Protein AF-A0A812UBC6-F1 (afdb_monomer)

Sequence (554 aa):
MGRKVHARLKKVGMQLHDAQDEVARLEKELRSTHDQMHNTETSDNMLTMELQKLGQQLQDAQAEVARLEKECEQLRTQYALLEADHSDLTLRAEEAVAQQAALSAEHQRVLGEAQRLQELPPPQQESLRPKQLEAEIARLQAERDELAKQAKTQAEYHQTRQEDLRADADRLRDENFARADEWKVLVAELADLRASRTAMESKCDGLTAQVKTLDEEGQKQQRLADNFRKESEMLKGDIQRLQKSVLDAATEQQAAAEQAEQLRADAAELEAARRASQRESAELRRQAEQWATERGQLEAEAVRLQAAREALEDDNRTLMQRVEAMAPKPESEEAYQAAMHEAEQWVLYHAGMPLEGPSLPYLKGVIISFPEFFSHMIPIALASAPKQLRSAAAAVESGELARATLQCFRLCDAHRRGMLGWEDEEVSDLVDAVFQRKGLQSPPQDAQRRMFAKFAEDLAGNLCAQDCLCMVDALFRALLLCPAAVSVSTSDVVPEGPCLAPKSPTLQDSVEARQLRESVAQARLQRRLEEAERSAEAAVSAAKGAAVIGPPVY

Mean predicted aligned error: 21.45 Å

Secondary structure (DSSP, 8-state):
-HHHHHHHHHHHHHHHHHHHHHHHHHHHHHHHHHHHHHHHHHHHHHHHHHHHHHHHHHHHHHHHHHHHHHHHHHHHHHHHHHHHHHHHHHHHHHHHHHHHHHHHHHHHHHHHHHHHHTSPPP-------HHHHHHHHHHHHHHHHHHHHHHHHHHHHHHHHHHHHHHHHHHHHHHHHHHHHHHHHHHHHHHHHHHHHHHHHHHHHHHHHHHHHHHHHHHHHHHHHHHHHHHHHHHHHHHHHHHHHHHHHHHHHHHHHHHHHHHHHHHHHHHHHHHHHHHHHHHHHHHHHHHHHHHHHHHHHHHHHHHHHHHHHHHHHHHHHHHHTT----THHHHHHHHHHHHHHHHHHHTT--S-SSEEE-GGG-EEEGGGTHHHHHHHHHHS-HHHHHHHHHHHHTTHHHHHHHHHHHHH-TT--SEEESTTSHHHHHHHHHHHHTTPPPPPHHHHHHHHHHH--SSSSEEEHHHHHHHHHHHHHHHHTSHHHHHHHHTT----------PPPPHHHHHHHHHHHHHHHHHHHHHHHHHHHHHHHHHHHHHHHHTTSPPP--

pLDDT: mean 85.06, std 14.59, range [30.05, 97.69]

Organism: NCBI:txid878477

Radius of gyration: 91.2 Å; Cα contacts (8 Å, |Δi|>4): 215; chains: 1; bounding box: 165×58×260 Å

Solvent-accessible surface area (backbone atoms only — not comparable to full-atom values): 30229 Å² total; per-residue (Å²): 114,68,71,62,54,52,53,50,52,53,51,52,51,50,54,52,50,56,51,50,53,50,50,55,50,51,53,51,51,52,50,53,52,49,54,50,50,53,53,50,51,56,50,50,53,50,51,51,53,50,51,52,52,51,53,50,54,51,52,54,51,51,52,49,50,55,50,51,51,54,50,51,52,50,52,51,54,52,50,54,51,52,53,50,51,51,50,54,53,50,51,53,50,52,51,49,52,52,51,52,50,50,53,52,52,49,52,50,49,52,53,51,51,54,52,58,70,67,70,70,84,87,88,78,91,81,89,89,70,76,73,59,58,57,52,50,52,52,48,52,50,52,50,50,54,48,50,51,48,51,51,48,55,49,50,51,50,51,50,53,51,51,53,53,53,49,53,50,51,52,50,53,50,51,51,51,51,51,51,54,52,54,50,52,51,53,54,49,53,52,49,52,50,50,53,52,49,54,54,50,51,55,48,51,54,52,50,52,52,50,51,53,53,51,49,55,49,50,52,51,52,50,52,50,52,53,49,52,50,53,51,52,54,50,50,52,52,50,51,53,52,50,53,49,52,53,50,53,52,48,52,51,51,49,53,53,49,54,53,54,49,49,54,50,52,54,51,52,51,51,51,51,53,52,51,51,52,50,50,52,54,52,49,53,50,52,51,52,51,49,51,52,51,51,50,53,51,51,53,54,48,49,53,53,50,49,54,52,46,55,54,49,50,55,53,46,52,58,47,48,60,57,46,67,74,70,63,83,86,70,80,63,56,59,60,21,52,52,36,46,49,56,28,51,51,44,39,70,74,62,41,36,62,72,100,64,78,67,52,50,78,47,79,98,73,39,67,47,58,33,74,84,44,24,84,63,26,41,65,46,33,71,72,40,54,55,67,40,54,52,52,46,50,53,23,44,42,64,17,50,42,49,52,51,39,53,56,41,44,62,65,56,35,78,79,56,68,36,50,40,34,57,90,77,42,35,49,56,53,35,47,39,55,47,28,48,75,53,73,38,72,56,71,52,67,70,55,51,51,56,48,48,62,66,65,42,85,77,80,75,55,50,34,43,49,44,48,50,44,53,47,49,52,51,52,52,49,19,32,55,70,20,69,55,30,48,56,54,64,62,72,77,75,70,86,77,70,96,72,81,72,78,73,78,70,50,77,64,53,54,50,51,53,47,52,50,51,50,50,53,49,48,54,52,52,51,53,51,48,54,50,49,49,54,50,50,53,51,49,54,51,50,56,59,55,58,72,70,64,68,81,86,87,127

Foldseek 3Di:
DVVVVVVVVVVVVVVVVVVVVVVVVVVVVVVVVVVVVVVVVVVVVVVVVVVVVVVVVVVVVVVVVVVVVVVVVVVVVVVVVVVVVVVVVVVVVVVVVVVVVVVVVVVVVVVVVVVVVVPDDDDDDDDDDPPPVVVVVVVVVVVVVVVVVVVVVVVVVVVVVVVVVVVVVVVVVVVVVVVVVVVVVVVVVVVVVVVVVVVVVVVVVVVVVVVVVVVVVVVVVVVVVVVVVVVVVVVVVVVVVVVVVVVVVVVVVVVVVVVVVVVVVVVVVVVVVVVVVVVVVVVVVVVVVVVVVVVVVVVVVVVVVVVVVVVVVVVVVVVVVVVVVPDDDDPQLVQLVVLLVVLVVCLVPVAADALDDQWDADPPRQIDRLVVLLVQLLVQLQVDALVLLVLLNVCRRRSVLSVLLSVLLVVLPPVSNQKDFVVVCSLVSSQCSSCVVSVTHGGDVVSLVVLVVSLPPPPPRMDGSNSSSVSSSSVSSSNCVRPSNVVNNPPPPDPDPDDDDPPDDDPVNVVVVVVVVVVVVVVVVVVVVVVVVVVVVVVVVVVVVVVVDDDDDD

Structure (mmCIF, N/CA/C/O backbone):
data_AF-A0A812UBC6-F1
#
_entry.id   AF-A0A812UBC6-F1
#
loop_
_atom_site.group_PDB
_atom_site.id
_atom_site.type_symbol
_atom_site.label_atom_id
_atom_site.label_alt_id
_atom_site.label_comp_id
_atom_site.label_asym_id
_atom_site.label_entity_id
_atom_site.label_seq_id
_atom_site.pdbx_PDB_ins_code
_atom_site.Cartn_x
_atom_site.Cartn_y
_atom_site.Cartn_z
_atom_site.occupancy
_atom_site.B_iso_or_equiv
_atom_site.auth_seq_id
_atom_site.auth_comp_id
_atom_site.auth_asym_id
_atom_site.auth_atom_id
_atom_site.pdbx_PDB_model_num
ATOM 1 N N . MET A 1 1 ? -15.040 2.072 -17.618 1.00 56.41 1 MET A N 1
ATOM 2 C CA . MET A 1 1 ? -14.814 1.801 -16.178 1.00 56.41 1 MET A CA 1
ATOM 3 C C . MET A 1 1 ? -15.681 2.651 -15.238 1.00 56.41 1 MET A C 1
ATOM 5 O O . MET A 1 1 ? -16.188 2.095 -14.272 1.00 56.41 1 MET A O 1
ATOM 9 N N . GLY A 1 2 ? -15.956 3.932 -15.531 1.00 65.56 2 GLY A N 1
ATOM 10 C CA . GLY A 1 2 ? -16.698 4.833 -14.622 1.00 65.56 2 GLY A CA 1
ATOM 11 C C . GLY A 1 2 ? -18.086 4.369 -14.138 1.00 65.56 2 GLY A C 1
ATOM 12 O O . GLY A 1 2 ? -18.409 4.551 -12.971 1.00 65.56 2 GLY A O 1
ATOM 13 N N . ARG A 1 3 ? -18.889 3.679 -14.967 1.00 70.00 3 ARG A N 1
ATOM 14 C CA . ARG A 1 3 ? -20.230 3.203 -14.552 1.00 70.00 3 ARG A CA 1
ATOM 15 C C . ARG A 1 3 ? -20.202 2.140 -13.443 1.00 70.00 3 ARG A C 1
ATOM 17 O O . ARG A 1 3 ? -21.070 2.151 -12.577 1.00 70.00 3 ARG A O 1
ATOM 24 N N . LYS A 1 4 ? -19.201 1.248 -13.433 1.00 72.44 4 LYS A N 1
ATOM 25 C CA . LYS A 1 4 ? -19.046 0.229 -12.374 1.00 72.44 4 LYS A CA 1
ATOM 26 C C . LYS A 1 4 ? -18.596 0.854 -11.053 1.00 72.44 4 LYS A C 1
ATOM 28 O O . LYS A 1 4 ? -19.096 0.465 -10.004 1.00 72.44 4 LYS A O 1
ATOM 33 N N . VAL A 1 5 ? -17.695 1.835 -11.110 1.00 77.75 5 VAL A N 1
ATOM 34 C CA . VAL A 1 5 ? -17.232 2.572 -9.924 1.00 77.75 5 VAL A CA 1
ATOM 35 C C . VAL A 1 5 ? -18.381 3.382 -9.320 1.00 77.75 5 VAL A C 1
ATOM 37 O O . VAL A 1 5 ? -18.624 3.289 -8.122 1.00 77.75 5 VAL A O 1
ATOM 40 N N . HIS A 1 6 ? -19.169 4.069 -10.152 1.00 79.81 6 HIS A N 1
ATOM 41 C CA . HIS A 1 6 ? -20.338 4.824 -9.698 1.00 79.81 6 HIS A CA 1
ATOM 42 C C . HIS A 1 6 ? -21.409 3.931 -9.043 1.00 79.81 6 HIS A C 1
ATOM 44 O O . HIS A 1 6 ? -21.944 4.276 -7.994 1.00 79.81 6 HIS A O 1
ATOM 50 N N . ALA A 1 7 ? -21.675 2.743 -9.600 1.00 82.56 7 ALA A N 1
ATOM 51 C CA . ALA A 1 7 ? -22.604 1.786 -8.997 1.00 82.56 7 ALA A CA 1
ATOM 52 C C . ALA A 1 7 ? -22.114 1.253 -7.635 1.00 82.56 7 ALA A C 1
ATOM 54 O O . ALA A 1 7 ? -22.917 1.093 -6.717 1.00 82.56 7 ALA A O 1
ATOM 55 N N . ARG A 1 8 ? -20.802 1.011 -7.478 1.00 83.44 8 ARG A N 1
ATOM 56 C CA . ARG A 1 8 ? -20.218 0.589 -6.192 1.00 83.44 8 ARG A CA 1
ATOM 57 C C . ARG A 1 8 ? -20.252 1.714 -5.158 1.00 83.44 8 ARG A C 1
ATOM 59 O O . ARG A 1 8 ? -20.665 1.453 -4.037 1.00 83.44 8 ARG A O 1
ATOM 66 N N . LEU A 1 9 ? -19.919 2.949 -5.540 1.00 82.88 9 LEU A N 1
ATOM 67 C CA . LEU A 1 9 ? -20.035 4.126 -4.667 1.00 82.88 9 LEU A CA 1
ATOM 68 C C . LEU A 1 9 ? -21.475 4.347 -4.197 1.00 82.88 9 LEU A C 1
ATOM 70 O O . LEU A 1 9 ? -21.699 4.562 -3.012 1.00 82.88 9 LEU A O 1
ATOM 74 N N . LYS A 1 10 ? -22.460 4.216 -5.094 1.00 87.94 10 LYS A N 1
ATOM 75 C CA . LYS A 1 10 ? -23.878 4.321 -4.727 1.00 87.94 10 LYS A CA 1
ATOM 76 C C . LYS A 1 10 ? -24.298 3.229 -3.739 1.00 87.94 10 LYS A C 1
ATOM 78 O O . LYS A 1 10 ? -25.018 3.514 -2.789 1.00 87.94 10 LYS A O 1
ATOM 83 N N . LYS A 1 11 ? -23.822 1.994 -3.936 1.00 88.25 11 LYS A N 1
ATOM 84 C CA . LYS A 1 11 ? -24.089 0.877 -3.020 1.00 88.25 11 LYS A CA 1
AT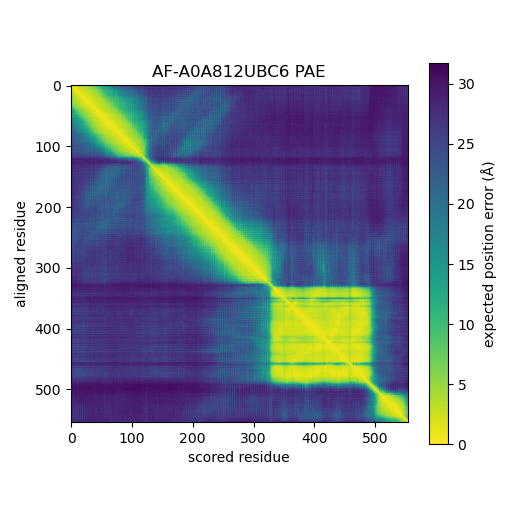OM 85 C C . LYS A 1 11 ? -23.463 1.106 -1.641 1.00 88.25 11 LYS A C 1
ATOM 87 O O . LYS A 1 11 ? -24.140 0.904 -0.644 1.00 88.25 11 LYS A O 1
ATOM 92 N N . VAL A 1 12 ? -22.210 1.559 -1.591 1.00 86.56 12 VAL A N 1
ATOM 93 C CA . VAL A 1 12 ? -21.526 1.893 -0.330 1.00 86.56 12 VAL A CA 1
ATOM 94 C C . VAL A 1 12 ? -22.217 3.065 0.370 1.00 86.56 12 VAL A C 1
ATOM 96 O O . VAL A 1 12 ? -22.391 3.020 1.579 1.00 86.56 12 VAL A O 1
ATOM 99 N N . GLY A 1 13 ? -22.681 4.071 -0.379 1.00 87.31 13 GLY A N 1
ATOM 100 C CA . GLY A 1 13 ? -23.457 5.186 0.167 1.00 87.31 13 GLY A CA 1
ATOM 101 C C . GLY A 1 13 ? -24.772 4.745 0.816 1.00 87.31 13 GLY A C 1
ATOM 102 O O . GLY A 1 13 ? -25.080 5.205 1.908 1.00 87.31 13 GLY A O 1
ATOM 103 N N . MET A 1 14 ? -25.509 3.814 0.196 1.00 88.88 14 MET A N 1
ATOM 104 C CA . MET A 1 14 ? -26.711 3.228 0.812 1.00 88.88 14 MET A CA 1
ATOM 105 C C . MET A 1 14 ? -26.371 2.445 2.083 1.00 88.88 14 MET A C 1
ATOM 107 O O . MET A 1 14 ? -26.993 2.666 3.110 1.00 88.88 14 MET A O 1
ATOM 111 N N . GLN A 1 15 ? -25.332 1.606 2.047 1.00 89.88 15 GLN A N 1
ATOM 112 C CA . GLN A 1 15 ? -24.910 0.831 3.220 1.00 89.88 15 GLN A CA 1
ATOM 113 C C . GLN A 1 15 ? -24.444 1.717 4.382 1.00 89.88 15 GLN A C 1
ATOM 115 O O . GLN A 1 15 ? -24.663 1.372 5.538 1.00 89.88 15 GLN A O 1
ATOM 120 N N . LEU A 1 16 ? -23.802 2.853 4.088 1.00 88.31 16 LEU A N 1
ATOM 121 C CA . LEU A 1 16 ? -23.408 3.824 5.105 1.00 88.31 16 LEU A CA 1
ATOM 122 C C . LEU A 1 16 ? -24.632 4.497 5.735 1.00 88.31 16 LEU A C 1
ATOM 124 O O . LEU A 1 16 ? -24.645 4.695 6.944 1.00 88.31 16 LEU A O 1
ATOM 128 N N . HIS A 1 17 ? -25.645 4.825 4.931 1.00 88.31 17 HIS A N 1
ATOM 129 C CA . HIS A 1 17 ? -26.882 5.418 5.431 1.00 88.31 17 HIS A CA 1
ATOM 130 C C . HIS A 1 17 ? -27.670 4.429 6.300 1.00 88.31 17 HIS A C 1
ATOM 132 O O . HIS A 1 17 ? -28.019 4.765 7.425 1.00 88.31 17 HIS A O 1
ATOM 138 N N . ASP A 1 18 ? -27.818 3.180 5.847 1.00 88.88 18 ASP A N 1
ATOM 139 C CA . ASP A 1 18 ? -28.463 2.114 6.625 1.00 88.88 18 ASP A CA 1
ATOM 140 C C . ASP A 1 18 ? -27.731 1.876 7.963 1.00 88.88 18 ASP A C 1
ATOM 142 O O . ASP A 1 18 ? -28.355 1.693 9.007 1.00 88.88 18 ASP A O 1
ATOM 146 N N . ALA A 1 19 ? -26.393 1.924 7.961 1.00 85.31 19 ALA A N 1
ATOM 147 C CA . ALA A 1 19 ? -25.598 1.811 9.183 1.00 85.31 19 ALA A CA 1
ATOM 148 C C . ALA A 1 19 ? -25.761 3.026 10.114 1.00 85.31 19 ALA A C 1
ATOM 150 O O . ALA A 1 19 ? -25.751 2.863 11.331 1.00 85.31 19 ALA A O 1
ATOM 151 N N . GLN A 1 20 ? -25.914 4.236 9.568 1.00 88.19 20 GLN A N 1
ATOM 152 C CA . GLN A 1 20 ? -26.191 5.441 10.357 1.00 88.19 20 GLN A CA 1
ATOM 153 C C . GLN A 1 20 ? -27.570 5.377 11.018 1.00 88.19 20 GLN A C 1
ATOM 155 O O . GLN A 1 20 ? -27.691 5.724 12.194 1.00 88.19 20 GLN A O 1
ATOM 160 N N . ASP A 1 21 ? -28.579 4.888 10.300 1.00 91.88 21 ASP A N 1
ATOM 161 C CA . ASP A 1 21 ? -29.927 4.702 10.837 1.00 91.88 21 ASP A CA 1
ATOM 162 C C . ASP A 1 21 ? -29.940 3.652 11.957 1.00 91.88 21 ASP A C 1
ATOM 164 O O . ASP A 1 21 ? -30.569 3.857 12.999 1.00 91.88 21 ASP A O 1
ATOM 168 N N . GLU A 1 22 ? -29.182 2.565 11.798 1.00 90.62 22 GLU A N 1
ATOM 169 C CA . GLU A 1 22 ? -29.056 1.537 12.832 1.00 90.62 22 GLU A CA 1
ATOM 170 C C . GLU A 1 22 ? -28.312 2.052 14.073 1.00 90.62 22 GLU A C 1
ATOM 172 O O . GLU A 1 22 ? -28.737 1.792 15.198 1.00 90.62 22 GLU A O 1
ATOM 177 N N . VAL A 1 23 ? -27.255 2.855 13.901 1.00 87.69 23 VAL A N 1
ATOM 178 C CA . VAL A 1 23 ? -26.578 3.528 15.024 1.00 87.69 23 VAL A CA 1
ATOM 179 C C . VAL A 1 23 ? -27.542 4.466 15.752 1.00 87.69 23 VAL A C 1
ATOM 181 O O . VAL A 1 23 ? -27.625 4.418 16.977 1.00 87.69 23 VAL A O 1
ATOM 184 N N . ALA A 1 24 ? -28.328 5.267 15.027 1.00 89.38 24 ALA A N 1
ATOM 185 C CA . ALA A 1 24 ? -29.316 6.159 15.633 1.00 89.38 24 ALA A CA 1
ATOM 186 C C . ALA A 1 24 ? -30.403 5.390 16.407 1.00 89.38 24 ALA A C 1
ATOM 188 O O . ALA A 1 24 ? -30.839 5.827 17.480 1.00 89.38 24 ALA A O 1
ATOM 189 N N . ARG A 1 25 ? -30.821 4.224 15.894 1.00 95.31 25 ARG A N 1
ATOM 190 C CA . ARG A 1 25 ? -31.749 3.314 16.576 1.00 95.31 25 ARG A CA 1
ATOM 191 C C . ARG A 1 25 ? -31.147 2.777 17.872 1.00 95.31 25 ARG A C 1
ATOM 193 O O . ARG A 1 25 ? -31.771 2.914 18.924 1.00 95.31 25 ARG A O 1
ATOM 200 N N . LEU A 1 26 ? -29.925 2.251 17.813 1.00 88.88 26 LEU A N 1
ATOM 201 C CA . LEU A 1 26 ? -29.217 1.706 18.972 1.00 88.88 26 LEU A CA 1
ATOM 202 C C . LEU A 1 26 ? -28.933 2.776 20.034 1.00 88.88 26 LEU A C 1
ATOM 204 O O . LEU A 1 26 ? -29.092 2.512 21.221 1.00 88.88 26 LEU A O 1
ATOM 208 N N . GLU A 1 27 ? -28.592 4.007 19.649 1.00 90.69 27 GLU A N 1
ATOM 209 C CA . GLU A 1 27 ? -28.443 5.115 20.601 1.00 90.69 27 GLU A CA 1
ATOM 210 C C . GLU A 1 27 ? -29.759 5.464 21.306 1.00 90.69 27 GLU A C 1
ATOM 212 O O . GLU A 1 27 ? -29.768 5.846 22.477 1.00 90.69 27 GLU A O 1
ATOM 217 N N . LYS A 1 28 ? -30.892 5.372 20.600 1.00 91.94 28 LYS A N 1
ATOM 218 C CA . LYS A 1 28 ? -32.213 5.595 21.196 1.00 91.94 28 LYS A CA 1
ATOM 219 C C . LYS A 1 28 ? -32.571 4.483 22.182 1.00 91.94 28 LYS A C 1
ATOM 221 O O . LYS A 1 28 ? -33.077 4.790 23.259 1.00 91.94 28 LYS A O 1
ATOM 226 N N . GLU A 1 29 ? -32.284 3.231 21.837 1.00 92.12 29 GLU A N 1
ATOM 227 C CA . GLU A 1 29 ? -32.460 2.092 22.743 1.00 92.12 29 GLU A CA 1
ATOM 228 C C . GLU A 1 29 ? -31.555 2.222 23.976 1.00 92.12 29 GLU A C 1
ATOM 230 O O . GLU A 1 29 ? -32.051 2.097 25.090 1.00 92.12 29 GLU A O 1
ATOM 235 N N . LEU A 1 30 ? -30.282 2.596 23.804 1.00 90.31 30 LEU A N 1
ATOM 236 C CA . LEU A 1 30 ? -29.339 2.815 24.906 1.00 90.31 30 LEU A CA 1
ATOM 237 C C . LEU A 1 30 ? -29.790 3.937 25.856 1.00 90.31 30 LEU A C 1
ATOM 239 O O . LEU A 1 30 ? -29.670 3.807 27.071 1.00 90.31 30 LEU A O 1
ATOM 243 N N . ARG A 1 31 ? -30.330 5.041 25.320 1.00 90.00 31 ARG A N 1
ATOM 244 C CA . ARG A 1 31 ? -30.921 6.108 26.147 1.00 90.00 31 ARG A CA 1
ATOM 245 C C . ARG A 1 31 ? -32.126 5.595 26.933 1.00 90.00 31 ARG A C 1
ATOM 247 O O . ARG A 1 31 ? -32.203 5.813 28.134 1.00 90.00 31 ARG A O 1
ATOM 254 N N . SER A 1 32 ? -33.018 4.847 26.281 1.00 93.06 32 SER A N 1
ATOM 255 C CA . SER A 1 32 ? -34.193 4.275 26.944 1.00 93.06 32 SER A CA 1
ATOM 256 C C . SER A 1 32 ? -33.826 3.282 28.048 1.00 93.06 32 SER A C 1
ATOM 258 O O . SER A 1 32 ? -34.496 3.259 29.078 1.00 93.06 32 SER A O 1
ATOM 260 N N . THR A 1 33 ? -32.808 2.440 27.851 1.00 89.12 33 THR A N 1
ATOM 261 C CA . THR A 1 33 ? -32.366 1.495 28.888 1.00 89.12 33 THR A CA 1
ATOM 262 C C . THR A 1 33 ? -31.660 2.214 30.030 1.00 89.12 33 THR A C 1
ATOM 264 O O . THR A 1 33 ? -31.865 1.853 31.186 1.00 89.12 33 THR A O 1
ATOM 267 N N . HIS A 1 34 ? -30.892 3.267 29.739 1.00 90.38 34 HIS A N 1
ATOM 268 C CA . HIS A 1 34 ? -30.286 4.110 30.765 1.00 90.38 34 HIS A CA 1
ATOM 269 C C . HIS A 1 34 ? -31.344 4.799 31.639 1.00 90.38 34 HIS A C 1
ATOM 271 O O . HIS A 1 34 ? -31.247 4.749 32.863 1.00 90.38 34 HIS A O 1
ATOM 277 N N . ASP A 1 35 ? -32.396 5.354 31.032 1.00 89.44 35 ASP A N 1
ATOM 278 C CA . ASP A 1 35 ? -33.511 5.962 31.767 1.00 89.44 35 ASP A CA 1
ATOM 279 C C . ASP A 1 35 ? -34.253 4.923 32.629 1.00 89.44 35 ASP A C 1
ATOM 281 O O . ASP A 1 35 ? -34.635 5.203 33.767 1.00 89.44 35 ASP A O 1
ATOM 285 N N . GLN A 1 36 ? -34.430 3.695 32.124 1.00 89.81 36 GLN A N 1
ATOM 286 C CA . GLN A 1 36 ? -35.003 2.592 32.903 1.00 89.81 36 GLN A CA 1
ATOM 287 C C . GLN A 1 36 ? -34.120 2.219 34.097 1.00 89.81 36 GLN A C 1
ATOM 289 O O . GLN A 1 36 ? -34.640 2.094 35.204 1.00 89.81 36 GLN A O 1
ATOM 294 N N . MET A 1 37 ? -32.805 2.103 33.899 1.00 85.69 37 MET A N 1
ATOM 295 C CA . MET A 1 37 ? -31.850 1.831 34.975 1.00 85.69 37 MET A CA 1
ATOM 296 C C . MET A 1 37 ? -31.868 2.925 36.045 1.00 85.69 37 MET A C 1
ATOM 298 O O . MET A 1 37 ? -31.946 2.620 37.234 1.00 85.69 37 MET A O 1
ATOM 302 N N . HIS A 1 38 ? -31.861 4.194 35.636 1.00 89.69 38 HIS A N 1
ATOM 303 C CA . HIS A 1 38 ? -31.932 5.313 36.571 1.00 89.69 38 HIS A CA 1
ATOM 304 C C . HIS A 1 38 ? -33.239 5.273 37.378 1.00 89.69 38 HIS A C 1
ATOM 306 O O . HIS A 1 38 ? -33.236 5.455 38.594 1.00 89.69 38 HIS A O 1
ATOM 312 N N . ASN A 1 39 ? -34.372 4.982 36.733 1.00 87.12 39 ASN A N 1
ATOM 313 C CA . ASN A 1 39 ? -35.647 4.827 37.435 1.00 87.12 39 ASN A CA 1
ATOM 314 C C . ASN A 1 39 ? -35.614 3.655 38.430 1.00 87.12 39 ASN A C 1
ATOM 316 O O . ASN A 1 39 ? -36.084 3.803 39.561 1.00 87.12 39 ASN A O 1
ATOM 320 N N . THR A 1 40 ? -35.016 2.516 38.067 1.00 87.69 40 THR A N 1
ATOM 321 C CA . THR A 1 40 ? -34.854 1.395 39.006 1.00 87.69 40 THR A CA 1
ATOM 322 C C . THR A 1 40 ? -33.949 1.750 40.183 1.00 87.69 40 THR A C 1
ATOM 324 O O . THR A 1 40 ? -34.298 1.432 41.313 1.00 87.69 40 THR A O 1
ATOM 327 N N . GLU A 1 41 ? -32.864 2.493 39.960 1.00 89.12 41 GLU A N 1
ATOM 328 C CA . GLU A 1 41 ? -31.954 2.945 41.020 1.00 89.12 41 GLU A CA 1
ATOM 329 C C . GLU A 1 41 ? -32.654 3.909 41.990 1.00 89.12 41 GLU A C 1
ATOM 331 O O . GLU A 1 41 ? -32.522 3.795 43.208 1.00 89.12 41 GLU A O 1
ATOM 336 N N . THR A 1 42 ? -33.487 4.824 41.480 1.00 88.62 42 THR A N 1
ATOM 337 C CA . THR A 1 42 ? -34.302 5.688 42.351 1.00 88.62 42 THR A CA 1
ATOM 338 C C . THR A 1 42 ? -35.325 4.899 43.172 1.00 88.62 42 THR A C 1
ATOM 340 O O . THR A 1 42 ? -35.552 5.226 44.337 1.00 88.62 42 THR A O 1
ATOM 343 N N . SER A 1 43 ? -35.907 3.839 42.602 1.00 88.94 43 SER A N 1
ATOM 344 C CA . SER A 1 43 ? -36.823 2.951 43.322 1.00 88.94 43 SER A CA 1
ATOM 345 C C . SER A 1 43 ? -36.102 2.143 44.402 1.00 88.94 43 SER A C 1
ATOM 347 O O . SER A 1 43 ? -36.634 1.993 45.499 1.00 88.94 43 SER A O 1
ATOM 349 N N . ASP A 1 44 ? -34.897 1.652 44.119 1.00 88.25 44 ASP A N 1
ATOM 350 C CA . ASP A 1 44 ? -34.087 0.876 45.062 1.00 88.25 44 ASP A CA 1
ATOM 351 C C . ASP A 1 44 ? -33.620 1.737 46.248 1.00 88.25 44 ASP A C 1
ATOM 353 O O . ASP A 1 44 ? -33.705 1.330 47.409 1.00 88.25 44 ASP A O 1
ATOM 357 N N . ASN A 1 45 ? -33.258 2.996 45.980 1.00 88.44 45 ASN A N 1
ATOM 358 C CA . ASN A 1 45 ? -32.964 3.980 47.020 1.00 88.44 45 ASN A CA 1
ATOM 359 C C . ASN A 1 45 ? -34.181 4.257 47.920 1.00 88.44 45 ASN A C 1
ATOM 361 O O . ASN A 1 45 ? -34.037 4.307 49.144 1.00 88.44 45 ASN A O 1
ATOM 365 N N . MET A 1 46 ? -35.387 4.392 47.352 1.00 90.00 46 MET A N 1
ATOM 366 C CA . MET A 1 46 ? -36.610 4.547 48.154 1.00 90.00 46 MET A CA 1
ATOM 367 C C . MET A 1 46 ? -36.888 3.316 49.022 1.00 90.00 46 MET A C 1
ATOM 369 O O . MET A 1 46 ? -37.155 3.463 50.214 1.00 90.00 46 MET A O 1
ATOM 373 N N . LEU A 1 47 ? -36.776 2.109 48.459 1.00 89.56 47 LEU A N 1
ATOM 374 C CA . LEU A 1 47 ? -36.975 0.862 49.204 1.00 89.56 47 LEU A CA 1
ATOM 375 C C . LEU A 1 47 ? -35.943 0.697 50.325 1.00 89.56 47 LEU A C 1
ATOM 377 O O . LEU A 1 47 ? -36.290 0.284 51.431 1.00 89.56 47 LEU A O 1
ATOM 381 N N . THR A 1 48 ? -34.693 1.087 50.082 1.00 90.38 48 THR A N 1
ATOM 382 C CA . THR A 1 48 ? -33.632 1.088 51.097 1.00 90.38 48 THR A CA 1
ATOM 383 C C . THR A 1 48 ? -33.970 2.028 52.256 1.00 90.38 48 THR A C 1
ATOM 385 O O . THR A 1 48 ? -33.838 1.648 53.422 1.00 90.38 48 THR A O 1
ATOM 388 N N . MET A 1 49 ? -34.4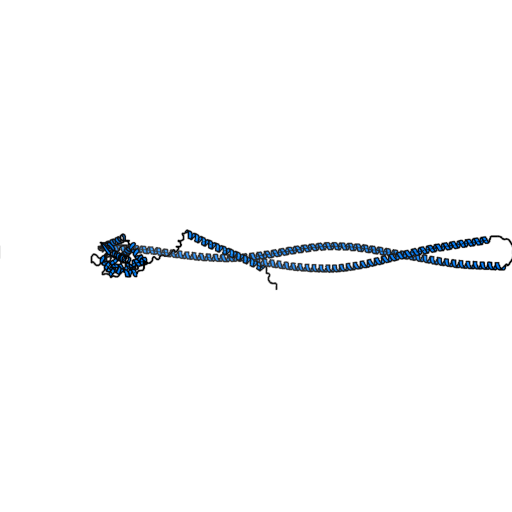74 3.232 51.962 1.00 89.75 49 MET A N 1
ATOM 389 C CA . MET A 1 49 ? -34.935 4.166 52.995 1.00 89.75 49 MET A CA 1
ATOM 390 C C . MET A 1 49 ? -36.131 3.614 53.789 1.00 89.75 49 MET A C 1
ATOM 392 O O . MET A 1 49 ? -36.180 3.771 55.012 1.00 89.75 49 MET A O 1
ATOM 396 N N . GLU A 1 50 ? -37.085 2.949 53.130 1.00 90.69 50 GLU A N 1
ATOM 397 C CA . GLU A 1 50 ? -38.222 2.310 53.807 1.00 90.69 50 GLU A CA 1
ATOM 398 C C . GLU A 1 50 ? -37.784 1.150 54.707 1.00 90.69 50 GLU A C 1
ATOM 400 O O . GLU A 1 50 ? -38.232 1.065 55.853 1.00 90.69 50 GLU A O 1
ATOM 405 N N . LEU A 1 51 ? -36.860 0.302 54.245 1.00 86.25 51 LEU A N 1
ATOM 406 C CA . LEU A 1 51 ? -36.282 -0.777 55.048 1.00 86.25 51 LEU A CA 1
ATOM 407 C C . LEU A 1 51 ? -35.536 -0.238 56.269 1.00 86.25 51 LEU A C 1
ATOM 409 O O . LEU A 1 51 ? -35.693 -0.775 57.365 1.00 86.25 51 LEU A O 1
ATOM 413 N N . GLN A 1 52 ? -34.777 0.849 56.116 1.00 90.06 52 GLN A N 1
ATOM 414 C CA . GLN A 1 52 ? -34.102 1.498 57.239 1.00 90.06 52 GLN A CA 1
ATOM 415 C C . GLN A 1 52 ? -35.110 2.037 58.264 1.00 90.06 52 GLN A C 1
ATOM 417 O O . GLN A 1 52 ? -34.930 1.851 59.469 1.00 90.06 52 GLN A O 1
ATOM 422 N N . LYS A 1 53 ? -36.201 2.659 57.800 1.00 91.25 53 LYS A N 1
ATOM 423 C CA . LYS A 1 53 ? -37.276 3.156 58.669 1.00 91.25 53 LYS A CA 1
ATOM 424 C C . LYS A 1 53 ? -37.974 2.022 59.423 1.00 91.25 53 LYS A C 1
ATOM 426 O O . LYS A 1 53 ? -38.191 2.145 60.627 1.00 91.25 53 LYS A O 1
ATOM 431 N N . LEU A 1 54 ? -38.300 0.923 58.743 1.00 88.25 54 LEU A N 1
ATOM 432 C CA . LEU A 1 54 ? -38.890 -0.266 59.367 1.00 88.25 54 LEU A CA 1
ATOM 433 C C . LEU A 1 54 ? -37.929 -0.914 60.371 1.00 88.25 54 LEU A C 1
ATOM 435 O O . LEU A 1 54 ? -38.354 -1.320 61.451 1.00 88.25 54 LEU A O 1
ATOM 439 N N . GLY A 1 55 ? -36.632 -0.957 60.053 1.00 89.62 55 GLY A N 1
ATOM 440 C CA . GLY A 1 55 ? -35.589 -1.422 60.966 1.00 89.62 55 GLY A CA 1
ATOM 441 C C . GLY A 1 55 ? -35.542 -0.609 62.261 1.00 89.62 55 GLY A C 1
ATOM 442 O O . GLY A 1 55 ? -35.485 -1.194 63.341 1.00 89.62 55 GLY A O 1
ATOM 443 N N . GLN A 1 56 ? -35.650 0.720 62.169 1.00 89.88 56 GLN A N 1
ATOM 444 C CA . GLN A 1 56 ? -35.720 1.587 63.349 1.00 89.88 56 GLN A CA 1
ATOM 445 C C . GLN A 1 56 ? -36.988 1.328 64.174 1.00 89.88 56 GLN A C 1
ATOM 447 O O . GLN A 1 56 ? -36.908 1.153 65.385 1.00 89.88 56 GLN A O 1
ATOM 452 N N . GLN A 1 57 ? -38.151 1.227 63.523 1.00 89.56 57 GLN A N 1
ATOM 453 C CA . GLN A 1 57 ? -39.415 0.937 64.211 1.00 89.56 57 GLN A CA 1
ATOM 454 C C . GLN A 1 57 ? -39.383 -0.408 64.950 1.00 89.56 57 GLN A C 1
ATOM 456 O O . GLN A 1 57 ? -39.938 -0.527 66.041 1.00 89.56 57 GLN A O 1
ATOM 461 N N . LEU A 1 58 ? -38.719 -1.416 64.379 1.00 87.88 58 LEU A N 1
ATOM 462 C CA . LEU A 1 58 ? -38.538 -2.710 65.029 1.00 87.88 58 LEU A CA 1
ATOM 463 C C . LEU A 1 58 ? -37.644 -2.606 66.272 1.00 87.88 58 LEU A C 1
ATOM 465 O O . LEU A 1 58 ? -37.965 -3.214 67.291 1.00 87.88 58 LEU A O 1
ATOM 469 N N . GLN A 1 59 ? -36.553 -1.837 66.208 1.00 88.19 59 GLN A N 1
ATOM 470 C CA . GLN A 1 59 ? -35.685 -1.600 67.368 1.00 88.19 59 GLN A CA 1
ATOM 471 C C . GLN A 1 59 ? -36.431 -0.881 68.494 1.00 88.19 59 GLN A C 1
ATOM 473 O O . GLN A 1 59 ? -36.333 -1.290 69.651 1.00 88.19 59 GLN A O 1
ATOM 478 N N . ASP A 1 60 ? -37.226 0.135 68.157 1.00 89.00 60 ASP A N 1
ATOM 479 C CA . ASP A 1 60 ? -38.030 0.871 69.133 1.00 89.00 60 ASP A CA 1
ATOM 480 C C . ASP A 1 60 ? -39.074 -0.051 69.792 1.00 89.00 60 ASP A C 1
ATOM 482 O O . ASP A 1 60 ? -39.228 -0.057 71.015 1.00 89.00 60 ASP A O 1
ATOM 486 N N . ALA A 1 61 ? -39.741 -0.904 69.005 1.00 85.69 61 ALA A N 1
ATOM 487 C CA . ALA A 1 61 ? -40.682 -1.894 69.524 1.00 85.69 61 ALA A CA 1
ATOM 488 C C . ALA A 1 61 ? -40.000 -2.941 70.425 1.00 85.69 61 ALA A C 1
ATOM 490 O O . ALA A 1 61 ? -40.553 -3.318 71.456 1.00 85.69 61 ALA A O 1
ATOM 491 N N . GLN A 1 62 ? -38.791 -3.395 70.078 1.00 86.56 62 GLN A N 1
ATOM 492 C CA . GLN A 1 62 ? -38.006 -4.307 70.919 1.00 86.56 62 GLN A CA 1
ATOM 493 C C . GLN A 1 62 ? -37.609 -3.663 72.251 1.00 86.56 62 GLN A C 1
ATOM 495 O O . GLN A 1 62 ? -37.684 -4.318 73.291 1.00 86.56 62 GLN A O 1
ATOM 500 N N . ALA A 1 63 ? -37.221 -2.385 72.236 1.00 88.81 63 ALA A N 1
ATOM 501 C CA . ALA A 1 63 ? -36.914 -1.643 73.454 1.00 88.81 63 ALA A CA 1
ATOM 502 C C . ALA A 1 63 ? -38.147 -1.516 74.366 1.00 88.81 63 ALA A C 1
ATOM 504 O O . ALA A 1 63 ? -38.035 -1.676 75.582 1.00 88.81 63 ALA A O 1
ATOM 505 N N . GLU A 1 64 ? -39.327 -1.295 73.783 1.00 90.50 64 GLU A N 1
ATOM 506 C CA . GLU A 1 64 ? -40.582 -1.219 74.529 1.00 90.50 64 GLU A CA 1
ATOM 507 C C . GLU A 1 64 ? -40.994 -2.573 75.125 1.00 90.50 64 GLU A C 1
ATOM 509 O O . GLU A 1 64 ? -41.376 -2.637 76.293 1.00 90.50 64 GLU A O 1
ATOM 514 N N . VAL A 1 65 ? -40.840 -3.672 74.376 1.00 88.06 65 VAL A N 1
ATOM 515 C CA . VAL A 1 65 ? -41.060 -5.032 74.900 1.00 88.06 65 VAL A CA 1
ATOM 516 C C . VAL A 1 65 ? -40.137 -5.310 76.087 1.00 88.06 65 VAL A C 1
ATOM 518 O O . VAL A 1 65 ? -40.619 -5.736 77.132 1.00 88.06 65 VAL A O 1
ATOM 521 N N . ALA A 1 66 ? -38.844 -4.990 75.983 1.00 87.44 66 ALA A N 1
ATOM 522 C CA . ALA A 1 66 ? -37.900 -5.167 77.089 1.00 87.44 66 ALA A CA 1
ATOM 523 C C . ALA A 1 66 ? -38.270 -4.317 78.322 1.00 87.44 66 ALA A C 1
ATOM 525 O O . ALA A 1 66 ? -38.096 -4.747 79.466 1.00 87.44 66 ALA A O 1
ATOM 526 N N . ARG A 1 67 ? -38.809 -3.108 78.108 1.00 94.94 67 ARG A N 1
ATOM 527 C CA . ARG A 1 67 ? -39.321 -2.255 79.190 1.00 94.94 67 ARG A CA 1
ATOM 528 C C . ARG A 1 67 ? -40.514 -2.907 79.894 1.00 94.94 67 ARG A C 1
ATOM 530 O O . ARG A 1 67 ? -40.528 -2.955 81.122 1.00 94.94 67 ARG A O 1
ATOM 537 N N . LEU A 1 68 ? -41.475 -3.421 79.127 1.00 89.00 68 LEU A N 1
ATOM 538 C CA . LEU A 1 68 ? -42.672 -4.088 79.646 1.00 89.00 68 LEU A CA 1
ATOM 539 C C . LEU A 1 68 ? -42.347 -5.415 80.346 1.00 89.00 68 LEU A C 1
ATOM 541 O O . LEU A 1 68 ? -42.953 -5.724 81.369 1.00 89.00 68 LEU A O 1
ATOM 545 N N . GLU A 1 69 ? -41.372 -6.182 79.853 1.00 89.25 69 GLU A N 1
ATOM 546 C CA . GLU A 1 69 ? -40.887 -7.400 80.520 1.00 89.25 69 GLU A CA 1
ATOM 547 C C . GLU A 1 69 ? -40.339 -7.085 81.915 1.00 89.25 69 GLU A C 1
ATOM 549 O O . GLU A 1 69 ? -40.724 -7.728 82.894 1.00 89.25 69 GLU A O 1
ATOM 554 N N . LYS A 1 70 ? -39.523 -6.030 82.031 1.00 90.75 70 LYS A N 1
ATOM 555 C CA . LYS A 1 70 ? -38.997 -5.563 83.319 1.00 90.75 70 LYS A CA 1
ATOM 556 C C . LYS A 1 70 ? -40.107 -5.109 84.271 1.00 90.75 70 LYS A C 1
ATOM 558 O O . LYS A 1 70 ? -40.036 -5.374 85.470 1.00 90.75 70 LYS A O 1
ATOM 563 N N . GLU A 1 71 ? -41.131 -4.435 83.758 1.00 92.81 71 GLU A N 1
ATOM 564 C CA . GLU A 1 71 ? -42.297 -4.020 84.546 1.00 92.81 71 GLU A CA 1
ATOM 565 C C . GLU A 1 71 ? -43.119 -5.232 85.022 1.00 92.81 71 GLU A C 1
ATOM 567 O O . GLU A 1 71 ? -43.489 -5.311 86.193 1.00 92.81 71 GLU A O 1
ATOM 572 N N . CYS A 1 72 ? -43.309 -6.242 84.168 1.00 84.94 72 CYS A N 1
ATOM 573 C CA . CYS A 1 72 ? -43.954 -7.502 84.546 1.00 84.94 72 CYS A CA 1
ATOM 574 C C . CYS A 1 72 ? -43.171 -8.257 85.633 1.00 84.94 72 CYS A C 1
ATOM 576 O O . CYS A 1 72 ? -43.774 -8.815 86.551 1.00 84.94 72 CYS A O 1
ATOM 578 N N . GLU A 1 73 ? -41.838 -8.279 85.567 1.00 88.19 73 GLU A N 1
ATOM 579 C CA . GLU A 1 73 ? -40.991 -8.856 86.621 1.00 88.19 73 GLU A CA 1
ATOM 580 C C . GLU A 1 73 ? -41.122 -8.095 87.947 1.00 88.19 73 GLU A C 1
ATOM 582 O O . GLU A 1 73 ? -41.235 -8.707 89.015 1.00 88.19 73 GLU A O 1
ATOM 587 N N . GLN A 1 74 ? -41.178 -6.763 87.897 1.00 90.88 74 GLN A N 1
ATOM 588 C CA . GLN A 1 74 ? -41.421 -5.937 89.081 1.00 90.88 74 GLN A CA 1
ATOM 589 C C . GLN A 1 74 ? -42.795 -6.226 89.696 1.00 90.88 74 GLN A C 1
ATOM 591 O O . GLN A 1 74 ? -42.894 -6.436 90.902 1.00 90.88 74 GLN A O 1
ATOM 596 N N . LEU A 1 75 ? -43.847 -6.325 88.884 1.00 89.56 75 LEU A N 1
ATOM 597 C CA . LEU A 1 75 ? -45.186 -6.664 89.371 1.00 89.56 75 LEU A CA 1
ATOM 598 C C . LEU A 1 75 ? -45.248 -8.078 89.964 1.00 89.56 75 LEU A C 1
ATOM 600 O O . LEU A 1 75 ? -45.871 -8.278 91.004 1.00 89.56 75 LEU A O 1
ATOM 604 N N . ARG A 1 76 ? -44.556 -9.058 89.369 1.00 89.94 76 ARG A N 1
ATOM 605 C CA . ARG A 1 76 ? -44.456 -10.420 89.929 1.00 89.94 76 ARG A CA 1
ATOM 606 C C . ARG A 1 76 ? -43.777 -10.440 91.294 1.00 89.94 76 ARG A C 1
ATOM 608 O O . ARG A 1 76 ? -44.242 -11.137 92.190 1.00 89.94 76 ARG A O 1
ATOM 615 N N . THR A 1 77 ? -42.694 -9.682 91.466 1.00 90.44 77 THR A N 1
ATOM 616 C CA . THR A 1 77 ? -42.004 -9.602 92.765 1.00 90.44 77 THR A CA 1
ATOM 617 C C . THR A 1 77 ? -42.857 -8.892 93.816 1.00 90.44 77 THR A C 1
ATOM 619 O O . THR A 1 77 ? -42.919 -9.358 94.951 1.00 90.44 77 THR A O 1
ATOM 622 N N . GLN A 1 78 ? -43.586 -7.834 93.442 1.00 90.31 78 GLN A N 1
ATOM 623 C CA . GLN A 1 78 ? -44.565 -7.192 94.326 1.00 90.31 78 GLN A CA 1
ATOM 624 C C . GLN A 1 78 ? -45.690 -8.149 94.734 1.00 90.31 78 GLN A C 1
ATOM 626 O O . GLN A 1 78 ? -46.022 -8.221 95.915 1.00 90.31 78 GLN A O 1
ATOM 631 N N . TYR A 1 79 ? -46.241 -8.918 93.791 1.00 85.94 79 TYR A N 1
ATOM 632 C CA . TYR A 1 79 ? -47.276 -9.908 94.088 1.00 85.94 79 TYR A CA 1
ATOM 633 C C . TYR A 1 79 ? -46.777 -10.985 95.062 1.00 85.94 79 TYR A C 1
ATOM 635 O O . TYR A 1 79 ? -47.468 -11.294 96.026 1.00 85.94 79 TYR A O 1
ATOM 643 N N . ALA A 1 80 ? -45.557 -11.498 94.873 1.00 87.06 80 ALA A N 1
ATOM 644 C CA . ALA A 1 80 ? -44.967 -12.485 95.780 1.00 87.06 80 ALA A CA 1
ATOM 64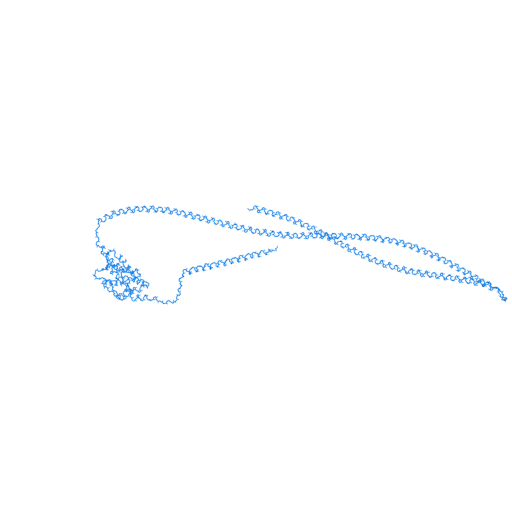5 C C . ALA A 1 80 ? -44.771 -11.944 97.211 1.00 87.06 80 ALA A C 1
ATOM 647 O O . ALA A 1 80 ? -44.962 -12.679 98.178 1.00 87.06 80 ALA A O 1
ATOM 648 N N . LEU A 1 81 ? -44.416 -10.660 97.360 1.00 89.56 81 LEU A N 1
ATOM 649 C CA . LEU A 1 81 ? -44.339 -10.004 98.672 1.00 89.56 81 LEU A CA 1
ATOM 650 C C . LEU A 1 81 ? -45.721 -9.888 99.326 1.00 89.56 81 LEU A C 1
ATOM 652 O O . LEU A 1 81 ? -45.876 -10.239 100.490 1.00 89.56 81 LEU A O 1
ATOM 656 N N . LEU A 1 82 ? -46.730 -9.463 98.563 1.00 88.12 82 LEU A N 1
ATOM 657 C CA . LEU A 1 82 ? -48.119 -9.391 99.028 1.00 88.12 82 LEU A CA 1
ATOM 658 C C . LEU A 1 82 ? -48.668 -10.765 99.445 1.00 88.12 82 LEU A C 1
ATOM 660 O O . LEU A 1 82 ? -49.377 -10.866 100.442 1.00 88.12 82 LEU A O 1
ATOM 664 N N . GLU A 1 83 ? -48.334 -11.825 98.711 1.00 89.19 83 GLU A N 1
ATOM 665 C CA . GLU A 1 83 ? -48.726 -13.200 99.039 1.00 89.19 83 GLU A CA 1
ATOM 666 C C . GLU A 1 83 ? -48.054 -13.698 100.333 1.00 89.19 83 GLU A C 1
ATOM 668 O O . GLU A 1 83 ? -48.696 -14.353 101.162 1.00 89.19 83 GLU A O 1
ATOM 673 N N . ALA A 1 84 ? -46.786 -13.333 100.555 1.00 86.44 84 ALA A N 1
ATOM 674 C CA . ALA A 1 84 ? -46.084 -13.607 101.807 1.00 86.44 84 ALA A CA 1
ATOM 675 C C . ALA A 1 84 ? -46.709 -12.851 102.994 1.00 86.44 84 ALA A C 1
ATOM 677 O O . ALA A 1 84 ? -46.964 -13.460 104.035 1.00 86.44 84 ALA A O 1
ATOM 678 N N . ASP A 1 85 ? -47.030 -11.565 102.824 1.00 87.81 85 ASP A N 1
ATOM 679 C CA . ASP A 1 85 ? -47.711 -10.756 103.843 1.00 87.81 85 ASP A CA 1
ATOM 680 C C . ASP A 1 85 ? -49.105 -11.316 104.168 1.00 87.81 85 ASP A C 1
ATOM 682 O O . ASP A 1 85 ? -49.495 -11.401 105.334 1.00 87.81 85 ASP A O 1
ATOM 686 N N . HIS A 1 86 ? -49.857 -11.753 103.152 1.00 86.19 86 HIS A N 1
ATOM 687 C CA . HIS A 1 86 ? -51.156 -12.398 103.345 1.00 86.19 86 HIS A CA 1
ATOM 688 C C . HIS A 1 86 ? -51.035 -13.714 104.125 1.00 86.19 86 HIS A C 1
ATOM 690 O O . HIS A 1 86 ? -51.858 -13.996 105.001 1.00 86.19 86 HIS A O 1
ATOM 696 N N . SER A 1 87 ? -49.991 -14.499 103.852 1.00 86.06 87 SER A N 1
ATOM 697 C CA . SER A 1 87 ? -49.702 -15.737 104.582 1.00 86.06 87 SER A CA 1
ATOM 698 C C . SER A 1 87 ? -49.365 -15.462 106.054 1.00 86.06 87 SER A C 1
ATOM 700 O O . SER A 1 87 ? -49.914 -16.128 106.930 1.00 86.06 87 SER A O 1
ATOM 702 N N . ASP A 1 88 ? -48.543 -14.445 106.350 1.00 88.25 88 ASP A N 1
ATOM 703 C CA . ASP A 1 88 ? -48.220 -14.037 107.731 1.00 88.25 88 ASP A CA 1
ATOM 704 C C . ASP A 1 88 ? -49.464 -13.533 108.479 1.00 88.25 88 ASP A C 1
ATOM 706 O O . ASP A 1 88 ? -49.721 -13.916 109.621 1.00 88.25 88 ASP A O 1
ATOM 710 N N . LEU A 1 89 ? -50.296 -12.720 107.820 1.00 84.94 89 LEU A N 1
ATOM 711 C CA . LEU A 1 89 ? -51.564 -12.249 108.384 1.00 84.94 89 LEU A CA 1
ATOM 712 C C . LEU A 1 89 ? -52.535 -13.398 108.675 1.00 84.94 89 LEU A C 1
ATOM 714 O O . LEU A 1 89 ? -53.208 -13.372 109.706 1.00 84.94 89 LEU A O 1
ATOM 718 N N . THR A 1 90 ? -52.594 -14.403 107.800 1.00 87.19 90 THR A N 1
ATOM 719 C CA . THR A 1 90 ? -53.415 -15.605 108.006 1.00 87.19 90 THR A CA 1
ATOM 720 C C . THR A 1 90 ? -52.931 -16.380 109.227 1.00 87.19 90 THR A C 1
ATOM 722 O O . THR A 1 90 ? -53.733 -16.715 110.096 1.00 87.19 90 THR A O 1
ATOM 725 N N . LEU A 1 91 ? -51.617 -16.568 109.361 1.00 86.19 91 LEU A N 1
ATOM 726 C CA . LEU A 1 91 ? -51.009 -17.268 110.491 1.00 86.19 91 LEU A CA 1
ATOM 727 C C . LEU A 1 91 ? -51.267 -16.527 111.817 1.00 86.19 91 LEU A C 1
ATOM 729 O O . LEU A 1 91 ? -51.694 -17.134 112.796 1.00 86.19 91 LEU A O 1
ATOM 733 N N . ARG A 1 92 ? -51.146 -15.191 111.835 1.00 85.94 92 ARG A N 1
ATOM 734 C CA . ARG A 1 92 ? -51.519 -14.364 113.001 1.00 85.94 92 ARG A CA 1
ATOM 735 C C . ARG A 1 92 ? -53.009 -14.434 113.332 1.00 85.94 92 ARG A C 1
ATOM 737 O O . ARG A 1 92 ? -53.381 -14.369 114.504 1.00 85.94 92 ARG A O 1
ATOM 744 N N . ALA A 1 93 ? -53.874 -14.529 112.324 1.00 80.38 93 ALA A N 1
ATOM 745 C CA . ALA A 1 93 ? -55.307 -14.694 112.541 1.00 80.38 93 ALA A CA 1
ATOM 746 C C . ALA A 1 93 ? -55.617 -16.065 113.165 1.00 80.38 93 ALA A C 1
ATOM 748 O O . ALA A 1 93 ? -56.392 -16.132 114.119 1.00 80.38 93 ALA A O 1
ATOM 749 N N . GLU A 1 94 ? -54.974 -17.136 112.692 1.00 84.75 94 GLU A N 1
ATOM 750 C CA . GLU A 1 94 ? -55.073 -18.479 113.278 1.00 84.75 94 GLU A CA 1
ATOM 751 C C . GLU A 1 94 ? -54.559 -18.511 114.727 1.00 84.75 94 GLU A C 1
ATOM 753 O O . GLU A 1 94 ? -55.234 -19.049 115.608 1.00 84.75 94 GLU A O 1
ATOM 758 N N . GLU A 1 95 ? -53.422 -17.868 115.013 1.00 84.94 95 GLU A N 1
ATOM 759 C CA . GLU A 1 95 ? -52.894 -17.717 116.375 1.00 84.94 95 GLU A CA 1
ATOM 760 C C . GLU A 1 95 ? -53.865 -16.963 117.292 1.00 84.94 95 GLU A C 1
ATOM 762 O O . GLU A 1 95 ? -54.103 -17.386 118.426 1.00 84.94 95 GLU A O 1
ATOM 767 N N . ALA A 1 96 ? -54.470 -15.872 116.816 1.00 80.56 96 ALA A N 1
ATOM 768 C CA . ALA A 1 96 ? -55.458 -15.116 117.582 1.00 80.56 96 ALA A CA 1
ATOM 769 C C . ALA A 1 96 ? -56.716 -15.950 117.882 1.00 80.56 96 ALA A C 1
ATOM 771 O O . ALA A 1 96 ? -57.234 -15.908 119.001 1.00 80.56 96 ALA A O 1
ATOM 772 N N . VAL A 1 97 ? -57.183 -16.755 116.920 1.00 83.12 97 VAL A N 1
ATOM 773 C CA . VAL A 1 97 ? -58.296 -17.698 117.124 1.00 83.12 97 VAL A CA 1
ATOM 774 C 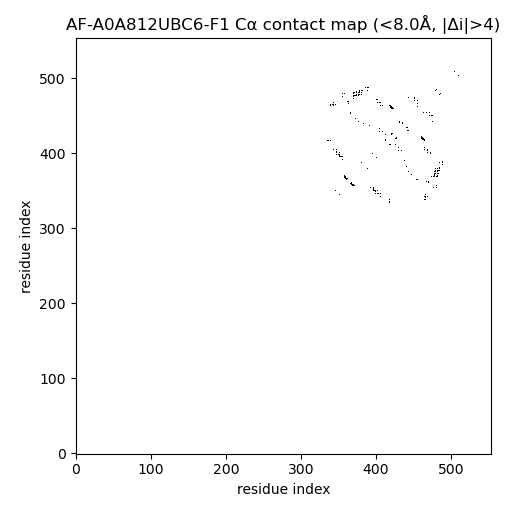C . VAL A 1 97 ? -57.922 -18.769 118.154 1.00 83.12 97 VAL A C 1
ATOM 776 O O . VAL A 1 97 ? -58.724 -19.070 119.040 1.00 83.12 97 VAL A O 1
ATOM 779 N N . ALA A 1 98 ? -56.698 -19.303 118.109 1.00 79.94 98 ALA A N 1
ATOM 780 C CA . ALA A 1 98 ? -56.208 -20.264 119.097 1.00 79.94 98 ALA A CA 1
ATOM 781 C C . ALA A 1 98 ? -56.106 -19.651 120.508 1.00 79.94 98 ALA A C 1
ATOM 783 O O . ALA A 1 98 ? -56.507 -20.283 121.488 1.00 79.94 98 ALA A O 1
ATOM 784 N N . GLN A 1 99 ? -55.642 -18.402 120.624 1.00 81.75 99 GLN A N 1
ATOM 785 C CA . GLN A 1 99 ? -55.619 -17.660 121.889 1.00 81.75 99 GLN A CA 1
ATOM 786 C C . GLN A 1 99 ? -57.032 -17.419 122.434 1.00 81.75 99 GLN A C 1
ATOM 788 O O . GLN A 1 99 ? -57.273 -17.605 123.627 1.00 81.75 99 GLN A O 1
ATOM 793 N N . GLN A 1 100 ? -57.988 -17.062 121.572 1.00 80.56 100 GLN A N 1
ATOM 794 C CA . GLN A 1 100 ? -59.390 -16.905 121.958 1.00 80.56 100 GLN A CA 1
ATOM 795 C C . GLN A 1 100 ? -59.995 -18.233 122.438 1.00 80.56 100 GLN A C 1
ATOM 797 O O . GLN A 1 100 ? -60.699 -18.257 123.449 1.00 80.56 100 GLN A O 1
ATOM 802 N N . ALA A 1 101 ? -59.680 -19.348 121.771 1.00 79.50 101 ALA A N 1
ATOM 803 C CA . ALA A 1 101 ? -60.096 -20.679 122.201 1.00 79.50 101 ALA A CA 1
ATOM 804 C C . ALA A 1 101 ? -59.502 -21.044 123.575 1.00 79.50 101 ALA A C 1
ATOM 806 O O . ALA A 1 101 ? -60.237 -21.503 124.450 1.00 79.50 101 ALA A O 1
ATOM 807 N N . ALA A 1 102 ? -58.215 -20.768 123.810 1.00 79.62 102 ALA A N 1
ATOM 808 C CA . ALA A 1 102 ? -57.563 -20.991 125.102 1.00 79.62 102 ALA A CA 1
ATOM 809 C C . ALA A 1 102 ? -58.186 -20.145 126.227 1.00 79.62 102 ALA A C 1
ATOM 811 O O . ALA A 1 102 ? -58.491 -20.672 127.295 1.00 79.62 102 ALA A O 1
ATOM 812 N N . LEU A 1 103 ? -58.457 -18.859 125.973 1.00 79.81 103 LEU A N 1
ATOM 813 C CA . LEU A 1 103 ? -59.164 -17.988 126.919 1.00 79.81 103 LEU A CA 1
ATOM 814 C C . LEU A 1 103 ? -60.582 -18.494 127.210 1.00 79.81 103 LEU A C 1
ATOM 816 O O . LEU A 1 103 ? -61.014 -18.474 128.361 1.00 79.81 103 LEU A O 1
ATOM 820 N N . SER A 1 104 ? -61.299 -18.991 126.197 1.00 78.12 104 SER A N 1
ATOM 821 C CA . SER A 1 104 ? -62.633 -19.574 126.385 1.00 78.12 104 SER A CA 1
ATOM 822 C C . SER A 1 104 ? -62.601 -20.862 127.220 1.00 78.12 104 SER A C 1
ATOM 824 O O . SER A 1 104 ? -63.474 -21.066 128.064 1.00 78.12 104 SER A O 1
ATOM 826 N N . ALA A 1 105 ? -61.567 -21.694 127.054 1.00 76.88 105 ALA A N 1
ATOM 827 C CA . ALA A 1 105 ? -61.357 -22.900 127.850 1.00 76.88 105 ALA A CA 1
ATOM 828 C C . ALA A 1 105 ? -60.994 -22.565 129.306 1.00 76.88 105 ALA A C 1
ATOM 830 O O . ALA A 1 105 ? -61.522 -23.184 130.229 1.00 76.88 105 ALA A O 1
ATOM 831 N N . GLU A 1 106 ? -60.157 -21.548 129.529 1.00 77.31 106 GLU A N 1
ATOM 832 C CA . GLU A 1 106 ? -59.830 -21.069 130.876 1.00 77.31 106 GLU A CA 1
ATOM 833 C C . GLU A 1 106 ? -61.073 -20.480 131.559 1.00 77.31 106 GLU A C 1
ATOM 835 O O . GLU A 1 106 ? -61.352 -20.799 132.712 1.00 77.31 106 GLU A O 1
ATOM 840 N N . HIS A 1 107 ? -61.892 -19.709 130.833 1.00 77.81 107 HIS A N 1
ATOM 841 C CA . HIS A 1 107 ? -63.180 -19.220 131.331 1.00 77.81 107 HIS A CA 1
ATOM 842 C C . HIS A 1 107 ? -64.113 -20.373 131.742 1.00 77.81 107 HIS A C 1
ATOM 844 O O . HIS A 1 107 ? -64.725 -20.318 132.809 1.00 77.81 107 HIS A O 1
ATOM 850 N N . GLN A 1 108 ? -64.172 -21.457 130.958 1.00 77.25 108 GLN A N 1
ATOM 851 C CA . GLN A 1 108 ? -64.906 -22.669 131.339 1.00 77.25 108 GLN A CA 1
ATOM 852 C C . GLN A 1 108 ? -64.308 -23.369 132.570 1.00 77.25 108 GLN A C 1
ATOM 854 O O . GLN A 1 108 ? -65.068 -23.857 133.408 1.00 77.25 108 GLN A O 1
ATOM 859 N N . ARG A 1 109 ? -62.976 -23.392 132.733 1.00 80.62 109 ARG A N 1
ATOM 860 C CA . ARG A 1 109 ? -62.329 -23.943 133.938 1.00 80.62 109 ARG A CA 1
ATOM 861 C C . ARG A 1 109 ? -62.682 -23.132 135.181 1.00 80.62 109 ARG A C 1
ATOM 863 O O . ARG A 1 109 ? -63.064 -23.726 136.185 1.00 80.62 109 ARG A O 1
ATOM 870 N N . VAL A 1 110 ? -62.613 -21.801 135.102 1.00 76.62 110 VAL A N 1
ATOM 871 C CA . VAL A 1 110 ? -62.996 -20.902 136.203 1.00 76.62 110 VAL A CA 1
ATOM 872 C C . VAL A 1 110 ? -64.477 -21.063 136.552 1.00 76.62 110 VAL A C 1
ATOM 874 O O . VAL A 1 110 ? -64.816 -21.130 137.730 1.00 76.62 110 VAL A O 1
ATOM 877 N N . LEU A 1 111 ? -65.361 -21.211 135.559 1.00 75.06 111 LEU A N 1
ATOM 878 C CA . LEU A 1 111 ? -66.772 -21.532 135.803 1.00 75.06 111 LEU A CA 1
ATOM 879 C C . LEU A 1 111 ? -66.948 -22.890 136.508 1.00 75.06 111 LEU A C 1
ATOM 881 O O . LEU A 1 111 ? -67.759 -22.997 137.426 1.00 75.06 111 LEU A O 1
ATOM 885 N N . GLY A 1 112 ? -66.161 -23.906 136.140 1.00 74.06 112 GLY A N 1
ATOM 886 C CA . GLY A 1 112 ? -66.154 -25.212 136.808 1.00 74.06 112 GLY A CA 1
ATOM 887 C C . GLY A 1 112 ? -65.592 -25.176 138.237 1.00 74.06 112 GLY A C 1
ATOM 888 O O . GLY A 1 112 ? -66.115 -25.849 139.123 1.00 74.06 112 GLY A O 1
ATOM 889 N N . GLU A 1 113 ? -64.560 -24.372 138.500 1.00 69.06 113 GLU A N 1
ATOM 890 C CA . GLU A 1 113 ? -64.026 -24.129 139.849 1.00 69.06 113 GLU A CA 1
ATOM 891 C C . GLU A 1 113 ? -65.024 -23.350 140.718 1.00 69.06 113 GLU A C 1
ATOM 893 O O . GLU A 1 113 ? -65.234 -23.706 141.878 1.00 69.06 113 GLU A O 1
ATOM 898 N N . ALA A 1 114 ? -65.713 -22.357 140.149 1.00 62.28 114 ALA A N 1
ATOM 899 C CA . ALA A 1 114 ? -66.787 -21.630 140.820 1.00 62.28 114 ALA A CA 1
ATOM 900 C C . ALA A 1 114 ? -67.973 -22.547 141.173 1.00 62.28 114 ALA A C 1
ATOM 902 O O . ALA A 1 114 ? -68.500 -22.460 142.280 1.00 62.28 114 ALA A O 1
ATOM 903 N N . GLN A 1 115 ? -68.347 -23.476 140.284 1.00 65.38 115 GLN A N 1
ATOM 904 C CA . GLN A 1 115 ? -69.356 -24.504 140.571 1.00 65.38 115 GLN A CA 1
ATOM 905 C C . GLN A 1 115 ? -68.897 -25.490 141.657 1.00 65.38 115 GLN A C 1
ATOM 907 O O . GLN A 1 115 ? -69.683 -25.837 142.532 1.00 65.38 115 GLN A O 1
ATOM 912 N N . ARG A 1 116 ? -67.616 -25.885 141.686 1.00 61.25 116 ARG A N 1
ATOM 913 C CA . ARG A 1 116 ? -67.062 -26.744 142.755 1.00 61.25 116 ARG A CA 1
ATOM 914 C C . ARG A 1 116 ? -67.029 -26.061 144.122 1.00 61.25 116 ARG A C 1
ATOM 916 O O . ARG A 1 116 ? -67.247 -26.722 145.133 1.00 61.25 116 ARG A O 1
ATOM 923 N N . LEU A 1 117 ? -66.792 -24.751 144.166 1.00 57.34 117 LEU A N 1
ATOM 924 C CA . LEU A 1 117 ? -66.892 -23.958 145.397 1.00 57.34 117 LEU A CA 1
ATOM 925 C C . LEU A 1 117 ? -68.346 -23.791 145.878 1.00 57.34 117 LEU A C 1
ATOM 927 O O . LEU A 1 117 ? -68.563 -23.469 147.043 1.00 57.34 117 LEU A O 1
ATOM 931 N N . GLN A 1 118 ? -69.334 -24.053 145.016 1.00 53.94 118 GLN A N 1
ATOM 932 C CA . GLN A 1 118 ? -70.761 -23.999 145.339 1.00 53.94 118 GLN A CA 1
ATOM 933 C C . GLN A 1 118 ? -71.300 -25.307 145.962 1.00 53.94 118 GLN A C 1
ATOM 935 O O . GLN A 1 118 ? -72.391 -25.297 146.529 1.00 53.94 118 GLN A O 1
ATOM 940 N N . GLU A 1 119 ? -70.545 -26.414 145.910 1.00 47.28 119 GLU A N 1
ATOM 941 C CA . GLU A 1 119 ? -71.003 -27.760 146.310 1.00 47.28 119 GLU A CA 1
ATOM 942 C C . GLU A 1 119 ? -70.395 -28.311 147.627 1.00 47.28 119 GLU A C 1
ATOM 944 O O . GLU A 1 119 ? -70.611 -29.478 147.958 1.00 47.28 119 GLU A O 1
ATOM 949 N N . LEU A 1 120 ? -69.690 -27.504 148.439 1.00 44.00 120 LEU A N 1
ATOM 950 C CA . LEU A 1 120 ? -69.233 -27.931 149.779 1.00 44.00 120 LEU A CA 1
ATOM 951 C C . LEU A 1 120 ? -70.242 -27.580 150.908 1.00 44.00 120 LEU A C 1
ATOM 953 O O . LEU A 1 120 ? -70.587 -26.407 151.065 1.00 44.00 120 LEU A O 1
ATOM 957 N N . PRO A 1 121 ? -70.682 -28.549 151.746 1.00 47.22 121 PRO A N 1
ATOM 958 C CA . PRO A 1 121 ? -71.613 -28.318 152.862 1.00 47.22 121 PRO A CA 1
ATOM 959 C C . PRO A 1 121 ? -70.926 -27.879 154.185 1.00 47.22 121 PRO A C 1
ATOM 961 O O . PRO A 1 121 ? -69.770 -28.235 154.421 1.00 47.22 121 PRO A O 1
ATOM 964 N N . PRO A 1 122 ? -71.630 -27.144 155.081 1.00 42.72 122 PRO A N 1
ATOM 965 C CA . PRO A 1 122 ? -71.063 -26.490 156.271 1.00 42.72 122 PRO A CA 1
ATOM 966 C C . PRO A 1 122 ? -71.032 -27.410 157.510 1.00 42.72 122 PRO A C 1
ATOM 968 O O . PRO A 1 122 ? -71.824 -28.351 157.604 1.00 42.72 122 PRO A O 1
ATOM 971 N N . PRO A 1 123 ? -70.140 -27.154 158.488 1.00 40.41 123 PRO A N 1
ATOM 972 C CA . PRO A 1 123 ? -70.511 -26.437 159.728 1.00 40.41 123 PRO A CA 1
ATOM 973 C C . PRO A 1 123 ? -69.360 -25.498 160.188 1.00 40.41 123 PRO A C 1
ATOM 975 O O . PRO A 1 123 ? -68.249 -25.612 159.699 1.00 40.41 123 PRO A O 1
ATOM 978 N N . GLN A 1 124 ? -69.454 -24.514 161.081 1.00 33.12 124 GLN A N 1
ATOM 979 C CA . GLN A 1 124 ? -70.272 -24.250 162.257 1.00 33.12 124 GLN A CA 1
ATOM 980 C C . GLN A 1 124 ? -70.013 -22.772 162.636 1.00 33.12 124 GLN A C 1
ATOM 982 O O . GLN A 1 124 ? -68.895 -22.298 162.482 1.00 33.12 124 GLN A O 1
ATOM 987 N N . GLN A 1 125 ? -71.054 -22.089 163.119 1.00 30.05 125 GLN A N 1
ATOM 988 C CA . GLN A 1 125 ? -71.045 -20.990 164.101 1.00 30.05 125 GLN A CA 1
ATOM 989 C C . GLN A 1 125 ? -69.846 -20.017 164.137 1.00 30.05 125 GLN A C 1
ATOM 991 O O . GLN A 1 125 ? -68.776 -20.368 164.604 1.00 30.05 125 GLN A O 1
ATOM 996 N N . GLU A 1 126 ? -70.093 -18.740 163.837 1.00 31.16 126 GLU A N 1
ATOM 997 C CA . GLU A 1 126 ? -70.101 -17.655 164.838 1.00 31.16 126 GLU A CA 1
ATOM 998 C C . GLU A 1 126 ? -70.156 -16.281 164.150 1.00 31.16 126 GLU A C 1
ATOM 1000 O O . GLU A 1 126 ? -69.292 -15.920 163.367 1.00 31.16 126 GLU A O 1
ATOM 1005 N N . SER A 1 127 ? -71.160 -15.491 164.542 1.00 37.44 127 SER A N 1
ATOM 1006 C CA . SER A 1 127 ? -71.065 -14.036 164.723 1.00 37.44 127 SER A CA 1
ATOM 1007 C C . SER A 1 127 ? -70.848 -13.116 163.494 1.00 37.44 127 SER A C 1
ATOM 1009 O O . SER A 1 127 ? -69.797 -13.093 162.873 1.00 37.44 127 SER A O 1
ATOM 1011 N N . LEU A 1 128 ? -71.818 -12.199 163.312 1.00 40.59 128 LEU A N 1
ATOM 1012 C CA . LEU A 1 128 ? -71.709 -10.831 162.749 1.00 40.59 128 LEU A CA 1
ATOM 1013 C C . LEU A 1 128 ? -72.089 -10.566 161.265 1.00 40.59 128 LEU A C 1
ATOM 1015 O O . LEU A 1 128 ? -71.337 -10.800 160.334 1.00 40.59 128 LEU A O 1
ATOM 1019 N N . ARG A 1 129 ? -73.214 -9.830 161.143 1.00 48.94 129 ARG A N 1
ATOM 1020 C CA . ARG A 1 129 ? -73.602 -8.802 160.138 1.00 48.94 129 ARG A CA 1
ATOM 1021 C C . ARG A 1 129 ? -74.077 -9.242 158.725 1.00 48.94 129 ARG A C 1
ATOM 1023 O O . ARG A 1 129 ? -73.324 -9.158 157.762 1.00 48.94 129 ARG A O 1
ATOM 1030 N N . PRO A 1 130 ? -75.399 -9.471 158.554 1.00 52.41 130 PRO A N 1
ATOM 1031 C CA . PRO A 1 130 ? -76.065 -9.768 157.269 1.00 52.41 130 PRO A CA 1
ATOM 1032 C C . PRO A 1 130 ? -75.931 -8.706 156.158 1.00 52.41 130 PRO A C 1
ATOM 1034 O O . PRO A 1 130 ? -76.089 -9.019 154.986 1.00 52.41 130 PRO A O 1
ATOM 1037 N N . LYS A 1 131 ? -75.615 -7.446 156.487 1.00 56.91 131 LYS A N 1
ATOM 1038 C CA . LYS A 1 131 ? -75.654 -6.340 155.509 1.00 56.91 131 LYS A CA 1
ATOM 1039 C C . LYS A 1 131 ? -74.423 -6.230 154.597 1.00 56.91 131 LYS A C 1
ATOM 1041 O O . LYS A 1 131 ? -74.481 -5.508 153.609 1.00 56.91 131 LYS A O 1
ATOM 1046 N N . GLN A 1 132 ? -73.310 -6.893 154.922 1.00 57.00 132 GLN A N 1
ATOM 1047 C CA . GLN A 1 132 ? -72.080 -6.821 154.114 1.00 57.00 132 GLN A CA 1
ATOM 1048 C C . GLN A 1 132 ? -72.071 -7.863 152.983 1.00 57.00 132 GLN A C 1
ATOM 1050 O O . GLN A 1 132 ? -71.673 -7.532 151.872 1.00 57.00 132 GLN A O 1
ATOM 1055 N N . LEU A 1 133 ? -72.618 -9.063 153.220 1.00 56.94 133 LEU A N 1
ATOM 1056 C CA . LEU A 1 133 ? -72.760 -10.098 152.187 1.00 56.94 133 LEU A CA 1
ATOM 1057 C C . LEU A 1 133 ? -73.800 -9.734 151.118 1.00 56.94 133 LEU A C 1
ATOM 1059 O O . LEU A 1 133 ? -73.568 -9.979 149.939 1.00 56.94 133 LEU A O 1
ATOM 1063 N N . GLU A 1 134 ? -74.925 -9.120 151.502 1.00 62.19 134 GLU A N 1
ATOM 1064 C CA . GLU A 1 134 ? -75.930 -8.650 150.534 1.00 62.19 134 GLU A CA 1
ATOM 1065 C C . GLU A 1 134 ? -75.350 -7.584 149.587 1.00 62.19 134 GLU A C 1
ATOM 1067 O O . GLU A 1 134 ? -75.641 -7.594 148.392 1.00 62.19 134 GLU A O 1
ATOM 1072 N N . ALA A 1 135 ? -74.475 -6.707 150.094 1.00 66.38 135 ALA A N 1
ATOM 1073 C CA . ALA A 1 135 ? -73.793 -5.700 149.282 1.00 66.38 135 ALA A CA 1
ATOM 1074 C C . ALA A 1 135 ? -72.755 -6.315 148.325 1.00 66.38 135 ALA A C 1
ATOM 1076 O O . ALA A 1 135 ? -72.593 -5.844 147.201 1.00 66.38 135 ALA A O 1
ATOM 1077 N N . GLU A 1 136 ? -72.069 -7.377 148.744 1.00 71.00 136 GLU A N 1
ATOM 1078 C CA . GLU A 1 136 ? -71.050 -8.055 147.937 1.00 71.00 136 GLU A CA 1
ATOM 1079 C C . GLU A 1 136 ? -71.668 -8.950 146.855 1.00 71.00 136 GLU A C 1
ATOM 1081 O O . GLU A 1 136 ? -71.224 -8.925 145.708 1.00 71.00 136 GLU A O 1
ATOM 1086 N N . ILE A 1 137 ? -72.775 -9.636 147.166 1.00 73.06 137 ILE A N 1
ATOM 1087 C CA . ILE A 1 137 ? -73.591 -10.353 146.175 1.00 73.06 137 ILE A CA 1
ATOM 1088 C C . ILE A 1 137 ? -74.148 -9.372 145.135 1.00 73.06 137 ILE A C 1
ATOM 1090 O O . ILE A 1 137 ? -74.065 -9.647 143.939 1.00 73.06 137 ILE A O 1
ATOM 1094 N N . ALA A 1 138 ? -74.652 -8.207 145.559 1.00 75.00 138 ALA A N 1
ATOM 1095 C CA . ALA A 1 138 ? -75.127 -7.177 144.635 1.00 75.00 138 ALA A CA 1
ATOM 1096 C C . ALA A 1 138 ? -73.997 -6.614 143.751 1.00 75.00 138 ALA A C 1
ATOM 1098 O O . ALA A 1 138 ? -74.205 -6.365 142.564 1.00 75.00 138 ALA A O 1
ATOM 1099 N N . ARG A 1 139 ? -72.783 -6.455 144.298 1.00 81.12 139 ARG A N 1
ATOM 1100 C CA . ARG A 1 139 ? -71.604 -6.007 143.542 1.00 81.12 139 ARG A CA 1
ATOM 1101 C C . ARG A 1 139 ? -71.169 -7.033 142.493 1.00 81.12 139 ARG A C 1
ATOM 1103 O O . ARG A 1 139 ? -70.938 -6.649 141.353 1.00 81.12 139 ARG A O 1
ATOM 1110 N N . LEU A 1 140 ? -71.112 -8.316 142.848 1.00 78.62 140 LEU A N 1
ATOM 1111 C CA . LEU A 1 140 ? -70.762 -9.394 141.915 1.00 78.62 140 LEU A CA 1
ATOM 1112 C C . LEU A 1 140 ? -71.839 -9.608 140.845 1.00 78.62 140 LEU A C 1
ATOM 1114 O O . LEU A 1 140 ? -71.517 -9.915 139.702 1.00 78.62 140 LEU A O 1
ATOM 1118 N N . GLN A 1 141 ? -73.117 -9.407 141.181 1.00 79.44 141 GLN A N 1
ATOM 1119 C CA . GLN A 1 141 ? -74.197 -9.398 140.191 1.00 79.44 141 GLN A CA 1
ATOM 1120 C C . GLN A 1 141 ? -74.047 -8.231 139.211 1.00 79.44 141 GLN A C 1
ATOM 1122 O O . GLN A 1 141 ? -74.153 -8.444 138.007 1.00 79.44 141 GLN A O 1
ATOM 1127 N N . ALA A 1 142 ? -73.721 -7.032 139.702 1.00 78.50 142 ALA A N 1
ATOM 1128 C CA . ALA A 1 142 ? -73.447 -5.882 138.845 1.00 78.50 142 ALA A CA 1
ATOM 1129 C C . ALA A 1 142 ? -72.213 -6.102 137.949 1.00 78.50 142 ALA A C 1
ATOM 1131 O O . ALA A 1 142 ? -72.249 -5.760 136.772 1.00 78.50 142 ALA A O 1
ATOM 1132 N N . GLU A 1 143 ? -71.147 -6.712 138.473 1.00 83.25 143 GLU A N 1
ATOM 1133 C CA . GLU A 1 143 ? -69.937 -7.044 137.709 1.00 83.25 143 GLU A CA 1
ATOM 1134 C C . GLU A 1 143 ? -70.200 -8.126 136.654 1.00 83.25 143 GLU A C 1
ATOM 1136 O O . GLU A 1 143 ? -69.767 -7.991 135.512 1.00 83.25 143 GLU A O 1
ATOM 1141 N N . ARG A 1 144 ? -70.989 -9.154 136.984 1.00 80.44 144 ARG A N 1
ATOM 1142 C CA . ARG A 1 144 ? -71.452 -10.160 136.020 1.00 80.44 144 ARG A CA 1
ATOM 1143 C C . ARG A 1 144 ? -72.291 -9.528 134.914 1.00 80.44 144 ARG A C 1
ATOM 1145 O O . ARG A 1 144 ? -72.110 -9.869 133.750 1.00 80.44 144 ARG A O 1
ATOM 1152 N N . ASP A 1 145 ? -73.209 -8.633 135.263 1.00 82.56 145 ASP A N 1
ATOM 1153 C CA . ASP A 1 145 ? -74.067 -7.967 134.286 1.00 82.56 145 ASP A CA 1
ATOM 1154 C C . ASP A 1 145 ? -73.255 -7.004 133.398 1.00 82.56 145 ASP A C 1
ATOM 1156 O O . ASP A 1 145 ? -73.547 -6.870 132.209 1.00 82.56 145 ASP A O 1
ATOM 1160 N N . GLU A 1 146 ? -72.197 -6.386 133.929 1.00 86.75 146 GLU A N 1
ATOM 1161 C CA . GLU A 1 146 ? -71.262 -5.563 133.157 1.00 86.75 146 GLU A CA 1
ATOM 1162 C C . GLU A 1 146 ? -70.370 -6.406 132.231 1.00 86.75 146 GLU A C 1
ATOM 1164 O O . GLU A 1 146 ? -70.245 -6.092 131.048 1.00 86.75 146 GLU A O 1
ATOM 1169 N N . LEU A 1 147 ? -69.832 -7.532 132.707 1.00 83.12 147 LEU A N 1
ATOM 1170 C CA . LEU A 1 147 ? -69.094 -8.489 131.876 1.00 83.12 147 LEU A CA 1
ATOM 1171 C C . LEU A 1 147 ? -69.985 -9.117 130.799 1.00 83.12 147 LEU A C 1
ATOM 1173 O O . LEU A 1 147 ? -69.539 -9.310 129.672 1.00 83.12 147 LEU A O 1
ATOM 1177 N N . ALA A 1 148 ? -71.257 -9.386 131.098 1.00 83.19 148 ALA A N 1
ATOM 1178 C CA . ALA A 1 148 ? -72.220 -9.867 130.113 1.00 83.19 148 ALA A CA 1
ATOM 1179 C C . ALA A 1 148 ? -72.494 -8.816 129.026 1.00 83.19 148 ALA A C 1
ATOM 1181 O O . ALA A 1 148 ? -72.605 -9.165 127.849 1.00 83.19 148 ALA A O 1
ATOM 1182 N N . LYS A 1 149 ? -72.555 -7.526 129.386 1.00 86.62 149 LYS A N 1
ATOM 1183 C CA . LYS A 1 149 ? -72.626 -6.435 128.401 1.00 86.62 149 LYS A CA 1
ATOM 1184 C C . LYS A 1 149 ? -71.354 -6.351 127.563 1.00 86.62 149 LYS A C 1
ATOM 1186 O O . LYS A 1 149 ? -71.472 -6.238 126.350 1.00 86.62 149 LYS A O 1
ATOM 1191 N N . GLN A 1 150 ? -70.172 -6.446 128.174 1.00 85.12 150 GLN A N 1
ATOM 1192 C CA . GLN A 1 150 ? -68.890 -6.426 127.457 1.00 85.12 150 GLN A CA 1
ATOM 1193 C C . GLN A 1 150 ? -68.736 -7.623 126.510 1.00 85.12 150 GLN A C 1
ATOM 1195 O O . GLN A 1 150 ? -68.329 -7.459 125.365 1.00 85.12 150 GLN A O 1
ATOM 1200 N N . ALA A 1 151 ? -69.128 -8.822 126.942 1.00 81.25 151 ALA A N 1
ATOM 1201 C CA . ALA A 1 151 ? -69.134 -10.009 126.094 1.00 81.25 151 ALA A CA 1
ATOM 1202 C C . ALA A 1 151 ? -70.118 -9.858 124.926 1.00 81.25 151 ALA A C 1
ATOM 1204 O O . ALA A 1 151 ? -69.814 -10.264 123.807 1.00 81.25 151 ALA A O 1
ATOM 1205 N N . LYS A 1 152 ? -71.278 -9.231 125.162 1.00 88.06 152 LYS A N 1
ATOM 1206 C CA . LYS A 1 152 ? -72.258 -8.943 124.112 1.00 88.06 152 LYS A CA 1
ATOM 1207 C C . LYS A 1 152 ? -71.728 -7.929 123.096 1.00 88.06 152 LYS A C 1
ATOM 1209 O O . LYS A 1 152 ? -71.808 -8.197 121.903 1.00 88.06 152 LYS A O 1
ATOM 1214 N N . THR A 1 153 ? -71.148 -6.813 123.537 1.00 87.25 153 THR A N 1
ATOM 1215 C CA . THR A 1 153 ? -70.567 -5.816 122.621 1.00 87.25 153 THR A CA 1
ATOM 1216 C C . THR A 1 153 ? -69.368 -6.374 121.858 1.00 87.25 153 THR A C 1
ATOM 1218 O O . THR A 1 153 ? -69.197 -6.076 120.679 1.00 87.25 153 THR A O 1
ATOM 1221 N N . GLN A 1 154 ? -68.561 -7.231 122.488 1.00 86.25 154 GLN A N 1
ATOM 1222 C CA . GLN A 1 154 ? -67.454 -7.918 121.829 1.00 86.25 154 GLN A CA 1
ATOM 1223 C C . GLN A 1 154 ? -67.949 -8.946 120.799 1.00 86.25 154 GLN A C 1
ATOM 1225 O O . GLN A 1 154 ? -67.395 -9.024 119.704 1.00 86.25 154 GLN A O 1
ATOM 1230 N N . ALA A 1 155 ? -69.009 -9.699 121.106 1.00 83.88 155 ALA A N 1
ATOM 1231 C CA . ALA A 1 155 ? -69.638 -10.615 120.156 1.00 83.88 155 ALA A CA 1
ATOM 1232 C C . ALA A 1 155 ? -70.238 -9.866 118.955 1.00 83.88 155 ALA A C 1
ATOM 1234 O O . ALA A 1 155 ? -70.005 -10.271 117.820 1.00 83.88 155 ALA A O 1
ATOM 1235 N N . GLU A 1 156 ? -70.931 -8.747 119.192 1.00 89.88 156 GLU A N 1
ATOM 1236 C CA . GLU A 1 156 ? -71.449 -7.867 118.137 1.00 89.88 156 GLU A CA 1
ATOM 1237 C C . GLU A 1 156 ? -70.306 -7.303 117.274 1.00 89.88 156 GLU A C 1
ATOM 1239 O O . GLU A 1 156 ? -70.372 -7.377 116.052 1.00 89.88 156 GLU A O 1
ATOM 1244 N N . TYR A 1 157 ? -69.208 -6.838 117.880 1.00 90.44 157 TYR A N 1
ATOM 1245 C CA . TYR A 1 157 ? -68.022 -6.380 117.145 1.00 90.44 157 TYR A CA 1
ATOM 1246 C C . TYR A 1 157 ? -67.396 -7.486 116.280 1.00 90.44 157 TYR A C 1
ATOM 1248 O O . TYR A 1 157 ? -67.060 -7.249 115.119 1.00 90.44 157 TYR A O 1
ATOM 1256 N N . HIS A 1 158 ? -67.239 -8.700 116.817 1.00 87.50 158 HIS A N 1
ATOM 1257 C CA . HIS A 1 158 ? -66.702 -9.827 116.054 1.00 87.50 158 HIS A CA 1
ATOM 1258 C C . HIS A 1 158 ? -67.640 -10.267 114.934 1.00 87.50 158 HIS A C 1
ATOM 1260 O O . HIS A 1 158 ? -67.152 -10.628 113.865 1.00 87.50 158 HIS A O 1
ATOM 1266 N N . GLN A 1 159 ? -68.955 -10.211 115.149 1.00 91.00 159 GLN A N 1
ATOM 1267 C CA . GLN A 1 159 ? -69.934 -10.510 114.113 1.00 91.00 159 GLN A CA 1
ATOM 1268 C C . GLN A 1 159 ? -69.842 -9.498 112.967 1.00 91.00 159 GLN A C 1
ATOM 1270 O O . GLN A 1 159 ? -69.654 -9.914 111.826 1.00 91.00 159 GLN A O 1
ATOM 1275 N N . THR A 1 160 ? -69.860 -8.194 113.261 1.00 91.75 160 THR A N 1
ATOM 1276 C CA . THR A 1 160 ? -69.695 -7.149 112.237 1.00 91.75 160 THR A CA 1
ATOM 1277 C C . THR A 1 160 ? -68.369 -7.308 111.495 1.00 91.75 160 THR A C 1
ATOM 1279 O O . THR A 1 160 ? -68.334 -7.298 110.271 1.00 91.75 160 THR A O 1
ATOM 1282 N N . ARG A 1 161 ? -67.270 -7.569 112.215 1.00 92.38 161 ARG A N 1
ATOM 1283 C CA . ARG A 1 161 ? -65.955 -7.796 111.599 1.00 92.38 161 ARG A CA 1
ATOM 1284 C C . ARG A 1 161 ? -65.915 -9.048 110.715 1.00 92.38 161 ARG A C 1
ATOM 1286 O O . ARG A 1 161 ? -65.213 -9.055 109.709 1.00 92.38 161 ARG A O 1
ATOM 1293 N N . GLN A 1 162 ? -66.626 -10.116 111.077 1.00 90.12 162 GLN A N 1
ATOM 1294 C CA . GLN A 1 162 ? -66.750 -11.308 110.231 1.00 90.12 162 GLN A CA 1
ATOM 1295 C C . GLN A 1 162 ? -67.580 -11.030 108.975 1.00 90.12 162 GLN A C 1
ATOM 1297 O O . GLN A 1 162 ? -67.257 -11.563 107.916 1.00 90.12 162 GLN A O 1
ATOM 1302 N N . GLU A 1 163 ? -68.629 -10.217 109.081 1.00 90.50 163 GLU A N 1
ATOM 1303 C CA . GLU A 1 163 ? -69.434 -9.781 107.938 1.00 90.50 163 GLU A CA 1
ATOM 1304 C C . GLU A 1 163 ? -68.607 -8.901 106.984 1.00 90.50 163 GLU A C 1
ATOM 1306 O O . GLU A 1 163 ? -68.597 -9.173 105.783 1.00 90.50 163 GLU A O 1
ATOM 1311 N N . ASP A 1 164 ? -67.819 -7.956 107.507 1.00 91.25 164 ASP A N 1
ATOM 1312 C CA . ASP A 1 164 ? -66.904 -7.119 106.717 1.00 91.25 164 ASP A CA 1
ATOM 1313 C C . ASP A 1 164 ? -65.836 -7.959 105.995 1.00 91.25 164 ASP A C 1
ATOM 1315 O O . ASP A 1 164 ? -65.642 -7.823 104.789 1.00 91.25 164 ASP A O 1
ATOM 1319 N N . LEU A 1 165 ? -65.185 -8.894 106.699 1.00 90.81 165 LEU A N 1
ATOM 1320 C CA . LEU A 1 165 ? -64.180 -9.782 106.099 1.00 90.81 165 LEU A CA 1
ATOM 1321 C C . LEU A 1 165 ? -64.773 -10.706 105.030 1.00 90.81 165 LEU A C 1
ATOM 1323 O O . LEU A 1 165 ? -64.101 -11.017 104.048 1.00 90.81 165 LEU A O 1
ATOM 1327 N N . ARG A 1 166 ? -66.024 -11.154 105.200 1.00 92.38 166 ARG A N 1
ATOM 1328 C CA . ARG A 1 166 ? -66.733 -11.916 104.161 1.00 92.38 166 ARG A CA 1
ATOM 1329 C C . ARG A 1 166 ? -67.006 -11.049 102.939 1.00 92.38 166 ARG A C 1
ATOM 1331 O O . ARG A 1 166 ? -66.741 -11.500 101.830 1.00 92.38 166 ARG A O 1
ATOM 1338 N N . ALA A 1 167 ? -67.468 -9.816 103.140 1.00 91.25 167 ALA A N 1
ATOM 1339 C CA . ALA A 1 167 ? -67.688 -8.875 102.049 1.00 91.25 167 ALA A CA 1
ATOM 1340 C C . ALA A 1 167 ? -66.384 -8.559 101.295 1.00 91.25 167 ALA A C 1
ATOM 1342 O O . ALA A 1 167 ? -66.386 -8.484 100.069 1.00 91.25 167 ALA A O 1
ATOM 1343 N N . ASP A 1 168 ? -65.258 -8.425 101.997 1.00 90.56 168 ASP A N 1
ATOM 1344 C CA . ASP A 1 168 ? -63.942 -8.228 101.380 1.00 90.56 168 ASP A CA 1
ATOM 1345 C C . ASP A 1 168 ? -63.450 -9.477 100.637 1.00 90.56 168 ASP A C 1
ATOM 1347 O O . ASP A 1 168 ? -62.925 -9.364 99.531 1.00 90.56 168 ASP A O 1
ATOM 1351 N N . ALA A 1 169 ? -63.667 -10.674 101.189 1.00 89.75 169 ALA A N 1
ATOM 1352 C CA . ALA A 1 169 ? -63.332 -11.928 100.517 1.00 89.75 169 ALA A CA 1
ATOM 1353 C C . ALA A 1 169 ? -64.152 -12.136 99.233 1.00 89.75 169 ALA A C 1
ATOM 1355 O O . ALA A 1 169 ? -63.607 -12.593 98.227 1.00 89.75 169 ALA A O 1
ATOM 1356 N N . ASP A 1 170 ? -65.440 -11.786 99.248 1.00 91.50 170 ASP A N 1
ATOM 1357 C CA . ASP A 1 170 ? -66.292 -11.841 98.060 1.00 91.50 170 ASP A CA 1
ATOM 1358 C C . ASP A 1 170 ? -65.864 -10.785 97.025 1.00 91.50 170 ASP A C 1
ATOM 1360 O O . ASP A 1 170 ? -65.707 -11.126 95.854 1.00 91.50 170 ASP A O 1
ATOM 1364 N N . ARG A 1 171 ? -65.532 -9.554 97.446 1.00 93.81 171 ARG A N 1
ATOM 1365 C CA . ARG A 1 171 ? -64.962 -8.525 96.553 1.00 93.81 171 ARG A CA 1
ATOM 1366 C C . ARG A 1 171 ? -63.661 -8.976 95.888 1.00 93.81 171 ARG A C 1
ATOM 1368 O O . ARG A 1 171 ? -63.533 -8.873 94.673 1.00 93.81 171 ARG A O 1
ATOM 1375 N N . LEU A 1 172 ? -62.717 -9.525 96.653 1.00 92.69 172 LEU A N 1
ATOM 1376 C CA . LEU A 1 172 ? -61.453 -10.040 96.114 1.00 92.69 172 LEU A CA 1
ATOM 1377 C C . LEU A 1 172 ? -61.661 -11.234 95.179 1.00 92.69 172 LEU A C 1
ATOM 1379 O O . LEU A 1 172 ? -60.902 -11.411 94.225 1.00 92.69 172 LEU A O 1
ATOM 1383 N N . ARG A 1 173 ? -62.676 -12.067 95.440 1.00 93.38 173 ARG A N 1
ATOM 1384 C CA . ARG A 1 173 ? -63.049 -13.170 94.549 1.00 93.38 173 ARG A CA 1
ATOM 1385 C C . ARG A 1 173 ? -63.552 -12.630 93.211 1.00 93.38 173 ARG A C 1
ATOM 1387 O O . ARG A 1 173 ? -63.089 -13.099 92.173 1.00 93.38 173 ARG A O 1
ATOM 1394 N N . ASP A 1 174 ? -64.438 -11.639 93.237 1.00 92.31 174 ASP A N 1
ATOM 1395 C CA . ASP A 1 174 ? -64.971 -11.003 92.031 1.00 92.31 174 ASP A CA 1
ATOM 1396 C C . ASP A 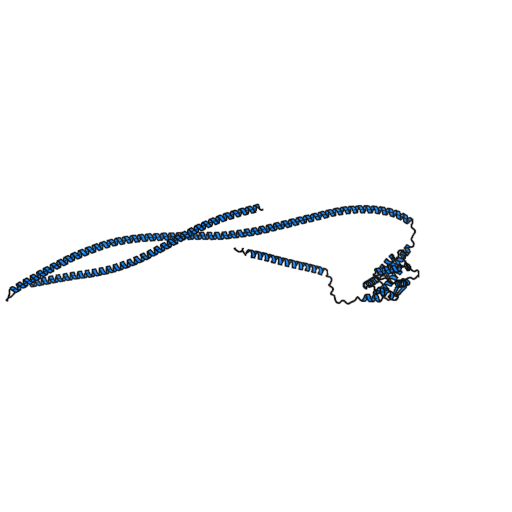1 174 ? -63.870 -10.276 91.242 1.00 92.31 174 ASP A C 1
ATOM 1398 O O . ASP A 1 174 ? -63.777 -10.432 90.024 1.00 92.31 174 ASP A O 1
ATOM 1402 N N . GLU A 1 175 ? -62.965 -9.565 91.922 1.00 93.75 175 GLU A N 1
ATOM 1403 C CA . GLU A 1 175 ? -61.791 -8.938 91.300 1.00 93.75 175 GLU A CA 1
ATOM 1404 C C . GLU A 1 175 ? -60.843 -9.968 90.671 1.00 93.75 175 GLU A C 1
ATOM 1406 O O . GLU A 1 175 ? -60.331 -9.749 89.571 1.00 93.75 175 GLU A O 1
ATOM 1411 N N . ASN A 1 176 ? -60.621 -11.114 91.324 1.00 91.50 176 ASN A N 1
ATOM 1412 C CA . ASN A 1 176 ? -59.825 -12.199 90.749 1.00 91.50 176 ASN A CA 1
ATOM 1413 C C . ASN A 1 176 ? -60.483 -12.793 89.502 1.00 91.50 176 ASN A C 1
ATOM 1415 O O . ASN A 1 176 ? -59.786 -13.088 88.531 1.00 91.50 176 ASN A O 1
ATOM 1419 N N . PHE A 1 177 ? -61.809 -12.951 89.497 1.00 92.19 177 PHE A N 1
ATOM 1420 C CA . PHE A 1 177 ? -62.526 -13.397 88.304 1.00 92.19 177 PHE A CA 1
ATOM 1421 C C . PHE A 1 177 ? -62.429 -12.377 87.168 1.00 92.19 177 PHE A C 1
ATOM 1423 O O . PHE A 1 177 ? -62.126 -12.769 86.041 1.00 92.19 177 PHE A O 1
ATOM 1430 N N . ALA A 1 178 ? -62.589 -11.085 87.463 1.00 91.31 178 ALA A N 1
ATOM 1431 C CA . ALA A 1 178 ? -62.430 -10.021 86.475 1.00 91.31 178 ALA A CA 1
ATOM 1432 C C . ALA A 1 178 ? -61.017 -10.019 85.866 1.00 91.31 178 ALA A C 1
ATOM 1434 O O . ALA A 1 178 ? -60.874 -10.046 84.645 1.00 91.31 178 ALA A O 1
ATOM 1435 N N . ARG A 1 179 ? -59.969 -10.109 86.696 1.00 92.50 179 ARG A N 1
ATOM 1436 C CA . ARG A 1 179 ? -58.576 -10.218 86.223 1.00 92.50 179 ARG A CA 1
ATOM 1437 C C . ARG A 1 179 ? -58.322 -11.491 85.418 1.00 92.50 179 ARG A C 1
ATOM 1439 O O . ARG A 1 179 ? -57.554 -11.466 84.460 1.00 92.50 179 ARG A O 1
ATOM 1446 N N . ALA A 1 180 ? -58.946 -12.610 85.785 1.00 91.38 180 ALA A N 1
ATOM 1447 C CA . ALA A 1 180 ? -58.839 -13.849 85.021 1.00 91.38 180 ALA A CA 1
ATOM 1448 C C . ALA A 1 180 ? -59.480 -13.721 83.629 1.00 91.38 180 ALA A C 1
ATOM 1450 O O . ALA A 1 180 ? -58.960 -14.284 82.665 1.00 91.38 180 ALA A O 1
ATOM 1451 N N . ASP A 1 181 ? -60.579 -12.977 83.507 1.00 91.75 181 ASP A N 1
ATOM 1452 C CA . ASP A 1 181 ? -61.207 -12.690 82.218 1.00 91.75 181 ASP A CA 1
ATOM 1453 C C . ASP A 1 181 ? -60.394 -11.682 81.390 1.00 91.75 181 ASP A C 1
ATOM 1455 O O . ASP A 1 181 ? -60.171 -11.927 80.204 1.00 91.75 181 ASP A O 1
ATOM 1459 N N . GLU A 1 182 ? -59.839 -10.631 82.003 1.00 93.56 182 GLU A N 1
ATOM 1460 C CA . GLU A 1 182 ? -58.875 -9.726 81.353 1.00 93.56 182 GLU A CA 1
ATOM 1461 C C . GLU A 1 182 ? -57.645 -10.488 80.833 1.00 93.56 182 GLU A C 1
ATOM 1463 O O . GLU A 1 182 ? -57.227 -10.311 79.687 1.00 93.56 182 GLU A O 1
ATOM 1468 N N . TRP A 1 183 ? -57.102 -11.410 81.633 1.00 91.88 183 TRP A N 1
ATOM 1469 C CA . TRP A 1 183 ? -55.990 -12.267 81.228 1.00 91.88 183 TRP A CA 1
ATOM 1470 C C . TRP A 1 183 ? -56.335 -13.133 80.011 1.00 91.88 183 TRP A C 1
ATOM 1472 O O . TRP A 1 183 ? -55.514 -13.272 79.104 1.00 91.88 183 TRP A O 1
ATOM 1482 N N . LYS A 1 184 ? -57.553 -13.690 79.939 1.00 93.38 184 LYS A N 1
ATOM 1483 C CA . LYS A 1 184 ? -57.998 -14.456 78.760 1.00 93.38 184 LYS A CA 1
ATOM 1484 C C . LYS A 1 184 ? -58.039 -13.590 77.502 1.00 93.38 184 LYS A C 1
ATOM 1486 O O . LYS A 1 184 ? -57.636 -14.074 76.446 1.00 93.38 184 LYS A O 1
ATOM 1491 N N . VAL A 1 185 ? -58.498 -12.340 77.609 1.00 93.88 185 VAL A N 1
ATOM 1492 C CA . VAL A 1 185 ? -58.518 -11.395 76.479 1.00 93.88 185 VAL A CA 1
ATOM 1493 C C . VAL A 1 185 ? -57.095 -11.112 76.000 1.00 93.88 185 VAL A C 1
ATOM 1495 O O . VAL A 1 185 ? -56.810 -11.294 74.820 1.00 93.88 185 VAL A O 1
ATOM 1498 N N . LEU A 1 186 ? -56.173 -10.790 76.910 1.00 93.25 186 LEU A N 1
ATOM 1499 C CA . LEU A 1 186 ? -54.771 -10.533 76.559 1.00 93.25 186 LEU A CA 1
ATOM 1500 C C . LEU A 1 186 ? -54.086 -11.756 75.930 1.00 93.25 186 LEU A C 1
ATOM 1502 O O . LEU A 1 186 ? -53.292 -11.625 74.999 1.00 93.25 186 LEU A O 1
ATOM 1506 N N . VAL A 1 187 ? -54.395 -12.966 76.406 1.00 93.00 187 VAL A N 1
ATOM 1507 C CA . VAL A 1 187 ? -53.887 -14.210 75.805 1.00 93.00 187 VAL A CA 1
ATOM 1508 C C . VAL A 1 187 ? -54.420 -14.401 74.382 1.00 93.00 187 VAL A C 1
ATOM 1510 O O . VAL A 1 187 ? -53.661 -14.839 73.514 1.00 93.00 187 VAL A O 1
ATOM 1513 N N . ALA A 1 188 ? -55.687 -14.062 74.128 1.00 91.94 188 ALA A N 1
ATOM 1514 C CA . ALA A 1 188 ? -56.269 -14.111 72.789 1.00 91.94 188 ALA A CA 1
ATOM 1515 C C . ALA A 1 188 ? -55.613 -13.078 71.854 1.00 91.94 188 ALA A C 1
ATOM 1517 O O . ALA A 1 188 ? -55.168 -13.441 70.767 1.00 91.94 188 ALA A O 1
ATOM 1518 N N . GLU A 1 189 ? -55.435 -11.834 72.305 1.00 94.00 189 GLU A N 1
ATOM 1519 C CA . GLU A 1 189 ? -54.741 -10.787 71.540 1.00 94.00 189 GLU A CA 1
ATOM 1520 C C . GLU A 1 189 ? -53.286 -11.171 71.223 1.00 94.00 189 GLU A C 1
ATOM 1522 O O . GLU A 1 189 ? -52.815 -10.996 70.097 1.00 94.00 189 GLU A O 1
ATOM 1527 N N . LEU A 1 190 ? -52.568 -11.769 72.179 1.00 91.56 190 LEU A N 1
ATOM 1528 C CA . LEU A 1 190 ? -51.219 -12.295 71.950 1.00 91.56 190 LEU A CA 1
ATOM 1529 C C . LEU A 1 190 ? -51.199 -13.435 70.925 1.00 91.56 190 LEU A C 1
ATOM 1531 O O . LEU A 1 190 ? -50.230 -13.558 70.170 1.00 91.56 190 LEU A O 1
ATOM 1535 N N . ALA A 1 191 ? -52.228 -14.284 70.895 1.00 92.56 191 ALA A N 1
ATOM 1536 C CA . ALA A 1 191 ? -52.345 -15.337 69.893 1.00 92.56 191 ALA A CA 1
ATOM 1537 C C . ALA A 1 191 ? -52.554 -14.745 68.489 1.00 92.56 191 ALA A C 1
ATOM 1539 O O . ALA A 1 191 ? -51.856 -15.149 67.555 1.00 92.56 191 ALA A O 1
ATOM 1540 N N . ASP A 1 192 ? -53.415 -13.734 68.358 1.00 92.56 192 ASP A N 1
ATOM 1541 C CA . ASP A 1 192 ? -53.659 -13.031 67.094 1.00 92.56 192 ASP A CA 1
ATOM 1542 C C . ASP A 1 192 ? -52.414 -12.276 66.605 1.00 92.56 192 ASP A C 1
ATOM 1544 O O . ASP A 1 192 ? -52.055 -12.348 65.426 1.00 92.56 192 ASP A O 1
ATOM 1548 N N . LEU A 1 193 ? -51.678 -11.618 67.508 1.00 92.50 193 LEU A N 1
ATOM 1549 C CA . LEU A 1 193 ? -50.411 -10.958 67.174 1.00 92.50 193 LEU A CA 1
ATOM 1550 C C . LEU A 1 193 ? -49.345 -11.960 66.717 1.00 92.50 193 LEU A C 1
ATOM 1552 O O . LEU A 1 193 ? -48.615 -11.688 65.761 1.00 92.50 193 LEU A O 1
ATOM 1556 N N . ARG A 1 194 ? -49.261 -13.137 67.351 1.00 93.12 194 ARG A N 1
ATOM 1557 C CA . ARG A 1 194 ? -48.363 -14.216 66.904 1.00 93.12 194 ARG A CA 1
ATOM 1558 C C . ARG A 1 194 ? -48.754 -14.728 65.523 1.00 93.12 194 ARG A C 1
ATOM 1560 O O . ARG A 1 194 ? -47.874 -14.886 64.682 1.00 93.12 194 ARG A O 1
ATOM 1567 N N . ALA A 1 195 ? -50.045 -14.927 65.264 1.00 93.06 195 ALA A N 1
ATOM 1568 C CA . ALA A 1 195 ? -50.529 -15.328 63.947 1.00 93.06 195 ALA A CA 1
ATOM 1569 C C . ALA A 1 195 ? -50.176 -14.276 62.877 1.00 93.06 195 ALA A C 1
ATOM 1571 O O . ALA A 1 195 ? -49.594 -14.614 61.844 1.00 93.06 195 ALA A O 1
ATOM 1572 N N . SER A 1 196 ? -50.418 -12.992 63.158 1.00 94.00 196 SER A N 1
ATOM 1573 C CA . SER A 1 196 ? -50.045 -11.877 62.278 1.00 94.00 196 SER A CA 1
ATOM 1574 C C . SER A 1 196 ? -48.537 -11.831 62.005 1.00 94.00 196 SER A C 1
ATOM 1576 O O . SER A 1 196 ? -48.111 -11.730 60.852 1.00 94.00 196 SER A O 1
ATOM 1578 N N . ARG A 1 197 ? -47.711 -12.009 63.045 1.00 92.62 197 ARG A N 1
ATOM 1579 C CA . ARG A 1 197 ? -46.253 -12.101 62.910 1.00 92.62 197 ARG A CA 1
ATOM 1580 C C . ARG A 1 197 ? -45.844 -13.244 61.984 1.00 92.62 197 ARG A C 1
ATOM 1582 O O . ARG A 1 197 ? -45.079 -13.004 61.058 1.00 92.62 197 ARG A O 1
ATOM 1589 N N . THR A 1 198 ? -46.378 -14.451 62.183 1.00 93.88 198 THR A N 1
ATOM 1590 C CA . THR A 1 198 ? -46.046 -15.600 61.320 1.00 93.88 198 THR A CA 1
ATOM 1591 C C . THR A 1 198 ? -46.472 -15.384 59.865 1.00 93.88 198 THR A C 1
ATOM 1593 O O . THR A 1 198 ? -45.753 -15.771 58.945 1.00 93.88 198 THR A O 1
ATOM 1596 N N . ALA A 1 199 ? -47.601 -14.706 59.631 1.00 93.31 199 ALA A N 1
ATOM 1597 C CA . ALA A 1 199 ? -48.041 -14.347 58.285 1.00 93.31 199 ALA A CA 1
ATOM 1598 C C . ALA A 1 199 ? -47.097 -13.329 57.623 1.00 93.31 199 ALA A C 1
ATOM 1600 O O . ALA A 1 199 ? -46.772 -13.458 56.442 1.00 93.31 199 ALA A O 1
ATOM 1601 N N . MET A 1 200 ? -46.619 -12.338 58.381 1.00 90.94 200 MET A N 1
ATOM 1602 C CA . MET A 1 200 ? -45.636 -11.366 57.900 1.00 90.94 200 MET A CA 1
ATOM 1603 C C . MET A 1 200 ? -44.270 -12.004 57.641 1.00 90.94 200 MET A C 1
ATOM 1605 O O . MET A 1 200 ? -43.669 -11.712 56.613 1.00 90.94 200 MET A O 1
ATOM 1609 N N . GLU A 1 201 ? -43.807 -12.908 58.506 1.00 92.81 201 GLU A N 1
ATOM 1610 C CA . GLU A 1 201 ? -42.573 -13.679 58.298 1.00 92.81 201 GLU A CA 1
ATOM 1611 C C . GLU A 1 201 ? -42.660 -14.500 57.001 1.00 92.81 201 GLU A C 1
ATOM 1613 O O . GLU A 1 201 ? -41.791 -14.376 56.141 1.00 92.81 201 GLU A O 1
ATOM 1618 N N . SER A 1 202 ? -43.772 -15.209 56.773 1.00 93.06 202 SER A N 1
ATOM 1619 C CA . SER A 1 202 ? -44.007 -15.929 55.513 1.00 93.06 202 SER A CA 1
ATOM 1620 C C . SER A 1 202 ? -44.019 -15.001 54.287 1.00 93.06 202 SER A C 1
ATOM 1622 O O . SER A 1 202 ? -43.502 -15.360 53.225 1.00 93.06 202 SER A O 1
ATOM 1624 N N . LYS A 1 203 ? -44.566 -13.785 54.417 1.00 94.12 203 LYS A N 1
ATOM 1625 C CA . LYS A 1 203 ? -44.542 -12.778 53.346 1.00 94.12 203 LYS A CA 1
ATOM 1626 C C . LYS A 1 203 ? -43.125 -12.263 53.079 1.00 94.12 203 LYS A C 1
ATOM 1628 O O . LYS A 1 203 ? -42.759 -12.102 51.915 1.00 94.12 203 LYS A O 1
ATOM 1633 N N . CYS A 1 204 ? -42.328 -12.031 54.121 1.00 89.81 204 CYS A N 1
ATOM 1634 C CA . CYS A 1 204 ? -40.921 -11.649 54.001 1.00 89.81 204 CYS A CA 1
ATOM 1635 C C . CYS A 1 204 ? -40.093 -12.750 53.326 1.00 89.81 204 CYS A C 1
ATOM 1637 O O . CYS A 1 204 ? -39.292 -12.444 52.443 1.00 89.81 204 CYS A O 1
ATOM 1639 N N . ASP A 1 205 ? -40.329 -14.020 53.660 1.00 92.94 205 ASP A N 1
ATOM 1640 C CA . ASP A 1 205 ? -39.687 -15.159 52.994 1.00 92.94 205 ASP A CA 1
ATOM 1641 C C . ASP A 1 205 ? -40.059 -15.217 51.504 1.00 92.94 205 ASP A C 1
ATOM 1643 O O . ASP A 1 205 ? -39.193 -15.389 50.641 1.00 92.94 205 ASP A O 1
ATOM 1647 N N . GLY A 1 206 ? -41.338 -14.991 51.186 1.00 93.88 206 GLY A N 1
ATOM 1648 C CA . GLY A 1 206 ? -41.829 -14.904 49.810 1.00 93.88 206 GLY A CA 1
ATOM 1649 C C . GLY A 1 206 ? -41.181 -13.767 49.012 1.00 93.88 206 GLY A C 1
ATOM 1650 O O . GLY A 1 206 ? -40.721 -13.984 47.891 1.00 93.88 206 GLY A O 1
ATOM 1651 N N . LEU A 1 207 ? -41.087 -12.569 49.595 1.00 91.50 207 LEU A N 1
ATOM 1652 C CA . LEU A 1 207 ? -40.404 -11.426 48.978 1.00 91.50 207 LEU A CA 1
ATOM 1653 C C . LEU A 1 207 ? -38.902 -11.685 48.813 1.00 91.50 207 LEU A C 1
ATOM 1655 O O . LEU A 1 207 ? -38.340 -11.378 47.768 1.00 91.50 207 LEU A O 1
ATOM 1659 N N . THR A 1 208 ? -38.260 -12.323 49.792 1.00 93.12 208 THR A N 1
ATOM 1660 C CA . THR A 1 208 ? -36.841 -12.700 49.709 1.00 93.12 208 THR A CA 1
ATOM 1661 C C . THR A 1 208 ? -36.591 -13.667 48.550 1.00 93.12 208 THR A C 1
ATOM 1663 O O . THR A 1 208 ? -35.609 -13.526 47.819 1.00 93.12 208 THR A O 1
ATOM 1666 N N . ALA A 1 209 ? -37.487 -14.634 48.330 1.00 92.19 209 ALA A N 1
ATOM 1667 C CA . ALA A 1 209 ? -37.411 -15.533 47.180 1.00 92.19 209 ALA A CA 1
ATOM 1668 C C . ALA A 1 209 ? -37.620 -14.796 45.843 1.00 92.19 209 ALA A C 1
ATOM 1670 O O . ALA A 1 209 ? -36.912 -15.072 44.870 1.00 92.19 209 ALA A O 1
ATOM 1671 N N . GLN A 1 210 ? -38.543 -13.828 45.792 1.00 92.75 210 GLN A N 1
ATOM 1672 C CA . GLN A 1 210 ? -38.740 -12.982 44.609 1.00 92.75 210 GLN A CA 1
ATOM 1673 C C . GLN A 1 210 ? -37.504 -12.134 44.296 1.00 92.75 210 GLN A C 1
ATOM 1675 O O . GLN A 1 210 ? -37.074 -12.112 43.147 1.00 92.75 210 GLN A O 1
ATOM 1680 N N . VAL A 1 211 ? -36.888 -11.507 45.303 1.00 92.38 211 VAL A N 1
ATOM 1681 C CA . VAL A 1 211 ? -35.651 -10.727 45.136 1.00 92.38 211 VAL A CA 1
ATOM 1682 C C . VAL A 1 211 ? -34.526 -11.604 44.591 1.00 92.38 211 VAL A C 1
ATOM 1684 O O . VAL A 1 211 ? -33.871 -11.206 43.637 1.00 92.38 211 VAL A O 1
ATOM 1687 N N . LYS A 1 212 ? -34.346 -12.827 45.108 1.00 94.25 212 LYS A N 1
ATOM 1688 C CA . LYS A 1 212 ? -33.356 -13.774 44.559 1.00 94.25 212 LYS A CA 1
ATOM 1689 C C . LYS A 1 212 ? -33.622 -14.116 43.094 1.00 94.25 212 LYS A C 1
ATOM 1691 O O . LYS A 1 212 ? -32.695 -14.151 42.297 1.00 94.25 212 LYS A O 1
ATOM 1696 N N . THR A 1 213 ? -34.885 -14.334 42.734 1.00 94.44 213 THR A N 1
ATOM 1697 C CA . THR A 1 213 ? -35.267 -14.642 41.347 1.00 94.44 213 THR A CA 1
ATOM 1698 C C . THR A 1 213 ? -34.991 -13.454 40.419 1.00 94.44 213 THR A C 1
ATOM 1700 O O . THR A 1 213 ? -34.504 -13.638 39.305 1.00 94.44 213 THR A O 1
ATOM 1703 N N . LEU A 1 214 ? -35.273 -12.229 40.876 1.00 91.88 214 LEU A N 1
ATOM 1704 C CA . LEU A 1 214 ? -34.968 -11.004 40.134 1.00 91.88 214 LEU A CA 1
ATOM 1705 C C . LEU A 1 214 ? -33.461 -10.758 40.021 1.00 91.88 214 LEU A C 1
ATOM 1707 O O . LEU A 1 214 ? -33.012 -10.340 38.960 1.00 91.88 214 LEU A O 1
ATOM 1711 N N . ASP A 1 215 ? -32.683 -11.061 41.060 1.00 92.12 215 ASP A N 1
ATOM 1712 C CA . ASP A 1 215 ? -31.221 -10.969 41.023 1.00 92.12 215 ASP A CA 1
ATOM 1713 C C . ASP A 1 215 ? -30.628 -11.968 40.017 1.00 92.12 215 ASP A C 1
ATOM 1715 O O . ASP A 1 215 ? -29.810 -11.602 39.175 1.00 92.12 215 ASP A O 1
ATOM 1719 N N . GLU A 1 216 ? -31.109 -13.215 40.006 1.00 94.06 216 GLU A N 1
ATOM 1720 C CA . GLU A 1 216 ? -30.717 -14.209 38.999 1.00 94.06 216 GLU A CA 1
ATOM 1721 C C . GLU A 1 216 ? -31.059 -13.756 37.572 1.00 94.06 216 GLU A C 1
ATOM 1723 O O . GLU A 1 216 ? -30.263 -13.950 36.648 1.00 94.06 216 GLU A O 1
ATOM 1728 N N . GLU A 1 217 ? -32.226 -13.142 37.369 1.00 93.00 217 GLU A N 1
ATOM 1729 C CA . GLU A 1 217 ? -32.626 -12.609 36.066 1.00 93.00 217 GLU A CA 1
ATOM 1730 C C . GLU A 1 217 ? -31.786 -11.386 35.667 1.00 93.00 217 GLU A C 1
ATOM 1732 O O . GLU A 1 217 ? -31.320 -11.305 34.528 1.00 93.00 217 GLU A O 1
ATOM 1737 N N . GLY A 1 218 ? -31.489 -10.492 36.612 1.00 91.56 218 GLY A N 1
ATOM 1738 C CA . GLY A 1 218 ? -30.571 -9.369 36.427 1.00 91.56 218 GLY A CA 1
ATOM 1739 C C . GLY A 1 218 ? -29.171 -9.837 36.031 1.00 91.56 218 GLY A C 1
ATOM 1740 O O . GLY A 1 218 ? -28.596 -9.338 35.064 1.00 91.56 218 GLY A O 1
ATOM 1741 N N . GLN A 1 219 ? -28.649 -10.881 36.680 1.00 92.69 219 GLN A N 1
ATOM 1742 C CA . GLN A 1 219 ? -27.370 -11.492 36.315 1.00 92.69 219 GLN A CA 1
ATOM 1743 C C . GLN A 1 219 ? -27.391 -12.108 34.909 1.00 92.69 219 GLN A C 1
ATOM 1745 O O . GLN A 1 219 ? -26.395 -12.017 34.185 1.00 92.69 219 GLN A O 1
ATOM 1750 N N . LYS A 1 220 ? -28.499 -12.730 34.480 1.00 93.31 220 LYS A N 1
ATOM 1751 C CA . LYS A 1 220 ? -28.635 -13.226 33.097 1.00 93.31 220 LYS A CA 1
ATOM 1752 C C . LYS A 1 220 ? -28.640 -12.079 32.091 1.00 93.31 220 LYS A C 1
ATOM 1754 O O . LYS A 1 220 ? -27.936 -12.173 31.084 1.00 93.31 220 LYS A O 1
ATOM 1759 N N . GLN A 1 221 ? -29.385 -11.008 32.363 1.00 90.75 221 GLN A N 1
ATOM 1760 C CA . GLN A 1 221 ? -29.403 -9.827 31.499 1.00 90.75 221 GLN A CA 1
ATOM 1761 C C . GLN A 1 221 ? -28.027 -9.166 31.425 1.00 90.75 221 GLN A C 1
ATOM 1763 O O . GLN A 1 221 ? -27.576 -8.823 30.333 1.00 90.75 221 GLN A O 1
ATOM 1768 N N . GLN A 1 222 ? -27.306 -9.096 32.544 1.00 92.25 222 GLN A N 1
ATOM 1769 C CA . GLN A 1 222 ? -25.938 -8.593 32.575 1.00 92.25 222 GLN A CA 1
ATOM 1770 C C . GLN A 1 222 ? -25.000 -9.434 31.697 1.00 92.25 222 GLN A C 1
ATOM 1772 O O . GLN A 1 222 ? -24.250 -8.886 30.892 1.00 92.25 222 GLN A O 1
ATOM 1777 N N . ARG A 1 223 ? -25.079 -10.771 31.772 1.00 94.25 223 ARG A N 1
ATOM 1778 C CA . ARG A 1 223 ? -24.284 -11.664 30.904 1.00 94.25 223 ARG A CA 1
ATOM 1779 C C . ARG A 1 223 ? -24.621 -11.488 29.422 1.00 94.25 223 ARG A C 1
ATOM 1781 O O . ARG A 1 223 ? -23.719 -11.529 28.589 1.00 94.25 223 ARG A O 1
ATOM 1788 N N . LEU A 1 224 ? -25.899 -11.298 29.088 1.00 93.50 224 LEU A N 1
ATOM 1789 C CA . LEU A 1 224 ? -26.335 -10.994 27.722 1.00 93.50 224 LEU A CA 1
ATOM 1790 C C . LEU A 1 224 ? -25.761 -9.655 27.242 1.00 93.50 224 LEU A C 1
ATOM 1792 O O . LEU A 1 224 ? -25.202 -9.599 26.149 1.00 93.50 224 LEU A O 1
ATOM 1796 N N . ALA A 1 225 ? -25.828 -8.608 28.065 1.00 90.50 225 ALA A N 1
ATOM 1797 C CA . ALA A 1 225 ? -25.259 -7.300 27.751 1.00 90.50 225 ALA A CA 1
ATOM 1798 C C . ALA A 1 225 ? -23.736 -7.366 27.541 1.00 90.50 225 ALA A C 1
ATOM 1800 O O . ALA A 1 225 ? -23.220 -6.791 26.581 1.00 90.50 225 ALA A O 1
ATOM 1801 N N . ASP A 1 226 ? -23.016 -8.116 28.379 1.00 93.06 226 ASP A N 1
ATOM 1802 C CA . ASP A 1 226 ? -21.572 -8.321 28.230 1.00 93.06 226 ASP A CA 1
ATOM 1803 C C . ASP A 1 226 ? -21.227 -9.106 26.955 1.00 93.06 226 ASP A C 1
ATOM 1805 O O . ASP A 1 226 ? -20.229 -8.804 26.295 1.00 93.06 226 ASP A O 1
ATOM 1809 N N . ASN A 1 227 ? -22.049 -10.089 26.571 1.00 94.94 227 ASN A N 1
ATOM 1810 C CA . ASN A 1 227 ? -21.887 -10.804 25.304 1.00 94.94 227 ASN A CA 1
ATOM 1811 C C . ASN A 1 227 ? -22.110 -9.875 24.103 1.00 94.94 227 ASN A C 1
ATOM 1813 O O . ASN A 1 227 ? -21.249 -9.820 23.227 1.00 94.94 227 ASN A O 1
ATOM 1817 N N . PHE A 1 228 ? -23.185 -9.080 24.096 1.00 91.50 228 PHE A N 1
ATOM 1818 C CA . PHE A 1 228 ? -23.426 -8.094 23.037 1.00 91.50 228 PHE A CA 1
ATOM 1819 C C . PHE A 1 228 ? -22.319 -7.039 22.958 1.00 91.50 228 PHE A C 1
ATOM 1821 O O . PHE A 1 228 ? -21.921 -6.644 21.862 1.00 91.50 228 PHE A O 1
ATOM 1828 N N . ARG A 1 229 ? -21.764 -6.604 24.098 1.00 93.56 229 ARG A N 1
ATOM 1829 C CA . ARG A 1 229 ? -20.614 -5.688 24.121 1.00 93.56 229 ARG A CA 1
ATOM 1830 C C . ARG A 1 229 ? -19.396 -6.317 23.441 1.00 93.56 229 ARG A C 1
ATOM 1832 O O . ARG A 1 229 ? -18.797 -5.674 22.582 1.00 93.56 229 ARG A O 1
ATOM 1839 N N . LYS A 1 230 ? -19.067 -7.573 23.762 1.00 94.50 230 LYS A N 1
ATOM 1840 C CA . LYS A 1 230 ? -17.955 -8.309 23.129 1.00 94.50 230 LYS A CA 1
ATOM 1841 C C . LYS A 1 230 ? -18.169 -8.507 21.627 1.00 94.50 230 LYS A C 1
ATOM 1843 O O . LYS A 1 230 ? -17.230 -8.339 20.854 1.00 94.50 230 LYS A O 1
ATOM 1848 N N . GLU A 1 231 ? -19.385 -8.846 21.205 1.00 95.06 231 GLU A N 1
ATOM 1849 C CA . GLU A 1 231 ? -19.730 -8.975 19.783 1.00 95.06 231 GLU A CA 1
ATOM 1850 C C . GLU A 1 231 ? -19.608 -7.636 19.049 1.00 95.06 231 GLU A C 1
ATOM 1852 O O . GLU A 1 231 ? -19.018 -7.577 17.972 1.00 95.06 231 GLU A O 1
ATOM 1857 N N . SER A 1 232 ? -20.085 -6.546 19.652 1.00 92.06 232 SER A N 1
ATOM 1858 C CA . SER A 1 232 ? -19.952 -5.194 19.101 1.00 92.06 232 SER A CA 1
ATOM 1859 C C . SER A 1 232 ? -18.484 -4.770 18.963 1.00 92.06 232 SER A C 1
ATOM 1861 O O . SER A 1 232 ? -18.083 -4.245 17.923 1.00 92.06 232 SER A O 1
ATOM 1863 N N . GLU A 1 233 ? -17.639 -5.063 19.957 1.00 94.12 233 GLU A N 1
ATOM 1864 C CA . GLU A 1 233 ? -16.192 -4.821 19.885 1.00 94.12 233 GLU A CA 1
ATOM 1865 C C . GLU A 1 233 ? -15.515 -5.652 18.785 1.00 94.12 233 GLU A C 1
ATOM 1867 O O . GLU A 1 233 ? -14.681 -5.127 18.041 1.00 94.12 233 GLU A O 1
ATOM 1872 N N . MET A 1 234 ? -15.904 -6.922 18.632 1.00 95.44 234 MET A N 1
ATOM 1873 C CA . MET A 1 234 ? -15.412 -7.791 17.561 1.00 95.44 234 MET A CA 1
ATOM 1874 C C . MET A 1 234 ? -15.795 -7.245 16.179 1.00 95.44 234 MET A C 1
ATOM 1876 O O . MET A 1 234 ? -14.924 -7.075 15.324 1.00 95.44 234 MET A O 1
ATOM 1880 N N . LEU A 1 235 ? -17.070 -6.891 15.985 1.00 94.50 235 LEU A N 1
ATOM 1881 C CA . LEU A 1 235 ? -17.580 -6.307 14.742 1.00 94.50 235 LEU A CA 1
ATOM 1882 C C . LEU A 1 235 ? -16.908 -4.969 14.425 1.00 94.50 235 LEU A C 1
ATOM 1884 O O . LEU A 1 235 ? -16.556 -4.710 13.275 1.00 94.50 235 LEU A O 1
ATOM 1888 N N . LYS A 1 236 ? -16.657 -4.131 15.436 1.00 95.38 236 LYS A N 1
ATOM 1889 C CA . LYS A 1 236 ? -15.896 -2.886 15.274 1.00 95.38 236 LYS A CA 1
ATOM 1890 C C . LYS A 1 236 ? -14.473 -3.163 14.781 1.00 95.38 236 LYS A C 1
ATOM 1892 O O . LYS A 1 236 ? -13.997 -2.468 13.882 1.00 95.38 236 LYS A O 1
ATOM 1897 N N . GLY A 1 237 ? -13.818 -4.193 15.317 1.00 93.75 237 GLY A N 1
ATOM 1898 C CA . GLY A 1 237 ? -12.516 -4.661 14.838 1.00 93.75 237 GLY A CA 1
ATOM 1899 C C . GLY A 1 237 ? -12.552 -5.146 13.384 1.00 93.75 237 GLY A C 1
ATOM 1900 O O . GLY A 1 237 ? -11.681 -4.787 12.590 1.00 93.75 237 GLY A O 1
ATOM 1901 N N . ASP A 1 238 ? -13.578 -5.905 12.997 1.00 94.56 238 ASP A N 1
ATOM 1902 C CA . ASP A 1 238 ? -13.766 -6.372 11.617 1.00 94.56 238 ASP A CA 1
ATOM 1903 C C . ASP A 1 238 ? -14.014 -5.229 10.635 1.00 94.56 238 ASP A C 1
ATOM 1905 O O . ASP A 1 238 ? -13.406 -5.197 9.563 1.00 94.56 238 ASP A O 1
ATOM 1909 N N . ILE A 1 239 ? -14.832 -4.247 11.018 1.00 93.00 239 ILE A N 1
ATOM 1910 C CA . ILE A 1 239 ? -15.069 -3.041 10.219 1.00 93.00 239 ILE A CA 1
ATOM 1911 C C . ILE A 1 239 ? -13.754 -2.290 9.989 1.00 93.00 239 ILE A C 1
ATOM 1913 O O . ILE A 1 239 ? -13.458 -1.925 8.853 1.00 93.00 239 ILE A O 1
ATOM 1917 N N . GLN A 1 240 ? -12.927 -2.110 11.023 1.00 94.06 240 GLN A N 1
ATOM 1918 C CA . GLN A 1 240 ? -11.621 -1.454 10.884 1.00 94.06 240 GLN A CA 1
ATOM 1919 C C . GLN A 1 240 ? -10.671 -2.238 9.965 1.00 94.06 240 GLN A C 1
ATOM 1921 O O . GLN A 1 240 ? -9.987 -1.643 9.128 1.00 94.06 240 GLN A O 1
ATOM 1926 N N . ARG A 1 241 ? -10.651 -3.575 10.064 1.00 95.12 241 ARG A N 1
ATOM 1927 C CA . ARG A 1 241 ? -9.863 -4.438 9.164 1.00 95.12 241 ARG A CA 1
ATOM 1928 C C . ARG A 1 241 ? -10.324 -4.322 7.712 1.00 95.12 241 ARG A C 1
ATOM 1930 O O . ARG A 1 241 ? -9.486 -4.188 6.821 1.00 95.12 241 ARG A O 1
ATOM 1937 N N . LEU A 1 242 ? -11.635 -4.330 7.473 1.00 94.31 242 LEU A N 1
ATOM 1938 C CA . LEU A 1 242 ? -12.209 -4.163 6.138 1.00 94.31 242 LEU A CA 1
ATOM 1939 C C . LEU A 1 242 ? -11.927 -2.770 5.570 1.00 94.31 242 LEU A C 1
ATOM 1941 O O . LEU A 1 242 ? -11.543 -2.662 4.410 1.00 94.31 242 LEU A O 1
ATOM 1945 N N . GLN A 1 243 ? -12.050 -1.714 6.376 1.00 93.81 243 GLN A N 1
ATOM 1946 C CA . GLN A 1 243 ? -11.708 -0.348 5.966 1.00 93.81 243 GLN A CA 1
ATOM 1947 C C . GLN A 1 243 ? -10.241 -0.236 5.548 1.00 93.81 243 GLN A C 1
ATOM 1949 O O . GLN A 1 243 ? -9.952 0.315 4.487 1.00 93.81 243 GLN A O 1
ATOM 1954 N N . LYS A 1 244 ? -9.326 -0.816 6.335 1.00 94.44 244 LYS A N 1
ATOM 1955 C CA . LYS A 1 244 ? -7.905 -0.874 5.985 1.00 94.44 244 LYS A CA 1
ATOM 1956 C C . LYS A 1 244 ? -7.679 -1.634 4.675 1.00 94.44 244 LYS A C 1
ATOM 1958 O O . LYS A 1 244 ? -7.035 -1.111 3.778 1.00 94.44 244 LYS A O 1
ATOM 1963 N N . SER A 1 245 ? -8.275 -2.818 4.527 1.00 94.62 245 SER A N 1
ATOM 1964 C CA . SER A 1 245 ? -8.153 -3.622 3.304 1.00 94.62 245 SER A CA 1
ATOM 1965 C C . SER A 1 245 ? -8.700 -2.910 2.062 1.00 94.62 245 SER A C 1
ATOM 1967 O O . SER A 1 245 ? -8.117 -3.026 0.988 1.00 94.62 245 SER A O 1
ATOM 1969 N N . VAL A 1 246 ? -9.796 -2.155 2.187 1.00 94.56 246 VAL A N 1
ATOM 1970 C CA . VAL A 1 246 ? -10.346 -1.353 1.084 1.00 94.56 246 VAL A CA 1
ATOM 1971 C C . VAL A 1 246 ? -9.411 -0.202 0.715 1.00 94.56 246 VAL A C 1
ATOM 1973 O O . VAL A 1 246 ? -9.261 0.083 -0.471 1.00 94.56 246 VAL A O 1
ATOM 1976 N N . LEU A 1 247 ? -8.779 0.442 1.701 1.00 94.25 247 LEU A N 1
ATOM 1977 C CA . LEU A 1 247 ? -7.793 1.493 1.457 1.00 94.25 247 LEU A CA 1
ATOM 1978 C C . LEU A 1 247 ? -6.556 0.935 0.739 1.00 94.25 247 LEU A C 1
ATOM 1980 O O . LEU A 1 247 ? -6.145 1.499 -0.271 1.00 94.25 247 LEU A O 1
ATOM 1984 N N . ASP A 1 248 ? -6.027 -0.198 1.206 1.00 92.06 248 ASP A N 1
ATOM 1985 C CA . ASP A 1 248 ? -4.890 -0.890 0.587 1.00 92.06 248 ASP A CA 1
ATOM 1986 C C . ASP A 1 248 ? -5.228 -1.323 -0.857 1.00 92.06 248 ASP A C 1
ATOM 1988 O O . ASP A 1 248 ? -4.473 -1.070 -1.791 1.00 92.06 248 ASP A O 1
ATOM 1992 N N . ALA A 1 249 ? -6.424 -1.870 -1.094 1.00 91.31 249 ALA A N 1
ATOM 1993 C CA . ALA A 1 249 ? -6.866 -2.219 -2.445 1.00 91.31 249 ALA A CA 1
ATOM 1994 C C . ALA A 1 249 ? -7.050 -0.988 -3.356 1.00 91.31 249 ALA A C 1
ATOM 1996 O O . ALA A 1 249 ? -6.864 -1.077 -4.571 1.00 91.31 249 ALA A O 1
ATOM 1997 N N . ALA A 1 250 ? -7.434 0.166 -2.800 1.00 91.06 250 ALA A N 1
ATOM 1998 C CA . ALA A 1 250 ? -7.572 1.405 -3.559 1.00 91.06 250 ALA A CA 1
ATOM 1999 C C . ALA A 1 250 ? -6.208 1.976 -3.974 1.00 91.06 250 ALA A C 1
ATOM 2001 O O . ALA A 1 250 ? -6.068 2.429 -5.111 1.00 91.06 250 ALA A O 1
ATOM 2002 N N . THR A 1 251 ? -5.202 1.919 -3.095 1.00 92.38 251 THR A N 1
ATOM 2003 C CA . THR A 1 251 ? -3.833 2.351 -3.422 1.00 92.38 251 THR A CA 1
ATOM 2004 C C . THR A 1 251 ? -3.186 1.414 -4.440 1.00 92.38 251 THR A C 1
ATOM 2006 O O . THR A 1 251 ? -2.598 1.891 -5.410 1.00 92.38 251 THR A O 1
ATOM 2009 N N . GLU A 1 252 ? -3.384 0.098 -4.314 1.00 91.88 252 GLU A N 1
ATOM 2010 C CA . GLU A 1 252 ? -2.973 -0.880 -5.331 1.00 91.88 252 GLU A CA 1
ATOM 2011 C C . GLU A 1 252 ? -3.656 -0.623 -6.683 1.00 91.88 252 GLU A C 1
ATOM 2013 O O . GLU A 1 252 ? -3.006 -0.643 -7.730 1.00 91.88 252 GLU A O 1
ATOM 2018 N N . GLN A 1 253 ? -4.962 -0.326 -6.682 1.00 91.62 253 GLN A N 1
ATOM 2019 C CA . GLN A 1 253 ? -5.692 0.006 -7.905 1.00 91.62 253 GLN A CA 1
ATOM 2020 C C . GLN A 1 253 ? -5.160 1.290 -8.562 1.00 91.62 253 GLN A C 1
ATOM 2022 O O . GLN A 1 253 ? -5.113 1.364 -9.792 1.00 91.62 253 GLN A O 1
ATOM 2027 N N . GLN A 1 254 ? -4.770 2.291 -7.770 1.00 91.50 254 GLN A N 1
ATOM 2028 C CA . GLN A 1 254 ? -4.173 3.521 -8.282 1.00 91.50 254 GLN A CA 1
ATOM 2029 C C . GLN A 1 254 ? -2.790 3.261 -8.894 1.00 91.50 254 GLN A C 1
ATOM 2031 O O . GLN A 1 254 ? -2.561 3.652 -10.037 1.00 91.50 254 GLN A O 1
ATOM 2036 N N . ALA A 1 255 ? -1.919 2.519 -8.206 1.00 90.31 255 ALA A N 1
ATOM 2037 C CA . ALA A 1 255 ? -0.604 2.146 -8.729 1.00 90.31 255 ALA A CA 1
ATOM 2038 C C . ALA A 1 255 ? -0.708 1.336 -10.035 1.00 90.31 255 ALA A C 1
ATOM 2040 O O . ALA A 1 255 ? 0.022 1.582 -10.995 1.00 90.31 255 ALA A O 1
ATOM 2041 N N . ALA A 1 256 ? -1.669 0.410 -10.118 1.00 90.12 256 ALA A N 1
ATOM 2042 C CA . ALA A 1 256 ? -1.938 -0.342 -11.342 1.00 90.12 256 ALA A CA 1
ATOM 2043 C C . ALA A 1 256 ? -2.453 0.552 -12.488 1.00 90.12 256 ALA A C 1
ATOM 2045 O O . ALA A 1 256 ? -2.160 0.294 -13.658 1.00 90.12 256 ALA A O 1
ATOM 2046 N N . ALA A 1 257 ? -3.223 1.601 -12.180 1.00 91.44 257 ALA A N 1
ATOM 2047 C CA . ALA A 1 257 ? -3.685 2.565 -13.175 1.00 91.44 257 ALA A CA 1
ATOM 2048 C C . ALA A 1 257 ? -2.530 3.420 -13.720 1.00 91.44 257 ALA A C 1
ATOM 2050 O O . ALA A 1 257 ? -2.435 3.574 -14.938 1.00 91.44 257 ALA A O 1
ATOM 2051 N N . GLU A 1 258 ? -1.641 3.895 -12.845 1.00 92.94 258 GLU A N 1
ATOM 2052 C CA . GLU A 1 258 ? -0.427 4.641 -13.210 1.00 92.94 258 GLU A CA 1
ATOM 2053 C C . GLU A 1 258 ? 0.511 3.779 -14.072 1.00 92.94 258 GLU A C 1
ATOM 2055 O O . GLU A 1 258 ? 0.938 4.207 -15.143 1.00 92.94 258 GLU A O 1
ATOM 2060 N N . GLN A 1 259 ? 0.737 2.514 -13.695 1.00 93.44 259 GLN A N 1
ATOM 2061 C CA . GLN A 1 259 ? 1.497 1.568 -14.525 1.00 93.44 259 GLN A CA 1
ATOM 2062 C C . GLN A 1 259 ? 0.856 1.346 -15.901 1.00 93.44 259 GLN A C 1
ATOM 2064 O O . GLN A 1 259 ? 1.552 1.295 -16.914 1.00 93.44 259 GLN A O 1
ATOM 2069 N N . ALA A 1 260 ? -0.472 1.224 -15.971 1.00 91.38 260 ALA A N 1
ATOM 2070 C CA . ALA A 1 260 ? -1.167 1.064 -17.244 1.00 91.38 260 ALA A CA 1
ATOM 2071 C C . ALA A 1 260 ? -1.099 2.326 -18.121 1.00 91.38 260 ALA A C 1
ATOM 2073 O O . ALA A 1 260 ? -1.174 2.218 -19.344 1.00 91.38 260 ALA A O 1
ATOM 2074 N N . GLU A 1 261 ? -1.010 3.517 -17.530 1.00 92.62 261 GLU A N 1
ATOM 2075 C CA . GLU A 1 261 ? -0.786 4.765 -18.261 1.00 92.62 261 GLU A CA 1
ATOM 2076 C C . GLU A 1 261 ? 0.645 4.845 -18.796 1.00 92.62 261 GLU A C 1
ATOM 2078 O O . GLU A 1 261 ? 0.816 5.102 -19.988 1.00 92.62 261 GLU A O 1
ATOM 2083 N N . GLN A 1 262 ? 1.642 4.489 -17.981 1.00 92.94 262 GLN A N 1
ATOM 2084 C CA . GLN A 1 262 ? 3.037 4.413 -18.415 1.00 92.94 262 GLN A CA 1
ATOM 2085 C C . GLN A 1 262 ? 3.212 3.444 -19.591 1.00 92.94 262 GLN A C 1
ATOM 2087 O O . GLN A 1 262 ? 3.747 3.819 -20.628 1.00 92.94 262 GLN A O 1
ATOM 2092 N N . LEU A 1 263 ? 2.658 2.230 -19.497 1.00 92.75 263 LEU A N 1
ATOM 2093 C CA . LEU A 1 263 ? 2.731 1.250 -20.588 1.00 92.75 263 LEU A CA 1
ATOM 2094 C C . LEU A 1 263 ? 2.043 1.732 -21.876 1.00 92.75 263 LEU A C 1
ATOM 2096 O O . LEU A 1 263 ? 2.448 1.344 -22.971 1.00 92.75 263 LEU A O 1
ATOM 2100 N N . ARG A 1 264 ? 1.000 2.569 -21.777 1.00 95.44 264 ARG A N 1
ATOM 2101 C CA . ARG A 1 264 ? 0.376 3.189 -22.960 1.00 95.44 264 ARG A CA 1
ATOM 2102 C C . ARG A 1 264 ? 1.273 4.257 -23.577 1.00 95.44 264 ARG A C 1
ATOM 2104 O O . ARG A 1 264 ? 1.307 4.343 -24.803 1.00 95.44 264 ARG A O 1
ATOM 2111 N N . ALA A 1 265 ? 1.969 5.047 -22.760 1.00 92.75 265 ALA A N 1
ATOM 2112 C CA . ALA A 1 265 ? 2.943 6.023 -23.238 1.00 92.75 265 ALA A CA 1
ATOM 2113 C C . ALA A 1 265 ? 4.108 5.319 -23.953 1.00 92.75 265 ALA A C 1
ATOM 2115 O O . ALA A 1 265 ? 4.369 5.617 -25.118 1.00 92.75 265 ALA A O 1
ATOM 2116 N N . ASP A 1 266 ? 4.694 4.296 -23.327 1.00 92.81 266 ASP A N 1
ATOM 2117 C CA . ASP A 1 266 ? 5.784 3.501 -23.905 1.00 92.81 266 ASP A CA 1
ATOM 2118 C C . ASP A 1 266 ? 5.357 2.831 -25.226 1.00 92.81 266 ASP A C 1
ATOM 2120 O O . ASP A 1 266 ? 6.092 2.832 -26.216 1.00 92.81 266 ASP A O 1
ATOM 2124 N N . ALA A 1 267 ? 4.134 2.289 -25.288 1.00 91.62 267 ALA A N 1
ATOM 2125 C CA . ALA A 1 267 ? 3.591 1.714 -26.518 1.00 91.62 267 ALA A CA 1
ATOM 2126 C C . ALA A 1 267 ? 3.432 2.763 -27.633 1.00 91.62 267 ALA A C 1
ATOM 2128 O O . ALA A 1 267 ? 3.745 2.480 -28.792 1.00 91.62 267 ALA A O 1
ATOM 2129 N N . ALA A 1 268 ? 2.980 3.977 -27.300 1.00 94.12 268 ALA A N 1
ATOM 2130 C CA . ALA A 1 268 ? 2.863 5.071 -28.260 1.00 94.12 268 ALA A CA 1
ATOM 2131 C C . ALA A 1 268 ? 4.238 5.529 -28.782 1.00 94.12 268 ALA A C 1
ATOM 2133 O O . ALA A 1 268 ? 4.384 5.777 -29.983 1.00 94.12 268 ALA A O 1
ATOM 2134 N N . GLU A 1 269 ? 5.255 5.585 -27.918 1.00 93.31 269 GLU A N 1
ATOM 2135 C CA . GLU A 1 269 ? 6.638 5.882 -28.309 1.00 93.31 269 GLU A CA 1
ATOM 2136 C C . GLU A 1 269 ? 7.213 4.805 -29.235 1.00 93.31 269 GLU A C 1
ATOM 2138 O O . GLU A 1 269 ? 7.778 5.124 -30.285 1.00 93.31 269 GLU A O 1
ATOM 2143 N N . LEU A 1 270 ? 7.002 3.525 -28.913 1.00 93.44 270 LEU A N 1
ATOM 2144 C CA . LEU A 1 270 ? 7.420 2.407 -29.763 1.00 93.44 270 LEU A CA 1
ATOM 2145 C C . LEU A 1 270 ? 6.729 2.432 -31.133 1.00 93.44 270 LEU A C 1
ATOM 2147 O O . LEU A 1 270 ? 7.371 2.184 -32.158 1.00 93.44 270 LEU A O 1
ATOM 2151 N N . GLU A 1 271 ? 5.436 2.761 -31.192 1.00 95.38 271 GLU A N 1
ATOM 2152 C CA . GLU A 1 271 ? 4.734 2.941 -32.465 1.00 95.38 271 GLU A CA 1
ATOM 2153 C C . GLU A 1 271 ? 5.290 4.118 -33.275 1.00 95.38 271 GLU A C 1
ATOM 2155 O O . GLU A 1 271 ? 5.456 4.000 -34.495 1.00 95.38 271 GLU A O 1
ATOM 2160 N N . ALA A 1 272 ? 5.605 5.241 -32.625 1.00 93.00 272 ALA A N 1
ATOM 2161 C CA . ALA A 1 272 ? 6.225 6.389 -33.277 1.00 93.00 272 ALA A CA 1
ATOM 2162 C C . ALA A 1 272 ? 7.611 6.034 -33.842 1.00 93.00 272 ALA A C 1
ATOM 2164 O O . ALA A 1 272 ? 7.886 6.326 -35.010 1.00 93.00 272 ALA A O 1
ATOM 2165 N N . ALA A 1 273 ? 8.438 5.325 -33.068 1.00 93.06 273 ALA A N 1
ATOM 2166 C CA . ALA A 1 273 ? 9.750 4.842 -33.495 1.00 93.06 273 ALA A CA 1
ATOM 2167 C C . ALA A 1 273 ? 9.639 3.874 -34.683 1.00 93.06 273 ALA A C 1
ATOM 2169 O O . ALA A 1 273 ? 10.348 4.015 -35.683 1.00 93.06 273 ALA A O 1
ATOM 2170 N N . ARG A 1 274 ? 8.677 2.942 -34.640 1.00 96.31 274 ARG A N 1
ATOM 2171 C CA . ARG A 1 274 ? 8.391 2.030 -35.756 1.00 96.31 274 ARG A CA 1
ATOM 2172 C C . ARG A 1 274 ? 8.006 2.792 -37.024 1.00 96.31 274 ARG A C 1
ATOM 2174 O O . ARG A 1 274 ? 8.494 2.458 -38.102 1.00 96.31 274 ARG A O 1
ATOM 2181 N N . ARG A 1 275 ? 7.156 3.820 -36.920 1.00 96.44 275 ARG A N 1
ATOM 2182 C CA . ARG A 1 275 ? 6.774 4.666 -38.067 1.00 96.44 275 ARG A CA 1
ATOM 2183 C C . ARG A 1 275 ? 7.964 5.453 -38.614 1.00 96.44 275 ARG A C 1
ATOM 2185 O O . ARG A 1 275 ? 8.080 5.579 -39.830 1.00 96.44 275 ARG A O 1
ATOM 2192 N N . ALA A 1 276 ? 8.840 5.966 -37.752 1.00 93.38 276 ALA A N 1
ATOM 2193 C CA . ALA A 1 276 ? 10.060 6.654 -38.174 1.00 93.38 276 ALA A CA 1
ATOM 2194 C C . ALA A 1 276 ? 10.985 5.713 -38.963 1.00 93.38 276 ALA A C 1
ATOM 2196 O O . ALA A 1 276 ? 11.341 6.023 -40.098 1.00 93.38 276 ALA A O 1
ATOM 2197 N N . SER A 1 277 ? 11.253 4.517 -38.432 1.00 93.62 277 SER A N 1
ATOM 2198 C CA . SER A 1 277 ? 12.056 3.491 -39.111 1.00 93.62 277 SER A CA 1
ATOM 2199 C C . SER A 1 277 ? 11.439 3.039 -40.445 1.00 93.62 277 SER A C 1
ATOM 2201 O O . SER A 1 277 ? 12.146 2.838 -41.434 1.00 93.62 277 SER A O 1
ATOM 2203 N N . GLN A 1 278 ? 1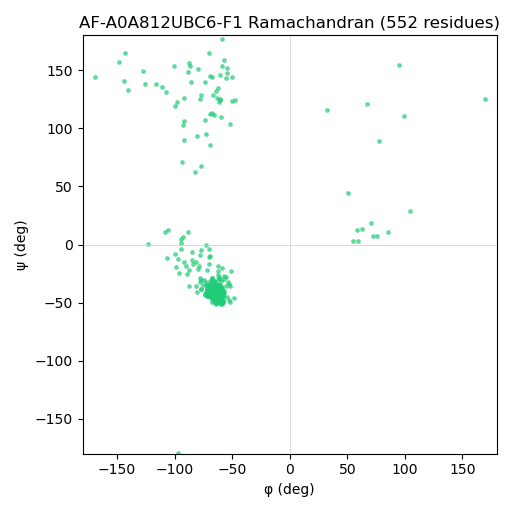0.106 2.939 -40.528 1.00 96.06 278 GLN A N 1
ATOM 2204 C CA . GLN A 1 278 ? 9.412 2.651 -41.788 1.00 96.06 278 GLN A CA 1
ATOM 2205 C C . GLN A 1 278 ? 9.589 3.759 -42.832 1.00 96.06 278 GLN A C 1
ATOM 2207 O O . GLN A 1 278 ? 9.751 3.449 -44.011 1.00 96.06 278 GLN A O 1
ATOM 2212 N N . ARG A 1 279 ? 9.566 5.034 -42.421 1.00 96.00 279 ARG A N 1
ATOM 2213 C CA . ARG A 1 279 ? 9.820 6.168 -43.326 1.00 96.00 279 ARG A CA 1
ATOM 2214 C C . ARG A 1 279 ? 11.254 6.156 -43.835 1.00 96.00 279 ARG A C 1
ATOM 2216 O O . ARG A 1 279 ? 11.452 6.286 -45.034 1.00 96.00 279 ARG A O 1
ATOM 2223 N N . GLU A 1 280 ? 12.220 5.939 -42.949 1.00 96.12 280 GLU A N 1
ATOM 2224 C CA . GLU A 1 280 ? 13.634 5.819 -43.317 1.00 96.12 280 GLU A CA 1
ATOM 2225 C C . GLU A 1 280 ? 13.855 4.660 -44.297 1.00 96.12 280 GLU A C 1
ATOM 2227 O O . GLU A 1 280 ? 14.455 4.837 -45.351 1.00 96.12 280 GLU A O 1
ATOM 2232 N N . SER A 1 281 ? 13.260 3.496 -44.024 1.00 93.69 281 SER A N 1
ATOM 2233 C CA . SER A 1 281 ? 13.318 2.344 -44.931 1.00 93.69 281 SER A CA 1
ATOM 2234 C C . SER A 1 281 ? 12.687 2.635 -46.297 1.00 93.69 281 SER A C 1
ATOM 2236 O O . SER A 1 281 ? 13.185 2.170 -47.319 1.00 93.69 281 SER A O 1
ATOM 2238 N N . ALA A 1 282 ? 11.577 3.378 -46.336 1.00 95.75 282 ALA A N 1
ATOM 2239 C CA . ALA A 1 282 ? 10.938 3.776 -47.588 1.00 95.75 282 ALA A CA 1
ATOM 2240 C C . ALA A 1 282 ? 11.796 4.776 -48.379 1.00 95.75 282 ALA A C 1
ATOM 2242 O O . ALA A 1 282 ? 11.863 4.679 -49.602 1.00 95.75 282 ALA A O 1
ATOM 2243 N N . GLU A 1 283 ? 12.475 5.693 -47.692 1.00 96.81 283 GLU A N 1
ATOM 2244 C CA . GLU A 1 283 ? 13.381 6.656 -48.317 1.00 96.81 283 GLU A CA 1
ATOM 2245 C C . GLU A 1 283 ? 14.630 5.971 -48.881 1.00 96.81 283 GLU A C 1
ATOM 2247 O O . GLU A 1 283 ? 14.972 6.179 -50.041 1.00 96.81 283 GLU A O 1
ATOM 2252 N N . LEU A 1 284 ? 15.241 5.057 -48.122 1.00 94.38 284 LEU A N 1
ATOM 2253 C CA . LEU A 1 284 ? 16.364 4.248 -48.605 1.00 94.38 284 LEU A CA 1
ATOM 2254 C C . LEU A 1 284 ? 15.984 3.402 -49.827 1.00 94.38 284 LEU A C 1
ATOM 2256 O O . LEU A 1 284 ? 16.786 3.255 -50.744 1.00 94.38 284 LEU A O 1
ATOM 2260 N N . ARG A 1 285 ? 14.753 2.872 -49.883 1.00 96.25 285 ARG A N 1
ATOM 2261 C CA . ARG A 1 285 ? 14.255 2.171 -51.081 1.00 96.25 285 ARG A CA 1
ATOM 2262 C C . ARG A 1 285 ? 14.150 3.099 -52.286 1.00 96.25 285 ARG A C 1
ATOM 2264 O O . ARG A 1 285 ? 14.594 2.714 -53.360 1.00 96.25 285 ARG A O 1
ATOM 2271 N N . ARG A 1 286 ? 13.623 4.315 -52.110 1.00 97.12 286 ARG A N 1
ATOM 2272 C CA . ARG A 1 286 ? 13.566 5.315 -53.189 1.00 97.12 286 ARG A CA 1
ATOM 2273 C C . ARG A 1 286 ? 14.956 5.689 -53.688 1.00 97.12 286 ARG A C 1
ATOM 2275 O O . ARG A 1 286 ? 15.159 5.750 -54.894 1.00 97.12 286 ARG A O 1
ATOM 2282 N N . GLN A 1 287 ? 15.910 5.896 -52.782 1.00 94.81 287 GLN A N 1
ATOM 2283 C CA . GLN A 1 287 ? 17.302 6.178 -53.146 1.00 94.81 287 GLN A CA 1
ATOM 2284 C C . GLN A 1 287 ? 17.933 5.005 -53.901 1.00 94.81 287 GLN A C 1
ATOM 2286 O O . GLN A 1 287 ? 18.580 5.207 -54.922 1.00 94.81 287 GLN A O 1
ATOM 2291 N N . ALA A 1 288 ? 17.694 3.769 -53.455 1.00 92.69 288 ALA A N 1
ATOM 2292 C CA . ALA A 1 288 ? 18.173 2.581 -54.153 1.00 92.69 288 ALA A CA 1
ATOM 2293 C C . ALA A 1 288 ? 17.574 2.454 -55.566 1.00 92.69 288 ALA A C 1
ATOM 2295 O O . ALA A 1 288 ? 18.293 2.116 -56.504 1.00 92.69 288 ALA A O 1
ATOM 2296 N N . GLU A 1 289 ? 16.282 2.752 -55.736 1.00 96.38 289 GLU A N 1
ATOM 2297 C CA . GLU A 1 289 ? 15.629 2.805 -57.050 1.00 96.38 289 GLU A CA 1
ATOM 2298 C C . GLU A 1 289 ? 16.242 3.898 -57.938 1.00 96.38 289 GLU A C 1
ATOM 2300 O O . GLU A 1 289 ? 16.558 3.632 -59.097 1.00 96.38 289 GLU A O 1
ATOM 2305 N N . GLN A 1 290 ? 16.484 5.096 -57.396 1.00 96.56 290 GLN A N 1
ATOM 2306 C CA . GLN A 1 290 ? 17.158 6.182 -58.114 1.00 96.56 290 GLN A CA 1
ATOM 2307 C C . GLN A 1 290 ? 18.561 5.768 -58.569 1.00 96.56 290 GLN A C 1
ATOM 2309 O O . GLN A 1 290 ? 18.853 5.831 -59.763 1.00 96.56 290 GLN A O 1
ATOM 2314 N N . TRP A 1 291 ? 19.396 5.244 -57.672 1.00 95.69 291 TRP A N 1
ATOM 2315 C CA . TRP A 1 291 ? 20.733 4.766 -58.030 1.00 95.69 291 TRP A CA 1
ATOM 2316 C C . TRP A 1 291 ? 20.705 3.633 -59.050 1.00 95.69 291 TRP A C 1
ATOM 2318 O O . TRP A 1 291 ? 21.571 3.577 -59.919 1.00 95.69 291 TRP A O 1
ATOM 2328 N N . ALA A 1 292 ? 19.715 2.739 -58.994 1.00 95.50 292 ALA A N 1
ATOM 2329 C CA . ALA A 1 292 ? 19.549 1.708 -60.013 1.00 95.50 292 ALA A CA 1
ATOM 2330 C C . ALA A 1 292 ? 19.242 2.321 -61.391 1.00 95.50 292 ALA A C 1
ATOM 2332 O O . ALA A 1 292 ? 19.805 1.881 -62.394 1.00 95.50 292 ALA A O 1
ATOM 2333 N N . THR A 1 293 ? 18.399 3.360 -61.449 1.00 95.88 293 THR A N 1
ATOM 2334 C CA . THR A 1 293 ? 18.107 4.071 -62.704 1.00 95.88 293 THR A CA 1
ATOM 2335 C C . THR A 1 293 ? 19.313 4.843 -63.236 1.00 95.88 293 THR A C 1
ATOM 2337 O O . THR A 1 293 ? 19.620 4.730 -64.421 1.00 95.88 293 THR A O 1
ATOM 2340 N N . GLU A 1 294 ? 20.038 5.562 -62.376 1.00 95.12 294 GLU A N 1
ATOM 2341 C CA . GLU A 1 294 ? 21.262 6.289 -62.737 1.00 95.12 294 GLU A CA 1
ATOM 2342 C C . GLU A 1 294 ? 22.345 5.332 -63.227 1.00 95.12 294 GLU A C 1
ATOM 2344 O O . GLU A 1 294 ? 22.950 5.551 -64.274 1.00 95.12 294 GLU A O 1
ATOM 2349 N N . ARG A 1 295 ? 22.543 4.214 -62.523 1.00 94.25 295 ARG A N 1
ATOM 2350 C CA . ARG A 1 295 ? 23.467 3.164 -62.944 1.00 94.25 295 ARG A CA 1
ATOM 2351 C C . ARG A 1 295 ? 23.094 2.614 -64.319 1.00 94.25 295 ARG A C 1
ATOM 2353 O O . ARG A 1 295 ? 23.978 2.475 -65.155 1.00 94.25 295 ARG A O 1
ATOM 2360 N N . GLY A 1 296 ? 21.813 2.348 -64.575 1.00 95.50 296 GLY A N 1
ATOM 2361 C CA . GLY A 1 296 ? 21.352 1.902 -65.892 1.00 95.50 296 GLY A CA 1
ATOM 2362 C C . GLY A 1 296 ? 21.615 2.930 -67.001 1.00 95.50 296 GLY A C 1
ATOM 2363 O O . GLY A 1 296 ? 22.007 2.557 -68.105 1.00 95.50 296 GLY A O 1
ATOM 2364 N N . GLN A 1 297 ? 21.456 4.227 -66.712 1.00 95.25 297 GLN A N 1
ATOM 2365 C CA . GLN A 1 297 ? 21.791 5.305 -67.653 1.00 95.25 297 GLN A CA 1
ATOM 2366 C C . GLN A 1 297 ? 23.296 5.378 -67.929 1.00 95.25 297 GLN A C 1
ATOM 2368 O O . GLN A 1 297 ? 23.695 5.463 -69.089 1.00 95.25 297 GLN A O 1
ATOM 2373 N N . LEU A 1 298 ? 24.126 5.297 -66.885 1.00 93.31 298 LEU A N 1
ATOM 2374 C CA . LEU A 1 298 ? 25.584 5.301 -67.010 1.00 93.31 298 LEU A CA 1
ATOM 2375 C C . LEU A 1 298 ? 26.095 4.067 -67.759 1.00 93.31 298 LEU A C 1
ATOM 2377 O O . LEU A 1 298 ? 26.982 4.191 -68.596 1.00 93.31 298 LEU A O 1
ATOM 2381 N N . GLU A 1 299 ? 25.528 2.885 -67.506 1.00 94.38 299 GLU A N 1
ATOM 2382 C CA . GLU A 1 299 ? 25.853 1.663 -68.251 1.00 94.38 299 GLU A CA 1
ATOM 2383 C C . GLU A 1 299 ? 25.490 1.817 -69.740 1.00 94.38 299 GLU A C 1
ATOM 2385 O O . GLU A 1 299 ? 26.305 1.498 -70.606 1.00 94.38 299 GLU A O 1
ATOM 2390 N N . ALA A 1 300 ? 24.321 2.384 -70.061 1.00 93.62 300 ALA A N 1
ATOM 2391 C CA . ALA A 1 300 ? 23.934 2.667 -71.445 1.00 93.62 300 ALA A CA 1
ATOM 2392 C C . ALA A 1 300 ? 24.854 3.704 -72.120 1.00 93.62 300 ALA A C 1
ATOM 2394 O O . ALA A 1 300 ? 25.221 3.548 -73.289 1.00 93.62 300 ALA A O 1
ATOM 2395 N N . GLU A 1 301 ? 25.260 4.752 -71.399 1.00 94.50 301 GLU A N 1
ATOM 2396 C CA . GLU A 1 301 ? 26.204 5.750 -71.904 1.00 94.50 301 GLU A CA 1
ATOM 2397 C C . GLU A 1 301 ? 27.606 5.168 -72.103 1.00 94.50 301 GLU A C 1
ATOM 2399 O O . GLU A 1 301 ? 28.231 5.439 -73.128 1.00 94.50 301 GLU A O 1
ATOM 2404 N N . ALA A 1 302 ? 28.080 4.322 -71.187 1.00 91.94 302 ALA A N 1
ATOM 2405 C CA . ALA A 1 302 ? 29.354 3.626 -71.318 1.00 91.94 302 ALA A CA 1
ATOM 2406 C C . ALA A 1 302 ? 29.378 2.744 -72.572 1.00 91.94 302 ALA A C 1
ATOM 2408 O O . ALA A 1 302 ? 30.333 2.814 -73.343 1.00 91.94 302 ALA A O 1
ATOM 2409 N N . VAL A 1 303 ? 28.302 1.992 -72.835 1.00 94.44 303 VAL A N 1
ATOM 2410 C CA . VAL A 1 303 ? 28.157 1.205 -74.072 1.00 94.44 303 VAL A CA 1
ATOM 2411 C C . VAL A 1 303 ? 28.190 2.110 -75.309 1.00 94.44 303 VAL A C 1
ATOM 2413 O O . VAL A 1 303 ? 28.880 1.802 -76.281 1.00 94.44 303 VAL A O 1
ATOM 2416 N N . ARG A 1 304 ? 27.505 3.264 -75.280 1.00 96.56 304 ARG A N 1
ATOM 2417 C CA . ARG A 1 304 ? 27.534 4.243 -76.382 1.00 96.56 304 ARG A CA 1
ATOM 2418 C C . ARG A 1 304 ? 28.939 4.803 -76.620 1.00 96.56 304 ARG A C 1
ATOM 2420 O O . ARG A 1 304 ? 29.365 4.913 -77.767 1.00 96.56 304 ARG A O 1
ATOM 2427 N N . LEU A 1 305 ? 29.641 5.183 -75.553 1.00 93.00 305 LEU A N 1
ATOM 2428 C CA . LEU A 1 305 ? 31.000 5.723 -75.619 1.00 93.00 305 LEU A CA 1
ATOM 2429 C C . LEU A 1 305 ? 32.003 4.673 -76.091 1.00 93.00 305 LEU A C 1
ATOM 2431 O O . LEU A 1 305 ? 32.893 5.002 -76.867 1.00 93.00 305 LEU A O 1
ATOM 2435 N N . GLN A 1 306 ? 31.845 3.418 -75.671 1.00 93.75 306 GLN A N 1
ATOM 2436 C CA . GLN A 1 306 ? 32.665 2.316 -76.157 1.00 93.75 306 GLN A CA 1
ATOM 2437 C C . GLN A 1 306 ? 32.485 2.122 -77.667 1.00 93.75 306 GLN A C 1
ATOM 2439 O O . GLN A 1 306 ? 33.477 2.102 -78.388 1.00 93.75 306 GLN A O 1
ATOM 2444 N N . ALA A 1 307 ? 31.243 2.087 -78.157 1.00 90.94 307 ALA A N 1
ATOM 2445 C CA . ALA A 1 307 ? 30.973 2.004 -79.592 1.00 90.94 307 ALA A CA 1
ATOM 2446 C C . ALA A 1 307 ? 31.566 3.199 -80.369 1.00 90.94 307 ALA A C 1
ATOM 2448 O O . ALA A 1 307 ? 32.134 3.027 -81.446 1.00 90.94 307 ALA A O 1
ATOM 2449 N N . ALA A 1 308 ? 31.483 4.414 -79.815 1.00 91.50 308 ALA A N 1
ATOM 2450 C CA . ALA A 1 308 ? 32.099 5.600 -80.412 1.00 91.50 308 ALA A CA 1
ATOM 2451 C C . ALA A 1 308 ? 33.636 5.523 -80.430 1.00 91.50 308 ALA A C 1
ATOM 2453 O O . ALA A 1 308 ? 34.266 5.938 -81.400 1.00 91.50 308 ALA A O 1
ATOM 2454 N N . ARG A 1 309 ? 34.244 4.983 -79.369 1.00 91.88 309 ARG A N 1
ATOM 2455 C CA . ARG A 1 309 ? 35.689 4.761 -79.288 1.00 91.88 309 ARG A CA 1
ATOM 2456 C C . ARG A 1 309 ? 36.154 3.741 -80.323 1.00 91.88 309 ARG A C 1
ATOM 2458 O O . ARG A 1 309 ? 37.139 4.012 -80.995 1.00 91.88 309 ARG A O 1
ATOM 2465 N N . GLU A 1 310 ? 35.463 2.613 -80.457 1.00 91.69 310 GLU A N 1
ATOM 2466 C CA . GLU A 1 310 ? 35.782 1.585 -81.458 1.00 91.69 310 GLU A CA 1
ATOM 2467 C C . GLU A 1 310 ? 35.745 2.176 -82.878 1.00 91.69 310 GLU A C 1
ATOM 2469 O O . GLU A 1 310 ? 36.693 2.000 -83.640 1.00 91.69 310 GLU A O 1
ATOM 2474 N N . ALA A 1 311 ? 34.732 2.994 -83.193 1.00 90.00 311 ALA A N 1
ATOM 2475 C CA . ALA A 1 311 ? 34.664 3.715 -84.467 1.00 90.00 311 ALA A CA 1
ATOM 2476 C C . ALA A 1 311 ? 35.857 4.670 -84.680 1.00 90.00 311 ALA A C 1
ATOM 2478 O O . ALA A 1 311 ? 36.457 4.689 -85.754 1.00 90.00 311 ALA A O 1
ATOM 2479 N N . LEU A 1 312 ? 36.242 5.433 -83.650 1.00 90.50 312 LEU A N 1
ATOM 2480 C CA . LEU A 1 312 ? 37.413 6.315 -83.716 1.00 90.50 312 LEU A CA 1
ATOM 2481 C C . LEU A 1 312 ? 38.732 5.544 -83.840 1.00 90.50 312 LEU A C 1
ATOM 2483 O O . LEU A 1 312 ? 39.648 6.011 -84.512 1.00 90.50 312 LEU A O 1
ATOM 2487 N N . GLU A 1 313 ? 38.871 4.393 -83.183 1.00 89.50 313 GLU A N 1
ATOM 2488 C CA . GLU A 1 313 ? 40.063 3.549 -83.291 1.00 89.50 313 GLU A CA 1
ATOM 2489 C C . GLU A 1 313 ? 40.223 2.983 -84.706 1.00 89.50 313 GLU A C 1
ATOM 2491 O O . GLU A 1 313 ? 41.347 2.934 -85.213 1.00 89.50 313 GLU A O 1
ATOM 2496 N N . ASP A 1 314 ? 39.127 2.620 -85.370 1.00 86.56 314 ASP A N 1
ATOM 2497 C CA . ASP A 1 314 ? 39.142 2.191 -86.770 1.00 86.56 314 ASP A CA 1
ATOM 2498 C C . ASP A 1 314 ? 39.516 3.344 -87.725 1.00 86.56 314 ASP A C 1
ATOM 2500 O O . ASP A 1 314 ? 40.362 3.169 -88.615 1.00 86.56 314 ASP A O 1
ATOM 2504 N N . ASP A 1 315 ? 38.988 4.552 -87.495 1.00 86.19 315 ASP A N 1
ATOM 2505 C CA . ASP A 1 315 ? 39.385 5.763 -88.230 1.00 86.19 315 ASP A CA 1
ATOM 2506 C C . ASP A 1 315 ? 40.878 6.071 -88.034 1.00 86.19 315 ASP A C 1
ATOM 2508 O O . ASP A 1 315 ? 41.614 6.340 -88.988 1.00 86.19 315 ASP A O 1
ATOM 2512 N N . ASN A 1 316 ? 41.358 5.997 -86.792 1.00 82.56 316 ASN A N 1
ATOM 2513 C CA . ASN A 1 316 ? 42.744 6.297 -86.456 1.00 82.56 316 ASN A CA 1
ATOM 2514 C C . ASN A 1 316 ? 43.702 5.232 -87.007 1.00 82.56 316 ASN A C 1
ATOM 2516 O O . ASN A 1 316 ? 44.772 5.568 -87.505 1.00 82.56 316 ASN A O 1
ATOM 2520 N N . ARG A 1 317 ? 43.307 3.952 -87.024 1.00 83.44 317 ARG A N 1
ATOM 2521 C CA . ARG A 1 317 ? 44.060 2.885 -87.704 1.00 83.44 317 ARG A CA 1
ATOM 2522 C C . ARG A 1 317 ? 44.212 3.185 -89.194 1.00 83.44 317 ARG A C 1
ATOM 2524 O O . ARG A 1 317 ? 45.301 3.028 -89.744 1.00 83.44 317 ARG A O 1
ATOM 2531 N N . THR A 1 318 ? 43.151 3.684 -89.823 1.00 81.00 318 THR A N 1
ATOM 2532 C CA . THR A 1 318 ? 43.160 4.108 -91.229 1.00 81.00 318 THR A CA 1
ATOM 2533 C C . THR A 1 318 ? 44.100 5.298 -91.455 1.00 81.00 318 THR A C 1
ATOM 2535 O O . THR A 1 318 ? 44.834 5.339 -92.443 1.00 81.00 318 THR A O 1
ATOM 2538 N N . LEU A 1 319 ? 44.124 6.264 -90.533 1.00 79.94 319 L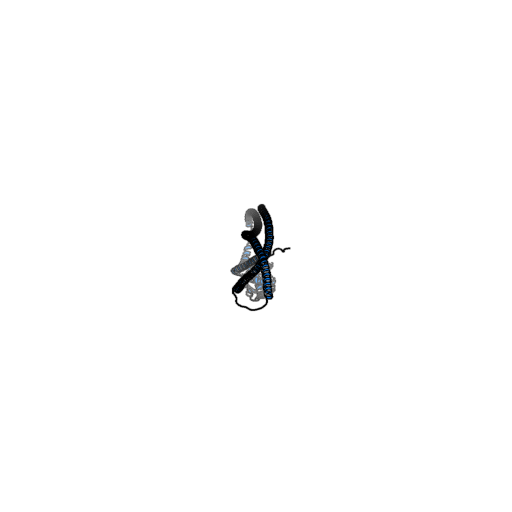EU A N 1
ATOM 2539 C CA . LEU A 1 319 ? 45.040 7.407 -90.587 1.00 79.94 319 LEU A CA 1
ATOM 2540 C C . LEU A 1 319 ? 46.499 7.007 -90.334 1.00 79.94 319 LEU A C 1
ATOM 2542 O O . LEU A 1 319 ? 47.371 7.435 -91.084 1.00 79.94 319 LEU A O 1
ATOM 2546 N N . MET A 1 320 ? 46.775 6.164 -89.341 1.00 76.88 320 MET A N 1
ATOM 2547 C CA . MET A 1 320 ? 48.125 5.684 -89.029 1.00 76.88 320 MET A CA 1
ATOM 2548 C C . MET A 1 320 ? 48.733 4.911 -90.197 1.00 76.88 320 MET A C 1
ATOM 2550 O O . MET A 1 320 ? 49.868 5.188 -90.569 1.00 76.88 320 MET A O 1
ATOM 2554 N N . GLN A 1 321 ? 47.959 4.057 -90.873 1.00 73.38 321 GLN A N 1
ATOM 2555 C CA . GLN A 1 321 ? 48.404 3.400 -92.110 1.00 73.38 321 GLN A CA 1
ATOM 2556 C C . GLN A 1 321 ? 48.763 4.405 -93.222 1.00 73.38 321 GLN A C 1
ATOM 2558 O O . GLN A 1 321 ? 49.660 4.150 -94.024 1.00 73.38 321 GLN A O 1
ATOM 2563 N N . ARG A 1 322 ? 48.105 5.575 -93.267 1.00 67.44 322 ARG A N 1
ATOM 2564 C CA . ARG A 1 322 ? 48.450 6.669 -94.196 1.00 67.44 322 ARG A CA 1
ATOM 2565 C C . ARG A 1 322 ? 49.690 7.453 -93.757 1.00 67.44 322 ARG A C 1
ATOM 2567 O O . ARG A 1 322 ? 50.395 7.964 -94.620 1.00 67.44 322 ARG A O 1
ATOM 2574 N N . VAL A 1 323 ? 49.951 7.567 -92.455 1.00 59.16 323 VAL A N 1
ATOM 2575 C CA . VAL A 1 323 ? 51.107 8.290 -91.893 1.00 59.16 323 VAL A CA 1
ATOM 2576 C C . VAL A 1 323 ? 52.383 7.444 -91.945 1.00 59.16 323 VAL A C 1
ATOM 2578 O O . VAL A 1 323 ? 53.423 7.959 -92.347 1.00 59.16 323 VAL A O 1
ATOM 2581 N N . GLU A 1 324 ? 52.314 6.145 -91.643 1.00 56.44 324 GLU A N 1
ATOM 2582 C CA . GLU A 1 324 ? 53.436 5.203 -91.807 1.00 56.44 324 GLU A CA 1
ATOM 2583 C C . GLU A 1 324 ? 53.899 5.096 -93.266 1.00 56.44 324 GLU A C 1
ATOM 2585 O O . GLU A 1 324 ? 55.086 4.923 -93.527 1.00 56.44 324 GLU A O 1
ATOM 2590 N N . ALA A 1 325 ? 52.998 5.295 -94.231 1.00 55.44 325 ALA A N 1
ATOM 2591 C CA . ALA A 1 325 ? 53.352 5.384 -95.647 1.00 55.44 325 ALA A CA 1
ATOM 2592 C C . ALA A 1 325 ? 54.148 6.659 -96.017 1.00 55.44 325 ALA A C 1
ATOM 2594 O O . ALA A 1 325 ? 54.643 6.752 -97.140 1.00 55.44 325 ALA A O 1
ATOM 2595 N N . MET A 1 326 ? 54.269 7.645 -95.114 1.00 44.69 326 MET A N 1
ATOM 2596 C CA . MET A 1 326 ? 54.850 8.967 -95.395 1.00 44.69 326 MET A CA 1
ATOM 2597 C C . MET A 1 326 ? 56.045 9.376 -94.508 1.00 44.69 326 MET A C 1
ATOM 2599 O O . MET A 1 326 ? 56.569 10.471 -94.709 1.00 44.69 326 MET A O 1
ATOM 2603 N N . ALA A 1 327 ? 56.512 8.558 -93.557 1.00 35.19 327 ALA A N 1
ATOM 2604 C CA . ALA A 1 327 ? 57.541 8.980 -92.591 1.00 35.19 327 ALA A CA 1
ATOM 2605 C C . ALA A 1 327 ? 58.944 8.354 -92.834 1.00 35.19 327 ALA A C 1
ATOM 2607 O O . ALA A 1 327 ? 59.048 7.134 -92.973 1.00 35.19 327 ALA A O 1
ATOM 2608 N N . PRO A 1 328 ? 60.041 9.147 -92.853 1.00 38.84 328 PRO A N 1
ATOM 2609 C CA . PRO A 1 328 ? 61.423 8.652 -92.886 1.00 38.84 328 PRO A CA 1
ATOM 2610 C C . PRO A 1 328 ? 61.936 8.207 -91.497 1.00 38.84 328 PRO A C 1
ATOM 2612 O O . PRO A 1 328 ? 61.514 8.732 -90.469 1.00 38.84 328 PRO A O 1
ATOM 2615 N N . LYS A 1 329 ? 62.873 7.243 -91.479 1.00 40.25 329 LYS A N 1
ATOM 2616 C CA . LYS A 1 329 ? 63.511 6.664 -90.275 1.00 40.25 329 LYS A CA 1
ATOM 2617 C C . LYS A 1 329 ? 64.347 7.700 -89.489 1.00 40.25 329 LYS A C 1
ATOM 2619 O O . LYS A 1 329 ? 65.191 8.344 -90.111 1.00 40.25 329 LYS A O 1
ATOM 2624 N N . PRO A 1 330 ? 64.201 7.816 -88.151 1.00 44.47 330 PRO A N 1
ATOM 2625 C CA . PRO A 1 330 ? 65.025 8.704 -87.334 1.00 44.47 330 PRO A CA 1
ATOM 2626 C C . PRO A 1 330 ? 66.255 7.975 -86.767 1.00 44.47 330 PRO A C 1
ATOM 2628 O O . PRO A 1 330 ? 66.168 7.256 -85.778 1.00 44.47 330 PRO A O 1
ATOM 2631 N N . GLU A 1 331 ? 67.425 8.213 -87.361 1.00 49.56 331 GLU A N 1
ATOM 2632 C CA . GLU A 1 331 ? 68.734 7.774 -86.839 1.00 49.56 331 GLU A CA 1
ATOM 2633 C C . GLU A 1 331 ? 69.162 8.536 -85.555 1.00 49.56 331 GLU A C 1
ATOM 2635 O O . GLU A 1 331 ? 70.171 8.197 -84.944 1.00 49.56 331 GLU A O 1
ATOM 2640 N N . SER A 1 332 ? 68.397 9.538 -85.087 1.00 56.94 332 SER A N 1
ATOM 2641 C CA . SER A 1 332 ? 68.719 10.318 -83.875 1.00 56.94 332 SER A CA 1
ATOM 2642 C C . SER A 1 332 ? 68.150 9.752 -82.566 1.00 56.94 332 SER A C 1
ATOM 2644 O O . SER A 1 332 ? 68.632 10.111 -81.495 1.00 56.94 332 SER A O 1
ATOM 2646 N N . GLU A 1 333 ? 67.144 8.872 -82.615 1.00 63.44 333 GLU A N 1
ATOM 2647 C CA . GLU A 1 333 ? 66.529 8.304 -81.401 1.00 63.44 333 GLU A CA 1
ATOM 2648 C C . GLU A 1 333 ? 67.412 7.193 -80.800 1.00 63.44 333 GLU A C 1
ATOM 2650 O O . GLU A 1 333 ? 67.486 7.044 -79.583 1.00 63.44 333 GLU A O 1
ATOM 2655 N N . GLU A 1 334 ? 68.141 6.443 -81.634 1.00 69.00 334 GLU A N 1
ATOM 2656 C CA . GLU A 1 334 ? 69.013 5.346 -81.185 1.00 69.00 334 GLU A CA 1
ATOM 2657 C C . GLU A 1 334 ? 70.201 5.855 -80.349 1.00 69.00 334 GLU A C 1
ATOM 2659 O O . GLU A 1 334 ? 70.525 5.267 -79.315 1.00 69.00 334 GLU A O 1
ATOM 2664 N N . ALA A 1 335 ? 70.796 6.992 -80.730 1.00 67.75 335 ALA A N 1
ATOM 2665 C CA . ALA A 1 335 ? 71.876 7.628 -79.971 1.00 67.75 335 ALA A CA 1
ATOM 2666 C C . ALA A 1 335 ? 71.398 8.161 -78.606 1.00 67.75 335 ALA A C 1
ATOM 2668 O O . ALA A 1 335 ? 72.097 8.011 -77.601 1.00 67.75 335 ALA A O 1
ATOM 2669 N N . TYR A 1 336 ? 70.183 8.718 -78.546 1.00 79.69 336 TYR A N 1
ATOM 2670 C CA . TYR A 1 336 ? 69.564 9.156 -77.292 1.00 79.69 336 TYR A CA 1
ATOM 2671 C C . TYR A 1 336 ? 69.298 7.981 -76.345 1.00 79.69 336 TYR A C 1
ATOM 2673 O O . TYR A 1 336 ? 69.635 8.040 -75.162 1.00 79.69 336 TYR A O 1
ATOM 2681 N N . GLN A 1 337 ? 68.735 6.886 -76.866 1.00 81.56 337 GLN A N 1
ATOM 2682 C CA . GLN A 1 337 ? 68.449 5.692 -76.069 1.00 81.56 337 GLN A CA 1
ATOM 2683 C C . GLN 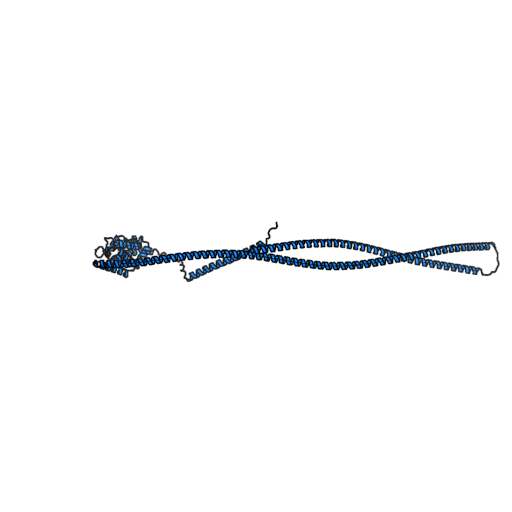A 1 337 ? 69.732 5.051 -75.525 1.00 81.56 337 GLN A C 1
ATOM 2685 O O . GLN A 1 337 ? 69.751 4.639 -74.366 1.00 81.56 337 GLN A O 1
ATOM 2690 N N . ALA A 1 338 ? 70.816 5.023 -76.308 1.00 81.44 338 ALA A N 1
ATOM 2691 C CA . ALA A 1 338 ? 72.111 4.522 -75.849 1.00 81.44 338 ALA A CA 1
ATOM 2692 C C . ALA A 1 338 ? 72.679 5.363 -74.688 1.00 81.44 338 ALA A C 1
ATOM 2694 O O . ALA A 1 338 ? 73.006 4.809 -73.637 1.00 81.44 338 ALA A O 1
ATOM 2695 N N . ALA A 1 339 ? 72.704 6.695 -74.826 1.00 79.19 339 ALA A N 1
ATOM 2696 C CA . ALA A 1 339 ? 73.186 7.600 -73.776 1.00 79.19 339 ALA A CA 1
ATOM 2697 C C . ALA A 1 339 ? 72.342 7.517 -72.488 1.00 79.19 339 ALA A C 1
ATOM 2699 O O . ALA A 1 339 ? 72.870 7.536 -71.373 1.00 79.19 339 ALA A O 1
ATOM 2700 N N . MET A 1 340 ? 71.021 7.377 -72.626 1.00 87.94 340 MET A N 1
ATOM 2701 C CA . MET A 1 340 ? 70.121 7.201 -71.486 1.00 87.94 340 MET A CA 1
ATOM 2702 C C . MET A 1 340 ? 70.286 5.836 -70.813 1.00 87.94 340 MET A C 1
ATOM 2704 O O . MET A 1 340 ? 70.206 5.760 -69.586 1.00 87.94 340 MET A O 1
ATOM 2708 N N . HIS A 1 341 ? 70.557 4.779 -71.581 1.00 89.19 341 HIS A N 1
ATOM 2709 C CA . HIS A 1 341 ? 70.793 3.444 -71.040 1.00 89.19 341 HIS A CA 1
ATOM 2710 C C . HIS A 1 341 ? 72.070 3.387 -70.190 1.00 89.19 341 HIS A C 1
ATOM 2712 O O . HIS A 1 341 ? 72.058 2.811 -69.103 1.00 89.19 341 HIS A O 1
ATOM 2718 N N . GLU A 1 342 ? 73.154 4.034 -70.624 1.00 86.88 342 GLU A N 1
ATOM 2719 C CA . GLU A 1 342 ? 74.398 4.128 -69.844 1.00 86.88 342 GLU A CA 1
ATOM 2720 C C . GLU A 1 342 ? 74.205 4.893 -68.525 1.00 86.88 342 GLU A C 1
ATOM 2722 O O . GLU A 1 342 ? 74.735 4.496 -67.479 1.00 86.88 342 GLU A O 1
ATOM 2727 N N . ALA A 1 343 ? 73.397 5.958 -68.541 1.00 88.88 343 ALA A N 1
ATOM 2728 C CA . ALA A 1 343 ? 73.040 6.698 -67.335 1.00 88.88 343 ALA A CA 1
ATOM 2729 C C . ALA A 1 343 ? 72.155 5.868 -66.386 1.00 88.88 343 ALA A C 1
ATOM 2731 O O . ALA A 1 343 ? 72.390 5.857 -65.178 1.00 88.88 343 ALA A O 1
ATOM 2732 N N . GLU A 1 344 ? 71.174 5.125 -66.907 1.00 91.88 344 GLU A N 1
ATOM 2733 C CA . GLU A 1 344 ? 70.343 4.206 -66.115 1.00 91.88 344 GLU A CA 1
ATOM 2734 C C . GLU A 1 344 ? 71.166 3.081 -65.481 1.00 91.88 344 GLU A C 1
ATOM 2736 O O . GLU A 1 344 ? 70.996 2.790 -64.294 1.00 91.88 344 GLU A O 1
ATOM 2741 N N . GLN A 1 345 ? 72.092 2.481 -66.236 1.00 89.75 345 GLN A N 1
ATOM 2742 C CA . GLN A 1 345 ? 73.002 1.472 -65.700 1.00 89.75 345 GLN A CA 1
ATOM 2743 C C . GLN A 1 345 ? 73.876 2.049 -64.584 1.00 89.75 345 GLN A C 1
ATOM 2745 O O . GLN A 1 345 ? 74.022 1.418 -63.537 1.00 89.75 345 GLN A O 1
ATOM 2750 N N . TRP A 1 346 ? 74.400 3.266 -64.745 1.00 88.56 346 TRP A N 1
ATOM 2751 C CA . TRP A 1 346 ? 75.173 3.911 -63.684 1.00 88.56 346 TRP A CA 1
ATOM 2752 C C . TRP A 1 346 ? 74.351 4.125 -62.411 1.00 88.56 346 TRP A C 1
ATOM 2754 O O . TRP A 1 346 ? 74.823 3.803 -61.325 1.00 88.56 346 TRP A O 1
ATOM 2764 N N . VAL A 1 347 ? 73.098 4.578 -62.522 1.00 90.94 347 VAL A N 1
ATOM 2765 C CA . VAL A 1 347 ? 72.208 4.726 -61.358 1.00 90.94 347 VAL A CA 1
ATOM 2766 C C . VAL A 1 347 ? 71.990 3.391 -60.638 1.00 90.94 347 VAL A C 1
ATOM 2768 O O . VAL A 1 347 ? 71.915 3.375 -59.413 1.00 90.94 347 VAL A O 1
ATOM 2771 N N . LEU A 1 348 ? 71.904 2.275 -61.366 1.00 86.94 348 LEU A N 1
ATOM 2772 C CA . LEU A 1 348 ? 71.726 0.947 -60.770 1.00 86.94 348 LEU A CA 1
ATOM 2773 C C . LEU A 1 348 ? 72.986 0.434 -60.059 1.00 86.94 348 LEU A C 1
ATOM 2775 O O . LEU A 1 348 ? 72.866 -0.175 -58.998 1.00 86.94 348 LEU A O 1
ATOM 2779 N N . TYR A 1 349 ? 74.176 0.669 -60.622 1.00 82.31 349 TYR A N 1
ATOM 2780 C CA . TYR A 1 349 ? 75.432 0.098 -60.113 1.00 82.31 349 TYR A CA 1
ATOM 2781 C C . TYR A 1 349 ? 76.231 1.023 -59.184 1.00 82.31 349 TYR A C 1
ATOM 2783 O O . TYR A 1 349 ? 77.010 0.535 -58.370 1.00 82.31 349 TYR A O 1
ATOM 2791 N N . HIS A 1 350 ? 76.061 2.342 -59.292 1.00 72.88 350 HIS A N 1
ATOM 2792 C CA . HIS A 1 350 ? 76.811 3.345 -58.525 1.00 72.88 350 HIS A CA 1
ATOM 2793 C C . HIS A 1 350 ? 76.031 3.896 -57.317 1.00 72.88 350 HIS A C 1
ATOM 2795 O O . HIS A 1 350 ? 76.582 4.614 -56.480 1.00 72.88 350 HIS A O 1
ATOM 2801 N N . ALA A 1 351 ? 74.747 3.544 -57.202 1.00 66.62 351 ALA A N 1
ATOM 2802 C CA . ALA A 1 351 ? 73.903 3.852 -56.056 1.00 66.62 351 ALA A CA 1
ATOM 2803 C C . ALA A 1 351 ? 74.473 3.253 -54.759 1.00 66.62 351 ALA A C 1
ATOM 2805 O O . ALA A 1 351 ? 74.413 2.046 -54.540 1.00 66.62 351 ALA A O 1
ATOM 2806 N N . GLY A 1 352 ? 74.970 4.122 -53.879 1.00 67.56 352 GLY A N 1
ATOM 2807 C CA . GLY A 1 352 ? 75.266 3.783 -52.490 1.00 67.56 352 GLY A CA 1
ATOM 2808 C C . GLY A 1 352 ? 76.726 3.589 -52.110 1.00 67.56 352 GLY A C 1
ATOM 2809 O O . GLY A 1 352 ? 77.024 2.877 -51.152 1.00 67.56 352 GLY A O 1
ATOM 2810 N N . MET A 1 353 ? 77.649 4.261 -52.802 1.00 83.69 353 MET A N 1
ATOM 2811 C CA . MET A 1 353 ? 79.013 4.373 -52.282 1.00 83.69 353 MET A CA 1
ATOM 2812 C C . MET A 1 353 ? 79.038 5.226 -50.998 1.00 83.69 353 MET A C 1
ATOM 2814 O O . MET A 1 353 ? 78.530 6.357 -51.038 1.00 83.69 353 MET A O 1
ATOM 2818 N N . PRO A 1 354 ? 79.642 4.734 -49.896 1.00 86.12 354 PRO A N 1
ATOM 2819 C CA . PRO A 1 354 ? 79.715 5.449 -48.621 1.00 86.12 354 PRO A CA 1
ATOM 2820 C C . PRO A 1 354 ? 80.314 6.852 -48.752 1.00 86.12 354 PRO A C 1
ATOM 2822 O O . PRO A 1 354 ? 81.125 7.120 -49.645 1.00 86.12 354 PRO A O 1
ATOM 2825 N N . LEU A 1 355 ? 79.928 7.761 -47.857 1.00 88.75 355 LEU A N 1
ATOM 2826 C CA . LEU A 1 355 ? 80.531 9.090 -47.736 1.00 88.75 355 LEU A CA 1
ATOM 2827 C C . LEU A 1 355 ? 81.887 9.004 -47.015 1.00 88.75 355 LEU A C 1
ATOM 2829 O O . LEU A 1 355 ? 82.041 9.483 -45.895 1.00 88.75 355 LEU A O 1
ATOM 2833 N N . GLU A 1 356 ? 82.881 8.383 -47.653 1.00 86.88 356 GLU A N 1
ATOM 2834 C CA . GLU A 1 356 ? 84.221 8.202 -47.086 1.00 86.88 356 GLU A CA 1
ATOM 2835 C C . GLU A 1 356 ? 85.320 8.731 -48.019 1.00 86.88 356 GLU A C 1
ATOM 2837 O O . GLU A 1 356 ? 85.305 8.503 -49.227 1.00 86.88 356 GLU A O 1
ATOM 2842 N N . GLY A 1 357 ? 86.309 9.410 -47.430 1.00 88.25 357 GLY A N 1
ATOM 2843 C CA . GLY A 1 357 ? 87.526 9.857 -48.111 1.00 88.25 357 GLY A CA 1
ATOM 2844 C C . GLY A 1 357 ? 87.493 11.304 -48.641 1.00 88.25 357 GLY A C 1
ATOM 2845 O O . GLY A 1 357 ? 86.433 11.859 -48.917 1.00 88.25 357 GLY A O 1
ATOM 2846 N N . PRO A 1 358 ? 88.666 11.955 -48.783 1.00 91.19 358 PRO A N 1
ATOM 2847 C CA . PRO A 1 358 ? 88.776 13.323 -49.303 1.00 91.19 358 PRO A CA 1
ATOM 2848 C C . PRO A 1 358 ? 88.659 13.407 -50.835 1.00 91.19 358 PRO A C 1
ATOM 2850 O O . PRO A 1 358 ? 88.578 14.505 -51.386 1.00 91.19 358 PRO A O 1
ATOM 2853 N N . SER A 1 359 ? 88.663 12.275 -51.535 1.00 94.06 359 SER A N 1
ATOM 2854 C CA . SER A 1 359 ? 88.526 12.209 -52.986 1.00 94.06 359 SER A CA 1
ATOM 2855 C C . SER A 1 359 ? 87.822 10.931 -53.422 1.00 94.06 359 SER A C 1
ATOM 2857 O O . SER A 1 359 ? 87.823 9.937 -52.696 1.00 94.06 359 SER A O 1
ATOM 2859 N N . LEU A 1 360 ? 87.233 10.960 -54.618 1.00 94.31 360 LEU A N 1
ATOM 2860 C CA . LEU A 1 360 ? 86.549 9.808 -55.199 1.00 94.31 360 LEU A CA 1
ATOM 2861 C C . LEU A 1 360 ? 86.824 9.705 -56.708 1.00 94.31 360 LEU A C 1
ATOM 2863 O O . LEU A 1 360 ? 86.727 10.724 -57.403 1.00 94.31 360 LEU A O 1
ATOM 2867 N N . PRO A 1 361 ? 87.174 8.511 -57.226 1.00 93.62 361 PRO A N 1
ATOM 2868 C CA . PRO A 1 361 ? 87.245 8.270 -58.659 1.00 93.62 361 PRO A CA 1
ATOM 2869 C C . PRO A 1 361 ? 85.837 8.069 -59.230 1.00 93.62 361 PRO A C 1
ATOM 2871 O O . PRO A 1 361 ? 85.089 7.197 -58.786 1.00 93.62 361 PRO A O 1
ATOM 2874 N N . TYR A 1 362 ? 85.497 8.862 -60.236 1.00 92.62 362 TYR A N 1
ATOM 2875 C CA . TYR A 1 362 ? 84.315 8.690 -61.069 1.00 92.62 362 TYR A CA 1
ATOM 2876 C C . TYR A 1 362 ? 84.680 7.959 -62.365 1.00 92.62 362 TYR A C 1
ATOM 2878 O O . TYR A 1 362 ? 85.826 7.551 -62.589 1.00 92.62 362 TYR A O 1
ATOM 2886 N N . LEU A 1 363 ? 83.677 7.751 -63.215 1.00 86.88 363 LEU A N 1
ATOM 2887 C CA . LEU A 1 363 ? 83.855 7.128 -64.519 1.00 86.88 363 LEU A CA 1
ATOM 2888 C C . LEU A 1 363 ? 84.875 7.884 -65.383 1.00 86.88 363 LEU A C 1
ATOM 2890 O O . LEU A 1 363 ? 85.200 9.042 -65.129 1.00 86.88 363 LEU A O 1
ATOM 2894 N N . LYS A 1 364 ? 85.425 7.172 -66.373 1.00 86.25 364 LYS A N 1
ATOM 2895 C CA . LYS A 1 364 ? 86.478 7.657 -67.286 1.00 86.25 364 LYS A CA 1
ATOM 2896 C C . LYS A 1 364 ? 87.778 8.111 -66.592 1.00 86.25 364 LYS A C 1
ATOM 2898 O O . LYS A 1 364 ? 88.678 8.649 -67.220 1.00 86.25 364 LYS A O 1
ATOM 2903 N N . GLY A 1 365 ? 87.936 7.801 -65.301 1.00 88.25 365 GLY A N 1
ATOM 2904 C CA . GLY A 1 365 ? 89.153 8.092 -64.538 1.00 88.25 365 GLY A CA 1
ATOM 2905 C C . GLY A 1 365 ? 89.199 9.500 -63.942 1.00 88.25 365 GLY A C 1
ATOM 2906 O O . GLY A 1 365 ? 90.245 9.899 -63.429 1.00 88.25 365 GLY A O 1
ATOM 2907 N N . VAL A 1 366 ? 88.087 10.242 -63.962 1.00 92.94 366 VAL A N 1
ATOM 2908 C CA . VAL A 1 366 ? 87.993 11.571 -63.344 1.00 92.94 366 VAL A CA 1
ATOM 2909 C C . VAL A 1 366 ? 88.038 11.433 -61.821 1.00 92.94 366 VAL A C 1
ATOM 2911 O O . VAL A 1 366 ? 87.114 10.911 -61.203 1.00 92.94 366 VAL A O 1
ATOM 2914 N N . ILE A 1 367 ? 89.107 11.915 -61.185 1.00 94.81 367 ILE A N 1
ATOM 2915 C CA . ILE A 1 367 ? 89.232 11.920 -59.721 1.00 94.81 367 ILE A CA 1
ATOM 2916 C C . ILE A 1 367 ? 88.879 13.309 -59.196 1.00 94.81 367 ILE A C 1
ATOM 2918 O O . ILE A 1 367 ? 89.561 14.291 -59.498 1.00 94.81 367 ILE A O 1
ATOM 2922 N N . ILE A 1 368 ? 87.841 13.388 -58.365 1.00 96.62 368 ILE A N 1
ATOM 2923 C CA . ILE A 1 368 ? 87.428 14.641 -57.730 1.00 96.62 368 ILE A CA 1
ATOM 2924 C C . ILE A 1 368 ? 88.003 14.712 -56.320 1.00 96.62 368 ILE A C 1
ATOM 2926 O O . ILE A 1 368 ? 87.745 13.842 -55.494 1.00 96.62 368 ILE A O 1
ATOM 2930 N N . SER A 1 369 ? 88.766 15.771 -56.045 1.00 96.50 369 SER A N 1
ATOM 2931 C CA . SER A 1 369 ? 89.224 16.139 -54.704 1.00 96.50 369 SER A CA 1
ATOM 2932 C C . SER A 1 369 ? 88.212 17.099 -54.080 1.00 96.50 369 SER A C 1
ATOM 2934 O O . SER A 1 369 ? 88.124 18.265 -54.468 1.00 96.50 369 SER A O 1
ATOM 2936 N N . PHE A 1 370 ? 87.420 16.617 -53.122 1.00 96.19 370 PHE A N 1
ATOM 2937 C CA . PHE A 1 370 ? 86.357 17.408 -52.494 1.00 96.19 370 PHE A CA 1
ATOM 2938 C C . PHE A 1 370 ? 86.856 18.664 -51.754 1.00 96.19 370 PHE A C 1
ATOM 2940 O O . PHE A 1 370 ? 86.173 19.691 -51.835 1.00 96.19 370 PHE A O 1
ATOM 2947 N N . PRO A 1 371 ? 88.047 18.666 -51.110 1.00 96.44 371 PRO A N 1
ATOM 2948 C CA . PRO A 1 371 ? 88.595 19.863 -50.478 1.00 96.44 371 PRO A CA 1
ATOM 2949 C C . PRO A 1 371 ? 88.727 21.082 -51.396 1.00 96.44 371 PRO A C 1
ATOM 2951 O O . PRO A 1 371 ? 88.603 22.207 -50.913 1.00 96.44 371 PRO A O 1
ATOM 2954 N N . GLU A 1 372 ? 88.909 20.887 -52.708 1.00 95.81 372 GLU A N 1
ATOM 2955 C CA . GLU A 1 372 ? 88.977 21.982 -53.693 1.00 95.81 372 GLU A CA 1
ATOM 2956 C C . GLU A 1 372 ? 87.671 22.796 -53.762 1.00 95.81 372 GLU A C 1
ATOM 2958 O O . GLU A 1 372 ? 87.678 23.961 -54.166 1.00 95.81 372 GLU A O 1
ATOM 2963 N N . PHE A 1 373 ? 86.553 22.204 -53.337 1.00 96.44 373 PHE A N 1
ATOM 2964 C CA . PHE A 1 373 ? 85.218 22.787 -53.433 1.00 96.44 373 PHE A CA 1
ATOM 2965 C C . PHE A 1 373 ? 84.663 23.266 -52.087 1.00 96.44 373 PHE A C 1
ATOM 2967 O O . PHE A 1 373 ? 83.679 24.005 -52.073 1.00 96.44 373 PHE A O 1
ATOM 2974 N N . PHE A 1 374 ? 85.292 22.924 -50.955 1.00 95.75 374 PHE A N 1
ATOM 2975 C CA . PHE A 1 374 ? 84.754 23.227 -49.622 1.00 95.75 374 PHE A CA 1
ATOM 2976 C C . PHE A 1 374 ? 84.488 24.713 -49.387 1.00 95.75 374 PHE A C 1
ATOM 2978 O O . PHE A 1 374 ? 83.444 25.044 -48.834 1.00 95.75 374 PHE A O 1
ATOM 2985 N N . SER A 1 375 ? 85.359 25.615 -49.849 1.00 95.44 375 SER A N 1
ATOM 2986 C CA . SER A 1 375 ? 85.152 27.064 -49.691 1.00 95.44 375 SER A CA 1
ATOM 2987 C C . SER A 1 375 ? 83.831 27.555 -50.297 1.00 95.44 375 SER A C 1
ATOM 2989 O O . SER A 1 375 ? 83.236 28.492 -49.772 1.00 95.44 375 SER A O 1
ATOM 2991 N N . HIS A 1 376 ? 83.343 26.891 -51.347 1.00 94.69 376 HIS A N 1
ATOM 2992 C CA . HIS A 1 376 ? 82.077 27.210 -52.005 1.00 94.69 376 HIS A CA 1
ATOM 2993 C C . HIS A 1 376 ? 80.879 26.494 -51.366 1.00 94.69 376 HIS A C 1
ATOM 2995 O O . HIS A 1 376 ? 79.749 26.952 -51.506 1.00 94.69 376 HIS A O 1
ATOM 3001 N N . MET A 1 377 ? 81.119 25.385 -50.659 1.00 96.12 377 MET A N 1
ATOM 3002 C CA . MET A 1 377 ? 80.075 24.590 -50.004 1.00 96.12 377 MET A CA 1
ATOM 3003 C C . MET A 1 377 ? 79.778 25.042 -48.570 1.00 96.12 377 MET A C 1
ATOM 3005 O O . MET A 1 377 ? 78.660 24.846 -48.100 1.00 96.12 377 MET A O 1
ATOM 3009 N N . ILE A 1 378 ? 80.735 25.681 -47.880 1.00 95.62 378 ILE A N 1
ATOM 3010 C CA . ILE A 1 378 ? 80.561 26.175 -46.499 1.00 95.62 378 ILE A CA 1
ATOM 3011 C C . ILE A 1 378 ? 79.296 27.039 -46.337 1.00 95.62 378 ILE A C 1
ATOM 3013 O O . ILE A 1 378 ? 78.528 26.755 -45.416 1.00 95.62 378 ILE A O 1
ATOM 3017 N N . PRO A 1 379 ? 79.018 28.050 -47.191 1.00 95.25 379 PRO A N 1
ATOM 3018 C CA . PRO A 1 379 ? 77.822 28.879 -47.030 1.00 95.25 379 PRO A CA 1
ATOM 3019 C C . PRO A 1 379 ? 76.524 28.067 -47.097 1.00 95.25 379 PRO A C 1
ATOM 3021 O O . PRO A 1 379 ? 75.614 28.295 -46.305 1.00 95.25 379 PRO A O 1
ATOM 3024 N N . ILE A 1 380 ? 76.465 27.076 -47.989 1.00 95.62 380 ILE A N 1
ATOM 3025 C CA . ILE A 1 380 ? 75.290 26.217 -48.178 1.00 95.62 380 ILE A CA 1
ATOM 3026 C C . ILE A 1 380 ? 75.129 25.272 -46.994 1.00 95.62 380 ILE A C 1
ATOM 3028 O O . ILE A 1 380 ? 74.025 25.123 -46.476 1.00 95.62 380 ILE A O 1
ATOM 3032 N N . ALA A 1 381 ? 76.225 24.674 -46.522 1.00 94.62 381 ALA A N 1
ATOM 3033 C CA . ALA A 1 381 ? 76.215 23.803 -45.354 1.00 94.62 381 ALA A CA 1
ATOM 3034 C C . ALA A 1 381 ? 75.706 24.535 -44.102 1.00 94.62 381 ALA A C 1
ATOM 3036 O O . ALA A 1 381 ? 74.893 23.985 -43.366 1.00 94.62 381 ALA A O 1
ATOM 3037 N N . LEU A 1 382 ? 76.141 25.781 -43.886 1.00 94.31 382 LEU A N 1
ATOM 3038 C CA . LEU A 1 382 ? 75.710 26.600 -42.748 1.00 94.31 382 LEU A CA 1
ATOM 3039 C C . LEU A 1 382 ? 74.265 27.102 -42.878 1.00 94.31 382 LEU A C 1
ATOM 3041 O O . LEU A 1 382 ? 73.589 27.263 -41.865 1.00 94.31 382 LEU A O 1
ATOM 3045 N N . ALA A 1 383 ? 73.789 27.355 -44.101 1.00 93.88 383 ALA A N 1
ATOM 3046 C CA . ALA A 1 383 ? 72.412 27.779 -44.358 1.00 93.88 383 ALA A CA 1
ATOM 3047 C C . ALA A 1 383 ? 71.398 26.620 -44.312 1.00 93.88 383 ALA A C 1
ATOM 3049 O O . ALA A 1 383 ? 70.197 26.856 -44.174 1.00 93.88 383 ALA A O 1
ATOM 3050 N N . SER A 1 384 ? 71.863 25.375 -44.436 1.00 94.62 384 SER A N 1
ATOM 3051 C CA . SER A 1 384 ? 71.008 24.188 -44.497 1.00 94.62 384 SER A CA 1
ATOM 3052 C C . SER A 1 384 ? 70.649 23.674 -43.105 1.00 94.62 384 SER A C 1
ATOM 3054 O O . SER A 1 384 ? 71.490 23.588 -42.212 1.00 94.62 384 SER A O 1
ATOM 3056 N N . ALA A 1 385 ? 69.398 23.249 -42.919 1.00 93.56 385 ALA A N 1
ATOM 3057 C CA . ALA A 1 385 ? 68.990 22.620 -41.670 1.00 93.56 385 ALA A CA 1
ATOM 3058 C C . ALA A 1 385 ? 69.686 21.249 -41.502 1.00 93.56 385 ALA A C 1
ATOM 3060 O O . ALA A 1 385 ? 69.777 20.492 -42.476 1.00 93.56 385 ALA A O 1
ATOM 3061 N N . PRO A 1 386 ? 70.069 20.832 -40.275 1.00 94.00 386 PRO A N 1
ATOM 3062 C CA . PRO A 1 386 ? 70.712 19.531 -40.037 1.00 94.00 386 PRO A CA 1
ATOM 3063 C C . PRO A 1 386 ? 69.914 18.342 -40.593 1.00 94.00 386 PRO A C 1
ATOM 3065 O O . PRO A 1 386 ? 70.472 17.338 -41.032 1.00 94.00 386 PRO A O 1
ATOM 3068 N N . LYS A 1 387 ? 68.579 18.444 -40.597 1.00 93.31 387 LYS A N 1
ATOM 3069 C CA . LYS A 1 387 ? 67.688 17.426 -41.172 1.00 93.31 387 LYS A CA 1
ATOM 3070 C C . LYS A 1 387 ? 67.818 17.323 -42.697 1.00 93.31 387 LYS A C 1
ATOM 3072 O O . LYS A 1 387 ? 67.746 16.218 -43.226 1.00 93.31 387 LYS A O 1
ATOM 3077 N N . GLN A 1 388 ? 68.009 18.444 -43.391 1.00 94.62 388 GLN A N 1
ATOM 3078 C CA . GLN A 1 388 ? 68.180 18.471 -44.846 1.00 94.62 388 GLN A CA 1
ATOM 3079 C C . GLN A 1 388 ? 69.522 17.851 -45.239 1.00 94.62 388 GLN A C 1
ATOM 3081 O O . GLN A 1 388 ? 69.551 16.993 -46.115 1.00 94.62 388 GLN A O 1
ATOM 3086 N N . LEU A 1 389 ? 70.601 18.185 -44.521 1.00 95.81 389 LEU A N 1
ATOM 3087 C CA . LEU A 1 389 ? 71.921 17.578 -44.731 1.00 95.81 389 LEU A CA 1
ATOM 3088 C C . LEU A 1 389 ? 71.905 16.065 -44.469 1.00 95.81 389 LEU A C 1
ATOM 3090 O O . LEU A 1 389 ? 72.393 15.300 -45.295 1.00 95.81 389 LEU A O 1
ATOM 3094 N N . ARG A 1 390 ? 71.256 15.607 -43.387 1.00 94.19 390 ARG A N 1
ATOM 3095 C CA . ARG A 1 390 ? 71.070 14.167 -43.122 1.00 94.19 390 ARG A CA 1
ATOM 3096 C C . ARG A 1 390 ? 70.245 13.468 -44.201 1.00 94.19 390 ARG A C 1
ATOM 3098 O O . ARG A 1 390 ? 70.592 12.370 -44.622 1.00 94.19 390 ARG A O 1
ATOM 3105 N N . SER A 1 391 ? 69.166 14.099 -44.664 1.00 95.06 391 SER A N 1
ATOM 3106 C CA . SER A 1 391 ? 68.345 13.552 -45.750 1.00 95.06 391 SER A CA 1
ATOM 3107 C C . SER A 1 391 ? 69.111 13.487 -47.070 1.00 95.06 391 SER A C 1
ATOM 3109 O O . SER A 1 391 ? 68.914 12.544 -47.831 1.00 95.06 391 SER A O 1
ATOM 3111 N N . ALA A 1 392 ? 69.966 14.470 -47.351 1.00 95.25 392 ALA A N 1
ATOM 3112 C CA . ALA A 1 392 ? 70.828 14.474 -48.524 1.00 95.25 392 ALA A CA 1
ATOM 3113 C C . ALA A 1 392 ? 71.909 13.388 -48.427 1.00 95.25 392 ALA A C 1
ATOM 3115 O O . ALA A 1 392 ? 72.101 12.659 -49.395 1.00 95.25 392 ALA A O 1
ATOM 3116 N N . ALA A 1 393 ? 72.534 13.205 -47.258 1.00 95.00 393 ALA A N 1
ATOM 3117 C CA . ALA A 1 393 ? 73.484 12.118 -47.015 1.00 95.00 393 ALA A CA 1
ATOM 3118 C C . ALA A 1 393 ? 72.854 10.740 -47.237 1.00 95.00 393 ALA A C 1
ATOM 3120 O O . ALA A 1 393 ? 73.352 9.958 -48.043 1.00 95.00 393 ALA A O 1
ATOM 3121 N N . ALA A 1 394 ? 71.688 10.494 -46.635 1.00 94.12 394 ALA A N 1
ATOM 3122 C CA . ALA A 1 394 ? 70.947 9.254 -46.845 1.00 94.12 394 ALA A CA 1
ATOM 3123 C C . ALA A 1 394 ? 70.549 9.053 -48.319 1.00 94.12 394 ALA A C 1
ATOM 3125 O O . ALA A 1 394 ? 70.537 7.927 -48.815 1.00 94.12 394 ALA A O 1
ATOM 3126 N N . ALA A 1 395 ? 70.236 10.129 -49.048 1.00 94.94 395 ALA A N 1
ATOM 3127 C CA . ALA A 1 395 ? 69.909 10.050 -50.470 1.00 94.94 395 ALA A CA 1
ATOM 3128 C C . ALA A 1 395 ? 71.128 9.701 -51.343 1.00 94.94 395 ALA A C 1
ATOM 3130 O O . ALA A 1 395 ? 70.970 8.964 -52.316 1.00 94.94 395 ALA A O 1
ATOM 3131 N N . VAL A 1 396 ? 72.322 10.196 -51.002 1.00 94.69 396 VAL A N 1
ATOM 3132 C CA . VAL A 1 396 ? 73.582 9.810 -51.663 1.00 94.69 396 VAL A CA 1
ATOM 3133 C C . VAL A 1 396 ? 73.870 8.327 -51.409 1.00 94.69 396 VAL A C 1
ATOM 3135 O O . VAL A 1 396 ? 74.054 7.557 -52.350 1.00 94.69 396 VAL A O 1
ATOM 3138 N N . GLU A 1 397 ? 73.817 7.896 -50.148 1.00 93.56 397 GLU A N 1
ATOM 3139 C CA . GLU A 1 397 ? 74.149 6.524 -49.731 1.00 93.56 397 GLU A CA 1
ATOM 3140 C C . GLU A 1 397 ? 73.111 5.471 -50.148 1.00 93.56 397 GLU A C 1
ATOM 3142 O O . GLU A 1 397 ? 73.428 4.293 -50.258 1.00 93.56 397 GLU A O 1
ATOM 3147 N N . SER A 1 398 ? 71.866 5.862 -50.414 1.00 93.06 398 SER A N 1
ATOM 3148 C CA . SER A 1 398 ? 70.833 4.957 -50.948 1.00 93.06 398 SER A CA 1
ATOM 3149 C C . SER A 1 398 ? 70.724 4.990 -52.477 1.00 93.06 398 SER A C 1
ATOM 3151 O O . SER A 1 398 ? 69.883 4.295 -53.058 1.00 93.06 398 SER A O 1
ATOM 3153 N N . GLY A 1 399 ? 71.494 5.862 -53.139 1.00 93.00 399 GLY A N 1
ATOM 3154 C CA . GLY A 1 399 ? 71.367 6.148 -54.570 1.00 93.00 399 GLY A CA 1
ATOM 3155 C C . GLY A 1 399 ? 70.029 6.765 -54.984 1.00 93.00 399 GLY A C 1
ATOM 3156 O O . GLY A 1 399 ? 69.688 6.806 -56.168 1.00 93.00 399 GLY A O 1
ATOM 3157 N N . GLU A 1 400 ? 69.227 7.238 -54.031 1.00 95.50 400 GLU A N 1
ATOM 3158 C CA . GLU A 1 400 ? 68.040 8.038 -54.328 1.00 95.50 400 GLU A CA 1
ATOM 3159 C C . GLU A 1 400 ? 68.425 9.353 -55.020 1.00 95.50 400 GLU A C 1
ATOM 3161 O O . GLU A 1 400 ? 67.706 9.804 -55.910 1.00 95.50 400 GLU A O 1
ATOM 3166 N N . LEU A 1 401 ? 69.579 9.935 -54.669 1.00 95.75 401 LEU A N 1
ATOM 3167 C CA . LEU A 1 401 ? 70.099 11.128 -55.334 1.00 95.75 401 LEU A CA 1
ATOM 3168 C C . LEU A 1 401 ? 70.324 10.873 -56.829 1.00 95.75 401 LEU A C 1
ATOM 3170 O O . LEU A 1 401 ? 69.790 11.611 -57.646 1.00 95.75 401 LEU A O 1
ATOM 3174 N N . ALA A 1 402 ? 71.029 9.799 -57.189 1.00 94.94 402 ALA A N 1
ATOM 3175 C CA . ALA A 1 402 ? 71.302 9.440 -58.581 1.00 94.94 402 ALA A CA 1
ATOM 3176 C C . ALA A 1 402 ? 70.007 9.272 -59.405 1.00 94.94 402 ALA A C 1
ATOM 3178 O O . ALA A 1 402 ? 69.896 9.784 -60.521 1.00 94.94 402 ALA A O 1
ATOM 3179 N N . ARG A 1 403 ? 68.979 8.633 -58.823 1.00 95.50 403 ARG A N 1
ATOM 3180 C CA . ARG A 1 403 ? 67.644 8.504 -59.437 1.00 95.50 403 ARG A CA 1
ATOM 3181 C C . ARG A 1 403 ? 66.946 9.853 -59.607 1.00 95.50 403 ARG A C 1
ATOM 3183 O O . ARG A 1 403 ? 66.361 10.106 -60.659 1.00 95.50 403 ARG A O 1
ATOM 3190 N N . ALA A 1 404 ? 67.000 10.711 -58.590 1.00 95.69 404 ALA A N 1
ATOM 3191 C CA . ALA A 1 404 ? 66.419 12.047 -58.654 1.00 95.69 404 ALA A CA 1
ATOM 3192 C C . ALA A 1 404 ? 67.112 12.907 -59.723 1.00 95.69 404 ALA A C 1
ATOM 3194 O O . ALA A 1 404 ? 66.424 13.578 -60.490 1.00 95.69 404 ALA A O 1
ATOM 3195 N N . THR A 1 405 ? 68.441 12.825 -59.828 1.00 96.62 405 THR A N 1
ATOM 3196 C CA . THR A 1 405 ? 69.225 13.515 -60.857 1.00 96.62 405 THR A CA 1
ATOM 3197 C C . THR A 1 405 ? 68.861 13.038 -62.257 1.00 96.62 405 THR A C 1
ATOM 3199 O O . THR A 1 405 ? 68.627 13.874 -63.121 1.00 96.62 405 THR A O 1
ATOM 3202 N N . LEU A 1 406 ? 68.706 11.728 -62.484 1.00 96.06 406 LEU A N 1
ATOM 3203 C CA . LEU A 1 406 ? 68.271 11.204 -63.786 1.00 96.06 406 LEU A CA 1
ATOM 3204 C C . LEU A 1 406 ? 66.880 11.709 -64.193 1.00 96.06 406 LEU A C 1
ATOM 3206 O O . LEU A 1 406 ? 66.635 12.017 -65.358 1.00 96.06 406 LEU A O 1
ATOM 3210 N N . GLN A 1 407 ? 65.957 11.807 -63.235 1.00 95.88 407 GLN A N 1
ATOM 3211 C CA . GLN A 1 407 ? 64.630 12.362 -63.497 1.00 95.88 407 GLN A CA 1
ATOM 3212 C C . GLN A 1 407 ? 64.692 13.852 -63.837 1.00 95.88 407 GLN A C 1
ATOM 3214 O O . GLN A 1 407 ? 63.990 14.279 -64.747 1.00 95.88 407 GLN A O 1
ATOM 3219 N N . CYS A 1 408 ? 65.510 14.635 -63.128 1.00 96.31 408 CYS A N 1
ATOM 3220 C CA . CYS A 1 408 ? 65.714 16.045 -63.457 1.00 96.31 408 CYS A CA 1
ATOM 3221 C C . CYS A 1 408 ? 66.388 16.206 -64.822 1.00 96.31 408 CYS A C 1
ATOM 3223 O O . CYS A 1 408 ? 65.931 17.015 -65.617 1.00 96.31 408 CYS A O 1
ATOM 3225 N N . PHE A 1 409 ? 67.382 15.375 -65.143 1.00 96.31 409 PHE A N 1
ATOM 3226 C CA . PHE A 1 409 ? 68.060 15.388 -66.439 1.00 96.31 409 PHE A CA 1
ATOM 3227 C C . PHE A 1 409 ? 67.065 15.247 -67.595 1.00 96.31 409 PHE A C 1
ATOM 3229 O O . PHE A 1 409 ? 67.105 16.026 -68.537 1.00 96.31 409 PHE A O 1
ATOM 3236 N N . ARG A 1 410 ? 66.108 14.315 -67.493 1.00 95.00 410 ARG A N 1
ATOM 3237 C CA . ARG A 1 410 ? 65.054 14.128 -68.510 1.00 95.00 410 ARG A CA 1
ATOM 3238 C C . ARG A 1 410 ? 64.152 15.344 -68.700 1.00 95.00 410 ARG A C 1
ATOM 3240 O O . ARG A 1 410 ? 63.558 15.485 -69.762 1.00 95.00 410 ARG A O 1
ATOM 3247 N N . LEU A 1 411 ? 63.987 16.159 -67.661 1.00 94.06 411 LEU A N 1
ATOM 3248 C CA . LEU A 1 411 ? 63.202 17.389 -67.734 1.00 94.06 411 LEU A CA 1
ATOM 3249 C C . LEU A 1 411 ? 64.018 18.527 -68.353 1.00 94.06 411 LEU A C 1
ATOM 3251 O O . LEU A 1 411 ? 63.451 19.331 -69.084 1.00 94.06 411 LEU A O 1
ATOM 3255 N N . CYS A 1 412 ? 65.324 18.570 -68.079 1.00 93.31 412 CYS A N 1
ATOM 3256 C CA . CYS A 1 412 ? 66.243 19.561 -68.635 1.00 93.31 412 CYS A CA 1
ATOM 3257 C C . CYS A 1 412 ? 66.586 19.274 -70.109 1.00 93.31 412 CYS A C 1
ATOM 3259 O O . CYS A 1 412 ? 66.686 20.204 -70.899 1.00 93.31 412 CYS A O 1
ATOM 3261 N N . ASP A 1 413 ? 66.686 18.006 -70.519 1.00 93.25 413 ASP A N 1
ATOM 3262 C CA . ASP A 1 413 ? 66.937 17.610 -71.912 1.00 93.25 413 ASP A CA 1
ATOM 3263 C C . ASP A 1 413 ? 65.641 17.619 -72.743 1.00 93.25 413 ASP A C 1
ATOM 3265 O O . ASP A 1 413 ? 65.172 16.592 -73.246 1.00 93.25 413 ASP A O 1
ATOM 3269 N N . ALA A 1 414 ? 65.035 18.802 -72.878 1.00 89.12 414 ALA A N 1
ATOM 3270 C CA . ALA A 1 414 ? 63.768 18.997 -73.586 1.00 89.12 414 ALA A CA 1
ATOM 3271 C C . ALA A 1 414 ? 63.822 18.512 -75.047 1.00 89.12 414 ALA A C 1
ATOM 3273 O O . ALA A 1 414 ? 62.806 18.115 -75.622 1.00 89.12 414 ALA A O 1
ATOM 3274 N N . HIS A 1 415 ? 65.019 18.520 -75.635 1.00 88.75 415 HIS A N 1
ATOM 3275 C CA . HIS A 1 415 ? 65.269 18.138 -77.019 1.00 88.75 415 HIS A CA 1
ATOM 3276 C C . HIS A 1 415 ? 65.690 16.675 -77.196 1.00 88.75 415 HIS A C 1
ATOM 3278 O O . HIS A 1 415 ? 65.920 16.266 -78.333 1.00 88.75 415 HIS A O 1
ATOM 3284 N N . ARG A 1 416 ? 65.770 15.889 -76.111 1.00 89.81 416 ARG A N 1
ATOM 3285 C CA . ARG A 1 416 ? 66.185 14.476 -76.126 1.00 89.81 416 ARG A CA 1
ATOM 3286 C C . ARG A 1 416 ? 67.504 14.254 -76.868 1.00 89.81 416 ARG A C 1
ATOM 3288 O O . ARG A 1 416 ? 67.633 13.344 -77.685 1.00 89.81 416 ARG A O 1
ATOM 3295 N N . ARG A 1 417 ? 68.489 15.112 -76.610 1.00 89.44 417 ARG A N 1
ATOM 3296 C CA . ARG A 1 417 ? 69.827 15.014 -77.212 1.00 89.44 417 ARG A CA 1
ATOM 3297 C C . ARG A 1 417 ? 70.737 14.053 -76.452 1.00 89.44 417 ARG A C 1
ATOM 3299 O O . ARG A 1 417 ? 71.766 13.649 -76.981 1.00 89.44 417 ARG A O 1
ATOM 3306 N N . GLY A 1 418 ? 70.382 13.700 -75.216 1.00 91.62 418 GLY A N 1
ATOM 3307 C CA . GLY A 1 418 ? 71.180 12.850 -74.329 1.00 91.62 418 GLY A CA 1
ATOM 3308 C C . GLY A 1 418 ? 72.379 13.579 -73.719 1.00 91.62 418 GLY A C 1
ATOM 3309 O O . GLY A 1 418 ? 73.209 12.955 -73.055 1.00 91.62 418 GLY A O 1
ATOM 3310 N N . MET A 1 419 ? 72.470 14.894 -73.937 1.00 93.44 419 MET A N 1
ATOM 3311 C CA . MET A 1 419 ? 73.560 15.756 -73.495 1.00 93.44 419 MET A CA 1
ATOM 3312 C C . MET A 1 419 ? 73.017 17.132 -73.107 1.00 93.44 419 MET A C 1
ATOM 3314 O O . MET A 1 419 ? 72.153 17.659 -73.810 1.00 93.44 419 MET A O 1
ATOM 3318 N N . LEU A 1 420 ? 73.560 17.713 -72.035 1.00 94.94 420 LEU A N 1
ATOM 3319 C CA . LEU A 1 420 ? 73.245 19.073 -71.594 1.00 94.94 420 LEU A CA 1
ATOM 3320 C C . LEU A 1 420 ? 74.442 19.996 -71.790 1.00 94.94 420 LEU A C 1
ATOM 3322 O O . LEU A 1 420 ? 75.577 19.632 -71.459 1.00 94.94 420 LEU A O 1
ATOM 3326 N N . GLY A 1 421 ? 74.168 21.185 -72.317 1.00 93.38 421 GLY A N 1
ATOM 3327 C CA . GLY A 1 421 ? 75.167 22.221 -72.540 1.00 93.38 421 GLY A CA 1
ATOM 3328 C C . GLY A 1 421 ? 75.363 23.127 -71.331 1.00 93.38 421 GLY A C 1
ATOM 3329 O O . GLY A 1 421 ? 74.437 23.388 -70.563 1.00 93.38 421 GLY A O 1
ATOM 3330 N N . TRP A 1 422 ? 76.585 23.631 -71.160 1.00 94.19 422 TRP A N 1
ATOM 3331 C CA . TRP A 1 422 ? 76.852 24.687 -70.182 1.00 94.19 422 TRP A CA 1
ATOM 3332 C C . TRP A 1 422 ? 76.396 26.068 -70.678 1.00 94.19 422 TRP A C 1
ATOM 3334 O O . TRP A 1 422 ? 75.889 26.858 -69.888 1.00 94.19 422 TRP A O 1
ATOM 3344 N N . GLU A 1 423 ? 76.572 26.360 -71.973 1.00 92.19 423 GLU A N 1
ATOM 3345 C CA . GLU A 1 423 ? 76.252 27.675 -72.567 1.00 92.19 423 GLU A CA 1
ATOM 3346 C C . GLU A 1 423 ? 74.752 27.996 -72.534 1.00 92.19 423 GLU A C 1
ATOM 3348 O O . GLU A 1 423 ? 74.377 29.153 -72.373 1.00 92.19 423 GLU A O 1
ATOM 3353 N N . ASP A 1 424 ? 73.906 26.968 -72.615 1.00 88.25 424 ASP A N 1
ATOM 3354 C CA . ASP A 1 424 ? 72.446 27.093 -72.551 1.00 88.25 424 ASP A CA 1
ATOM 3355 C C . ASP A 1 424 ? 71.908 27.036 -71.105 1.00 88.25 424 ASP A C 1
ATOM 3357 O O . ASP A 1 424 ? 70.709 26.887 -70.896 1.00 88.25 424 ASP A O 1
ATOM 3361 N N . GLU A 1 425 ? 72.791 27.102 -70.100 1.00 93.38 425 GLU A N 1
ATOM 3362 C CA . GLU A 1 425 ? 72.494 26.985 -68.660 1.00 93.38 425 GLU A CA 1
ATOM 3363 C C . GLU A 1 425 ? 71.822 25.663 -68.229 1.00 93.38 425 GLU A C 1
ATOM 3365 O O . GLU A 1 425 ? 71.590 25.451 -67.041 1.00 93.38 425 GLU A O 1
ATOM 3370 N N . GLU A 1 426 ? 71.619 24.707 -69.142 1.00 95.25 426 GLU A N 1
ATOM 3371 C CA . GLU A 1 426 ? 70.900 23.450 -68.892 1.00 95.25 426 GLU A CA 1
ATOM 3372 C C . GLU A 1 426 ? 71.525 22.609 -67.766 1.00 95.25 426 GLU A C 1
ATOM 3374 O O . GLU A 1 426 ? 70.824 21.986 -66.963 1.00 95.25 426 GLU A O 1
ATOM 3379 N N . VAL A 1 427 ? 72.860 22.587 -67.679 1.00 96.19 427 VAL A N 1
ATOM 3380 C CA . VAL A 1 427 ? 73.560 21.915 -66.575 1.00 96.19 427 VAL A CA 1
ATOM 3381 C C . VAL A 1 427 ? 73.352 22.650 -65.248 1.00 96.19 427 VAL A C 1
ATOM 3383 O O . VAL A 1 427 ? 73.253 22.001 -64.204 1.00 96.19 427 VAL A O 1
ATOM 3386 N N . SER A 1 428 ? 73.280 23.982 -65.267 1.00 96.44 428 SER A N 1
ATOM 3387 C CA . SER A 1 428 ? 73.034 24.772 -64.058 1.00 96.44 428 SER A CA 1
ATOM 3388 C C . SER A 1 428 ? 71.608 24.555 -63.557 1.00 96.44 428 SER A C 1
ATOM 3390 O O . SER A 1 428 ? 71.419 24.219 -62.389 1.00 96.44 428 SER A O 1
ATOM 3392 N N . ASP A 1 429 ? 70.631 24.580 -64.466 1.00 96.62 429 ASP A N 1
ATOM 3393 C CA . ASP A 1 429 ? 69.229 24.263 -64.185 1.00 96.62 429 ASP A CA 1
ATOM 3394 C C . ASP A 1 429 ? 69.060 22.856 -63.604 1.00 96.62 429 ASP A C 1
ATOM 3396 O O . ASP A 1 429 ? 68.287 22.646 -62.663 1.00 96.62 429 ASP A O 1
ATOM 3400 N N . LEU A 1 430 ? 69.816 21.879 -64.119 1.00 97.56 430 LEU A N 1
ATOM 3401 C CA . LEU A 1 430 ? 69.833 20.526 -63.572 1.00 97.56 430 LEU A CA 1
ATOM 3402 C C . LEU A 1 430 ? 70.312 20.514 -62.114 1.00 97.56 430 LEU A C 1
ATOM 3404 O O . LEU A 1 430 ? 69.662 19.903 -61.259 1.00 97.56 430 LEU A O 1
ATOM 3408 N N . VAL A 1 431 ? 71.446 21.158 -61.820 1.00 97.69 431 VAL A N 1
ATOM 3409 C CA . VAL A 1 431 ? 71.993 21.222 -60.456 1.00 97.69 431 VAL A CA 1
ATOM 3410 C C . VAL A 1 431 ? 70.990 21.907 -59.527 1.00 97.69 431 VAL A C 1
ATOM 3412 O O . VAL A 1 431 ? 70.653 21.354 -58.476 1.00 97.69 431 VAL A O 1
ATOM 3415 N N . ASP A 1 432 ? 70.448 23.049 -59.940 1.00 97.31 432 ASP A N 1
ATOM 3416 C CA . ASP A 1 432 ? 69.467 23.820 -59.183 1.00 97.31 432 ASP A CA 1
ATOM 3417 C C . ASP A 1 432 ? 68.221 22.988 -58.863 1.00 97.31 432 ASP A C 1
ATOM 3419 O O . ASP A 1 432 ? 67.813 22.893 -57.699 1.00 97.31 432 ASP A O 1
ATOM 3423 N N . ALA A 1 433 ? 67.658 22.304 -59.861 1.00 96.88 433 ALA A N 1
ATOM 3424 C CA . ALA A 1 433 ? 66.486 21.454 -59.689 1.00 96.88 433 ALA A CA 1
ATOM 3425 C C . ALA A 1 433 ? 66.735 20.307 -58.695 1.00 96.88 433 ALA A C 1
ATOM 3427 O O . ALA A 1 433 ? 65.858 19.978 -57.888 1.00 96.88 433 ALA A O 1
ATOM 3428 N N . VAL A 1 434 ? 67.919 19.683 -58.717 1.00 97.56 434 VAL A N 1
ATOM 3429 C CA . VAL A 1 434 ? 68.243 18.575 -57.802 1.00 97.56 434 VAL A CA 1
ATOM 3430 C C . VAL A 1 434 ? 68.486 19.072 -56.373 1.00 97.56 434 VAL A C 1
ATOM 3432 O O . VAL A 1 434 ? 67.956 18.477 -55.429 1.00 97.56 434 VAL A O 1
ATOM 3435 N N . PHE A 1 435 ? 69.221 20.173 -56.190 1.00 97.44 435 PHE A N 1
ATOM 3436 C CA . PHE A 1 435 ? 69.454 20.763 -54.865 1.00 97.44 435 PHE A CA 1
ATOM 3437 C C . PHE A 1 435 ? 68.145 21.240 -54.221 1.00 97.44 435 PHE A C 1
ATOM 3439 O O . PHE A 1 435 ? 67.864 20.888 -53.070 1.00 97.44 435 PHE A O 1
ATOM 3446 N N . GLN A 1 436 ? 67.281 21.916 -54.984 1.00 96.25 436 GLN A N 1
ATOM 3447 C CA . GLN A 1 436 ? 65.966 22.353 -54.507 1.00 96.25 436 GLN A CA 1
ATOM 3448 C C . GLN A 1 436 ? 65.068 21.177 -54.100 1.00 96.25 436 GLN A C 1
ATOM 3450 O O . GLN A 1 436 ? 64.401 21.246 -53.067 1.00 96.25 436 GLN A O 1
ATOM 3455 N N . ARG A 1 437 ? 65.089 20.054 -54.837 1.00 96.25 437 ARG A N 1
ATOM 3456 C CA . ARG A 1 437 ? 64.338 18.837 -54.464 1.00 96.25 437 ARG A CA 1
ATOM 3457 C C . ARG A 1 437 ? 64.782 18.234 -53.133 1.00 96.25 437 ARG A C 1
ATOM 3459 O O . ARG A 1 437 ? 63.982 17.572 -52.474 1.00 96.25 437 ARG A O 1
ATOM 3466 N N . LYS A 1 438 ? 66.030 18.460 -52.716 1.00 95.62 438 LYS A N 1
ATOM 3467 C CA . LYS A 1 438 ? 66.536 18.075 -51.387 1.00 95.62 438 LYS A CA 1
ATOM 3468 C C . LYS A 1 438 ? 66.402 19.192 -50.346 1.00 95.62 438 LYS A C 1
ATOM 3470 O O . LYS A 1 438 ? 66.834 19.025 -49.207 1.00 95.62 438 LYS A O 1
ATOM 3475 N N . GLY A 1 439 ? 65.745 20.297 -50.706 1.00 96.00 439 GLY A N 1
ATOM 3476 C CA . GLY A 1 439 ? 65.530 21.456 -49.845 1.00 96.00 439 GLY A CA 1
ATOM 3477 C C . GLY A 1 439 ? 66.805 22.252 -49.568 1.00 96.00 439 GLY A C 1
ATOM 3478 O O . GLY A 1 439 ? 66.847 22.989 -48.588 1.00 96.00 439 GLY A O 1
ATOM 3479 N N . LEU A 1 440 ? 67.842 22.081 -50.387 1.00 96.88 440 LEU A N 1
ATOM 3480 C CA . LEU A 1 440 ? 69.129 22.750 -50.239 1.00 96.88 440 LEU A CA 1
ATOM 3481 C C . LEU A 1 440 ? 69.222 23.936 -51.202 1.00 96.88 440 LEU A C 1
ATOM 3483 O O . LEU A 1 440 ? 68.598 23.948 -52.263 1.00 96.88 440 LEU A O 1
ATOM 3487 N N . GLN A 1 441 ? 70.034 24.927 -50.838 1.00 96.56 441 GLN A N 1
ATOM 3488 C CA . GLN A 1 441 ? 70.424 25.988 -51.764 1.00 96.56 441 GLN A CA 1
ATOM 3489 C C . GLN A 1 441 ? 71.427 25.440 -52.780 1.00 96.56 441 GLN A C 1
ATOM 3491 O O . GLN A 1 441 ? 72.309 24.659 -52.420 1.00 96.56 441 GLN A O 1
ATOM 3496 N N . SER A 1 442 ? 71.287 25.845 -54.040 1.00 96.12 442 SER A N 1
ATOM 3497 C CA . SER A 1 442 ? 72.186 25.397 -55.099 1.00 96.12 442 SER A CA 1
ATOM 3498 C C . SER A 1 442 ? 73.602 25.978 -54.934 1.00 96.12 442 SER A C 1
ATOM 3500 O O . SER A 1 442 ? 73.735 27.126 -54.492 1.00 96.12 442 SER A O 1
ATOM 3502 N N . PRO A 1 443 ? 74.670 25.226 -55.280 1.00 96.62 443 PRO A N 1
ATOM 3503 C CA . PRO A 1 443 ? 76.036 25.732 -55.368 1.00 96.62 443 PRO A CA 1
ATOM 3504 C C . PRO A 1 443 ? 76.149 27.008 -56.206 1.00 96.62 443 PRO A C 1
ATOM 3506 O O . PRO A 1 443 ? 75.488 27.100 -57.237 1.00 96.62 443 PRO A O 1
ATOM 3509 N N . PRO A 1 444 ? 77.029 27.963 -55.844 1.00 96.06 444 PRO A N 1
ATOM 3510 C CA . PRO A 1 444 ? 77.314 29.109 -56.703 1.00 96.06 444 PRO A CA 1
ATOM 3511 C C . PRO A 1 444 ? 77.755 28.645 -58.097 1.00 96.06 444 PRO A C 1
ATOM 3513 O O . PRO A 1 444 ? 78.503 27.668 -58.202 1.00 96.06 444 PRO A O 1
ATOM 3516 N N . GLN A 1 445 ? 77.362 29.367 -59.152 1.00 94.94 445 GLN A N 1
ATOM 3517 C CA . GLN A 1 445 ? 77.704 29.004 -60.536 1.00 94.94 445 GLN A CA 1
ATOM 3518 C C . GLN A 1 445 ? 79.212 28.792 -60.747 1.00 94.94 445 GLN A C 1
ATOM 3520 O O . GLN A 1 445 ? 79.599 27.895 -61.487 1.00 94.94 445 GLN A O 1
ATOM 3525 N N . ASP A 1 446 ? 80.080 29.531 -60.048 1.00 94.94 446 ASP A N 1
ATOM 3526 C CA . ASP A 1 446 ? 81.535 29.328 -60.108 1.00 94.94 446 ASP A CA 1
ATOM 3527 C C . ASP A 1 446 ? 81.965 27.928 -59.640 1.00 94.94 446 ASP A C 1
ATOM 3529 O O . ASP A 1 446 ? 82.872 27.322 -60.216 1.00 94.94 446 ASP A O 1
ATOM 3533 N N . ALA A 1 447 ? 81.313 27.390 -58.606 1.00 95.69 447 ALA A N 1
ATOM 3534 C CA . ALA A 1 447 ? 81.576 26.045 -58.104 1.00 95.69 447 ALA A CA 1
ATOM 3535 C C . ALA A 1 447 ? 81.028 24.981 -59.061 1.00 95.69 447 ALA A C 1
ATOM 3537 O O . ALA A 1 447 ? 81.719 24.000 -59.340 1.00 95.69 447 ALA A O 1
ATOM 3538 N N . GLN A 1 448 ? 79.826 25.210 -59.602 1.00 96.88 448 GLN A N 1
ATOM 3539 C CA . GLN A 1 448 ? 79.224 24.352 -60.622 1.00 96.88 448 GLN A CA 1
ATOM 3540 C C . GLN A 1 448 ? 80.107 24.293 -61.881 1.00 96.88 448 GLN A C 1
ATOM 3542 O O . GLN A 1 448 ? 80.443 23.202 -62.329 1.00 96.88 448 GLN A O 1
ATOM 3547 N N . ARG A 1 449 ? 80.586 25.442 -62.382 1.00 95.56 449 ARG A N 1
ATOM 3548 C CA . ARG A 1 449 ? 81.460 25.557 -63.565 1.00 95.56 449 ARG A CA 1
ATOM 3549 C C . ARG A 1 449 ? 82.797 24.853 -63.356 1.00 95.56 449 ARG A C 1
ATOM 3551 O O . ARG A 1 449 ? 83.294 24.173 -64.251 1.00 95.56 449 ARG A O 1
ATOM 3558 N N . ARG A 1 450 ? 83.393 24.999 -62.167 1.00 95.44 450 ARG A N 1
ATOM 3559 C CA . ARG A 1 450 ? 84.636 24.295 -61.809 1.00 95.44 450 ARG A CA 1
ATOM 3560 C C . ARG A 1 450 ? 84.443 22.786 -61.755 1.00 95.44 450 ARG A C 1
ATOM 3562 O O . ARG A 1 450 ? 85.348 22.069 -62.165 1.00 95.44 450 ARG A O 1
ATOM 3569 N N . MET A 1 451 ? 83.300 22.313 -61.256 1.00 96.25 451 MET A N 1
ATOM 3570 C CA . MET A 1 451 ? 82.993 20.883 -61.239 1.00 96.25 451 MET A CA 1
ATOM 3571 C C . MET A 1 451 ? 82.718 20.369 -62.656 1.00 96.25 451 MET A C 1
ATOM 3573 O O . MET A 1 451 ? 83.288 19.359 -63.048 1.00 96.25 451 MET A O 1
ATOM 3577 N N . PHE A 1 452 ? 81.943 21.105 -63.455 1.00 96.12 452 PHE A N 1
ATOM 3578 C CA . PHE A 1 452 ? 81.690 20.817 -64.868 1.00 96.12 452 PHE A CA 1
ATOM 3579 C C . PHE A 1 452 ? 82.990 20.631 -65.655 1.00 96.12 452 PHE A C 1
ATOM 3581 O O . PHE A 1 452 ? 83.167 19.627 -66.340 1.00 96.12 452 PHE A O 1
ATOM 3588 N N . ALA A 1 453 ? 83.952 21.541 -65.480 1.00 94.50 453 ALA A N 1
ATOM 3589 C CA . ALA A 1 453 ? 85.247 21.475 -66.152 1.00 94.50 453 ALA A CA 1
ATOM 3590 C C . ALA A 1 453 ? 86.080 20.228 -65.792 1.00 94.50 453 ALA A C 1
ATOM 3592 O O . ALA A 1 453 ? 87.007 19.898 -66.524 1.00 94.50 453 ALA A O 1
ATOM 3593 N N . LYS A 1 454 ? 85.784 19.537 -64.680 1.00 95.25 454 LYS A N 1
ATOM 3594 C CA . LYS A 1 454 ? 86.441 18.264 -64.337 1.00 95.25 454 LYS A CA 1
ATOM 3595 C C . LYS A 1 454 ? 85.875 17.087 -65.134 1.00 95.25 454 LYS A C 1
ATOM 3597 O O . LYS A 1 454 ? 86.608 16.132 -65.355 1.00 95.25 454 LYS A O 1
ATOM 3602 N N . PHE A 1 455 ? 84.603 17.153 -65.531 1.00 94.00 455 PHE A N 1
ATOM 3603 C CA . PHE A 1 455 ? 83.901 16.084 -66.251 1.00 94.00 455 PHE A CA 1
ATOM 3604 C C . PHE A 1 455 ? 83.835 16.311 -67.770 1.00 94.00 455 PHE A C 1
ATOM 3606 O O . PHE A 1 455 ? 83.625 15.363 -68.517 1.00 94.00 455 PHE A O 1
ATOM 3613 N N . ALA A 1 456 ? 84.031 17.543 -68.246 1.00 91.81 456 ALA A N 1
ATOM 3614 C CA . ALA A 1 456 ? 84.047 17.856 -69.672 1.00 91.81 456 ALA A CA 1
ATOM 3615 C C . ALA A 1 456 ? 85.410 17.504 -70.305 1.00 91.81 456 ALA A C 1
ATOM 3617 O O . ALA A 1 456 ? 86.331 18.320 -70.293 1.00 91.81 456 ALA A O 1
ATOM 3618 N N . GLU A 1 457 ? 85.545 16.296 -70.861 1.00 75.19 457 GLU A N 1
ATOM 3619 C CA . GLU A 1 457 ? 86.798 15.817 -71.479 1.00 75.19 457 GLU A CA 1
ATOM 3620 C C . GLU A 1 457 ? 87.132 16.515 -72.815 1.00 75.19 457 GLU A C 1
ATOM 3622 O O . GLU A 1 457 ? 88.299 16.802 -73.083 1.00 75.19 457 GLU A O 1
ATOM 3627 N N . ASP A 1 458 ? 86.122 16.866 -73.622 1.00 67.19 458 ASP A N 1
ATOM 3628 C CA . ASP A 1 458 ? 86.313 17.171 -75.053 1.00 67.19 458 ASP A CA 1
ATOM 3629 C C . ASP A 1 458 ? 86.233 18.659 -75.444 1.00 67.19 458 ASP A C 1
ATOM 3631 O O . ASP A 1 458 ? 86.123 18.980 -76.626 1.00 67.19 458 ASP A O 1
ATOM 3635 N N . LEU A 1 459 ? 86.250 19.601 -74.490 1.00 63.94 459 LEU A N 1
ATOM 3636 C CA . LEU A 1 459 ? 86.041 21.050 -74.738 1.00 63.94 459 LEU A CA 1
ATOM 3637 C C . LEU A 1 459 ? 84.735 21.404 -75.487 1.00 63.94 459 LEU A C 1
ATOM 3639 O O . LEU A 1 459 ? 84.478 22.575 -75.752 1.00 63.94 459 LEU A O 1
ATOM 3643 N N . ALA A 1 460 ? 83.885 20.421 -75.790 1.00 73.06 460 ALA A N 1
ATOM 3644 C CA . ALA A 1 460 ? 82.672 20.570 -76.589 1.00 73.06 460 ALA A CA 1
ATOM 3645 C C . ALA A 1 460 ? 81.539 21.311 -75.857 1.00 73.06 460 ALA A C 1
ATOM 3647 O O . ALA A 1 460 ? 80.466 21.495 -76.423 1.00 73.06 460 ALA A O 1
ATOM 3648 N N . GLY A 1 461 ? 81.758 21.720 -74.603 1.00 84.19 461 GLY A N 1
ATOM 3649 C CA . GLY A 1 461 ? 80.799 22.503 -73.820 1.00 84.19 461 GLY A CA 1
ATOM 3650 C C . GLY A 1 461 ? 79.569 21.729 -73.341 1.00 84.19 461 GLY A C 1
ATOM 3651 O O . GLY A 1 461 ? 78.688 22.342 -72.744 1.00 84.19 461 GLY A O 1
ATOM 3652 N N . ASN A 1 462 ? 79.528 20.405 -73.536 1.00 91.75 462 ASN A N 1
ATOM 3653 C CA . ASN A 1 462 ? 78.389 19.550 -73.198 1.00 91.75 462 ASN A CA 1
ATOM 3654 C C . ASN A 1 462 ? 78.813 18.366 -72.319 1.00 91.75 462 ASN A C 1
ATOM 3656 O O . ASN A 1 462 ? 79.923 17.852 -72.462 1.00 91.75 462 ASN A O 1
ATOM 3660 N N . LEU A 1 463 ? 77.906 17.901 -71.459 1.00 94.12 463 LEU A N 1
ATOM 3661 C CA . LEU A 1 463 ? 78.044 16.655 -70.702 1.00 94.12 463 LEU A CA 1
ATOM 3662 C C . LEU A 1 463 ? 76.959 15.671 -71.121 1.00 94.12 463 LEU A C 1
ATOM 3664 O O . LEU A 1 463 ? 75.799 16.054 -71.274 1.00 94.12 463 LEU A O 1
ATOM 3668 N N . CYS A 1 464 ? 77.318 14.396 -71.278 1.00 93.94 464 CYS A N 1
ATOM 3669 C CA . CYS A 1 464 ? 76.313 13.354 -71.458 1.00 93.94 464 CYS A CA 1
ATOM 3670 C C . CYS A 1 464 ? 75.534 13.114 -70.157 1.00 93.94 464 CYS A C 1
ATOM 3672 O O . CYS A 1 464 ? 75.962 13.515 -69.071 1.00 93.94 464 CYS A O 1
ATOM 3674 N N . ALA A 1 465 ? 74.398 12.420 -70.258 1.00 93.62 465 ALA A N 1
ATOM 3675 C CA . ALA A 1 465 ? 73.555 12.087 -69.109 1.00 93.62 465 ALA A CA 1
ATOM 3676 C C . ALA A 1 465 ? 74.345 11.500 -67.927 1.00 93.62 465 ALA A C 1
ATOM 3678 O O . ALA A 1 465 ? 74.188 11.935 -66.787 1.00 93.62 465 ALA A O 1
ATOM 3679 N N . GLN A 1 466 ? 75.242 10.555 -68.198 1.00 94.50 466 GLN A N 1
ATOM 3680 C CA . GLN A 1 466 ? 76.056 9.908 -67.174 1.00 94.50 466 GLN A CA 1
ATOM 3681 C C . GLN A 1 466 ? 77.037 10.877 -66.489 1.00 94.50 466 GLN A C 1
ATOM 3683 O O . GLN A 1 466 ? 77.153 10.866 -65.260 1.00 94.50 466 GLN A O 1
ATOM 3688 N N . ASP A 1 467 ? 77.692 11.748 -67.259 1.00 94.62 467 ASP A N 1
ATOM 3689 C CA . ASP A 1 467 ? 78.643 12.729 -66.730 1.00 94.62 467 ASP A CA 1
ATOM 3690 C C . ASP A 1 467 ? 77.923 13.812 -65.902 1.00 94.62 467 ASP A C 1
ATOM 3692 O O . ASP A 1 467 ? 78.397 14.188 -64.829 1.00 94.62 467 ASP A O 1
ATOM 3696 N N . CYS A 1 468 ? 76.724 14.245 -66.317 1.00 95.81 468 CYS A N 1
ATOM 3697 C CA . CYS A 1 468 ? 75.863 15.130 -65.521 1.00 95.81 468 CYS A CA 1
ATOM 3698 C C . CYS A 1 468 ? 75.511 14.519 -64.157 1.00 95.81 468 CYS A C 1
ATOM 3700 O O . CYS A 1 468 ? 75.545 15.199 -63.129 1.00 95.81 468 CYS A O 1
ATOM 3702 N N . LEU A 1 469 ? 75.179 13.227 -64.135 1.00 95.75 469 LEU A N 1
ATOM 3703 C CA . LEU A 1 469 ? 74.848 12.505 -62.910 1.00 95.75 469 LEU A CA 1
ATOM 3704 C C . LEU A 1 469 ? 76.049 12.420 -61.958 1.00 95.75 469 LEU A C 1
ATOM 3706 O O . LEU A 1 469 ? 75.904 12.708 -60.767 1.00 95.75 469 LEU A O 1
ATOM 3710 N N . CYS A 1 470 ? 77.228 12.089 -62.492 1.00 95.19 470 CYS A N 1
ATOM 3711 C CA . CYS A 1 470 ? 78.484 12.054 -61.741 1.00 95.19 470 CYS A CA 1
ATOM 3712 C C . CYS A 1 470 ? 78.843 13.433 -61.168 1.00 95.19 470 CYS A C 1
ATOM 3714 O O . CYS A 1 470 ? 79.225 13.545 -60.003 1.00 95.19 470 CYS A O 1
ATOM 3716 N N . MET A 1 471 ? 78.667 14.495 -61.958 1.00 96.19 471 MET A N 1
ATOM 3717 C CA . MET A 1 471 ? 78.931 15.870 -61.535 1.00 96.19 471 MET A CA 1
ATOM 3718 C C . MET A 1 471 ? 78.051 16.291 -60.351 1.00 96.19 471 MET A C 1
ATOM 3720 O O . MET A 1 471 ? 78.547 16.873 -59.383 1.00 96.19 471 MET A O 1
ATOM 3724 N N . VAL A 1 472 ? 76.750 15.992 -60.405 1.00 97.31 472 VAL A N 1
ATOM 3725 C CA . VAL A 1 472 ? 75.812 16.326 -59.322 1.00 97.31 472 VAL A CA 1
ATOM 3726 C C . VAL A 1 472 ? 76.120 15.520 -58.059 1.00 97.31 472 VAL A C 1
ATOM 3728 O O . VAL A 1 472 ? 76.140 16.096 -56.971 1.00 97.31 472 VAL A O 1
ATOM 3731 N N . ASP A 1 473 ? 76.417 14.223 -58.180 1.00 96.56 473 ASP A N 1
ATOM 3732 C CA . ASP A 1 473 ? 76.845 13.403 -57.036 1.00 96.56 473 ASP A CA 1
ATOM 3733 C C . ASP A 1 473 ? 78.117 13.976 -56.386 1.00 96.56 473 ASP A C 1
ATOM 3735 O O . ASP A 1 473 ? 78.164 14.171 -55.169 1.00 96.56 473 ASP A O 1
ATOM 3739 N N . ALA A 1 474 ? 79.098 14.389 -57.196 1.00 96.50 474 ALA A N 1
ATOM 3740 C CA . ALA A 1 474 ? 80.321 15.024 -56.715 1.00 96.50 474 ALA A CA 1
ATOM 3741 C C . ALA A 1 474 ? 80.071 16.336 -55.962 1.00 96.50 474 ALA A C 1
ATOM 3743 O O . ALA A 1 474 ? 80.720 16.582 -54.942 1.00 96.50 474 ALA A O 1
ATOM 3744 N N . LEU A 1 475 ? 79.120 17.162 -56.411 1.00 97.62 475 LEU A N 1
ATOM 3745 C CA . LEU A 1 475 ? 78.726 18.387 -55.707 1.00 97.62 475 LEU A CA 1
ATOM 3746 C C . LEU A 1 475 ? 78.070 18.082 -54.354 1.00 97.62 475 LEU A C 1
ATOM 3748 O O . LEU A 1 475 ? 78.410 18.717 -53.355 1.00 97.62 475 LEU A O 1
ATOM 3752 N N . PHE A 1 476 ? 77.177 17.092 -54.290 1.00 97.19 476 PHE A N 1
ATOM 3753 C CA . PHE A 1 476 ? 76.560 16.674 -53.029 1.00 97.19 476 PHE A CA 1
ATOM 3754 C C . PHE A 1 476 ? 77.586 16.083 -52.059 1.00 97.19 476 PHE A C 1
ATOM 3756 O O . PHE A 1 476 ? 77.573 16.422 -50.876 1.00 97.19 476 PHE A O 1
ATOM 3763 N N . ARG A 1 477 ? 78.525 15.262 -52.538 1.00 96.50 477 ARG A N 1
ATOM 3764 C CA . ARG A 1 477 ? 79.619 14.741 -51.705 1.00 96.50 477 ARG A CA 1
ATOM 3765 C C . ARG A 1 477 ? 80.547 15.849 -51.223 1.00 96.50 477 ARG A C 1
ATOM 3767 O O . ARG A 1 477 ? 80.891 15.866 -50.045 1.00 96.50 477 ARG A O 1
ATOM 3774 N N . ALA A 1 478 ? 80.885 16.818 -52.075 1.00 96.88 478 ALA A N 1
ATOM 3775 C CA . ALA A 1 478 ? 81.658 17.990 -51.668 1.00 96.88 478 ALA A CA 1
ATOM 3776 C C . ALA A 1 478 ? 80.946 18.804 -50.576 1.00 96.88 478 ALA A C 1
ATOM 3778 O O . ALA A 1 478 ? 81.601 19.295 -49.655 1.00 96.88 478 ALA A O 1
ATOM 3779 N N . LEU A 1 479 ? 79.616 18.925 -50.654 1.00 97.00 479 LEU A N 1
ATOM 3780 C CA . LEU A 1 479 ? 78.813 19.583 -49.628 1.00 97.00 479 LEU A CA 1
ATOM 3781 C C . LEU A 1 479 ? 78.809 18.803 -48.310 1.00 97.00 479 LEU A C 1
ATOM 3783 O O . LEU A 1 479 ? 79.064 19.380 -47.256 1.00 97.00 479 LEU A O 1
ATOM 3787 N N . LEU A 1 480 ? 78.533 17.502 -48.361 1.00 96.19 480 LEU A N 1
ATOM 3788 C CA . LEU A 1 480 ? 78.347 16.668 -47.172 1.00 96.19 480 LEU A CA 1
ATOM 3789 C C . LEU A 1 480 ? 79.661 16.349 -46.447 1.00 96.19 480 LEU A C 1
ATOM 3791 O O . LEU A 1 480 ? 79.665 16.222 -45.225 1.00 96.19 480 LEU A O 1
ATOM 3795 N N . LEU A 1 481 ? 80.774 16.269 -47.180 1.00 95.38 481 LEU A N 1
ATOM 3796 C CA . LEU A 1 481 ? 82.117 16.066 -46.625 1.00 95.38 481 LEU A CA 1
ATOM 3797 C C . LEU A 1 481 ? 82.785 17.377 -46.187 1.00 95.38 481 LEU A C 1
ATOM 3799 O O . LEU A 1 481 ? 83.865 17.355 -45.593 1.00 95.38 481 LEU A O 1
ATOM 3803 N N . CYS A 1 482 ? 82.163 18.526 -46.463 1.00 94.19 482 CYS A N 1
ATOM 3804 C CA . CYS A 1 482 ? 82.658 19.811 -46.000 1.00 94.19 482 CYS A CA 1
ATOM 3805 C C . CYS A 1 482 ? 82.668 19.851 -44.457 1.00 94.19 482 CYS A C 1
ATOM 3807 O O . CYS A 1 482 ? 81.654 19.507 -43.840 1.00 94.19 482 CYS A O 1
ATOM 3809 N N . PRO A 1 483 ? 83.744 20.337 -43.803 1.00 91.81 483 PRO A N 1
ATOM 3810 C CA . PRO A 1 483 ? 83.837 20.367 -42.340 1.00 91.81 483 PRO A CA 1
ATOM 3811 C C . PRO A 1 483 ? 82.639 21.033 -41.650 1.00 91.81 483 PRO A C 1
ATOM 3813 O O . PRO A 1 483 ? 82.197 20.566 -40.603 1.00 91.81 483 PRO A O 1
ATOM 3816 N N . ALA A 1 484 ? 82.069 22.076 -42.265 1.00 89.50 484 ALA A N 1
ATOM 3817 C CA . ALA A 1 484 ? 80.883 22.758 -41.755 1.00 89.50 484 ALA A CA 1
ATOM 3818 C C . ALA A 1 484 ? 79.649 21.834 -41.690 1.00 89.50 484 ALA A C 1
ATOM 3820 O O . ALA A 1 484 ? 78.951 21.828 -40.681 1.00 89.50 484 ALA A O 1
ATOM 3821 N N . ALA A 1 485 ? 79.406 21.007 -42.714 1.00 86.19 485 ALA A N 1
ATOM 3822 C CA . ALA A 1 485 ? 78.280 20.068 -42.741 1.00 86.19 485 ALA A CA 1
ATOM 3823 C C . ALA A 1 485 ? 78.457 18.924 -41.727 1.00 86.19 485 ALA A C 1
ATOM 3825 O O . ALA A 1 485 ? 77.494 18.510 -41.071 1.00 86.19 485 ALA A O 1
ATOM 3826 N N . VAL A 1 486 ? 79.698 18.457 -41.548 1.00 87.12 486 VAL A N 1
ATOM 3827 C CA . VAL A 1 486 ? 80.044 17.424 -40.561 1.00 87.12 486 VAL A CA 1
ATOM 3828 C C . VAL A 1 486 ? 79.841 17.943 -39.134 1.00 87.12 486 VAL A C 1
ATOM 3830 O O . VAL A 1 486 ? 79.246 17.247 -38.315 1.00 87.12 486 VAL A O 1
ATOM 3833 N N . SER A 1 487 ? 80.256 19.181 -38.836 1.00 84.12 487 SER A N 1
ATOM 3834 C CA . SER A 1 487 ? 80.039 19.803 -37.518 1.00 84.12 487 SER A CA 1
ATOM 3835 C C . SER A 1 487 ? 78.558 20.040 -37.199 1.00 84.12 487 SER A C 1
ATOM 3837 O O . SER A 1 487 ? 78.137 19.854 -36.060 1.00 84.12 487 SER A O 1
ATOM 3839 N N . VAL A 1 488 ? 77.748 20.410 -38.198 1.00 77.75 488 VAL A N 1
ATOM 3840 C CA . VAL A 1 488 ? 76.296 20.609 -38.030 1.00 77.75 488 VAL A CA 1
ATOM 3841 C C . VAL A 1 488 ? 75.568 19.280 -37.785 1.00 77.75 488 VAL A C 1
ATOM 3843 O O . VAL A 1 488 ? 74.584 19.240 -37.049 1.00 77.75 488 VAL A O 1
ATOM 3846 N N . SER A 1 489 ? 76.064 18.175 -38.347 1.00 66.69 489 SER A N 1
ATOM 3847 C CA . SER A 1 489 ? 75.434 16.852 -38.223 1.00 66.69 489 SER A CA 1
ATOM 3848 C C . SER A 1 489 ? 75.729 16.140 -36.893 1.00 66.69 489 SER A C 1
ATOM 3850 O O . SER A 1 489 ? 74.967 15.258 -36.502 1.00 66.69 489 SER A O 1
ATOM 3852 N N . THR A 1 490 ? 76.798 16.515 -36.177 1.00 66.56 490 THR A N 1
ATOM 3853 C CA . THR A 1 490 ? 77.210 15.883 -34.906 1.00 66.56 490 THR A CA 1
ATOM 3854 C C . THR A 1 490 ? 76.730 16.617 -33.648 1.00 66.56 490 THR A C 1
ATOM 3856 O O . THR A 1 490 ? 76.764 16.037 -32.564 1.00 66.56 490 THR A O 1
ATOM 3859 N N . SER A 1 491 ? 76.230 17.853 -33.766 1.00 55.97 491 SER A N 1
ATOM 3860 C CA . SER A 1 491 ? 75.841 18.695 -32.618 1.00 55.97 491 SER A CA 1
ATOM 3861 C C . SER A 1 491 ? 74.491 18.338 -31.959 1.00 55.97 491 SER A C 1
ATOM 3863 O O . SER A 1 491 ? 74.164 18.923 -30.929 1.00 55.97 491 SER A O 1
ATOM 3865 N N . ASP A 1 492 ? 73.725 17.383 -32.501 1.00 52.19 492 ASP A N 1
ATOM 3866 C CA . ASP A 1 492 ? 72.401 16.966 -31.987 1.00 52.19 492 ASP A CA 1
ATOM 3867 C C . ASP A 1 492 ? 72.449 15.753 -31.028 1.00 52.19 492 ASP A C 1
ATOM 3869 O O . ASP A 1 492 ? 71.406 15.271 -30.586 1.00 52.19 492 ASP A O 1
ATOM 3873 N N . VAL A 1 493 ? 73.634 15.243 -30.662 1.00 51.03 493 VAL A N 1
ATOM 3874 C CA . VAL A 1 493 ? 73.758 14.170 -29.653 1.00 51.03 493 VAL A CA 1
ATOM 3875 C C . VAL A 1 493 ? 73.998 14.779 -28.269 1.00 51.03 493 VAL A C 1
ATOM 3877 O O . VAL A 1 493 ? 75.086 14.700 -27.702 1.00 51.03 493 VAL A O 1
ATOM 3880 N N . VAL A 1 494 ? 72.961 15.406 -27.710 1.00 44.84 494 VAL A N 1
ATOM 3881 C CA . VAL A 1 494 ? 72.862 15.620 -26.258 1.00 44.84 494 VAL A CA 1
ATOM 3882 C C . VAL A 1 494 ? 72.443 14.284 -25.626 1.00 44.84 494 VAL A C 1
ATOM 3884 O O . VAL A 1 494 ? 71.468 13.689 -26.087 1.00 44.84 494 VAL A O 1
ATOM 3887 N N . PRO A 1 495 ? 73.139 13.777 -24.589 1.00 46.69 495 PRO A N 1
ATOM 3888 C CA . PRO A 1 495 ? 72.702 12.590 -23.870 1.00 46.69 495 PRO A CA 1
ATOM 3889 C C . PRO A 1 495 ? 71.487 12.960 -23.015 1.00 46.69 495 PRO A C 1
ATOM 3891 O O . PRO A 1 495 ? 71.623 13.465 -21.900 1.00 46.69 495 PRO A O 1
ATOM 3894 N N . GLU A 1 496 ? 70.283 12.735 -23.539 1.00 37.50 496 GLU A N 1
ATOM 3895 C CA . GLU A 1 496 ? 69.092 12.695 -22.698 1.00 37.50 496 GLU A CA 1
ATOM 3896 C C . GLU A 1 496 ? 69.259 11.568 -21.669 1.00 37.50 496 GLU A C 1
ATOM 3898 O O . GLU A 1 496 ? 69.561 10.419 -22.003 1.00 37.50 496 GLU A O 1
ATOM 3903 N N . GLY A 1 497 ? 69.114 11.924 -20.390 1.00 37.16 497 GLY A N 1
ATOM 3904 C CA . GLY A 1 497 ? 69.055 10.980 -19.279 1.00 37.16 497 GLY A CA 1
ATOM 3905 C C . GLY A 1 497 ? 67.893 9.984 -19.423 1.00 37.16 497 GLY A C 1
ATOM 3906 O O . GLY A 1 497 ? 67.104 10.076 -20.360 1.00 37.16 497 GLY A O 1
ATOM 3907 N N . PRO A 1 498 ? 67.765 9.014 -18.500 1.00 44.00 498 PRO A N 1
ATOM 3908 C CA . PRO A 1 498 ? 66.866 7.877 -18.652 1.00 44.00 498 PRO A CA 1
ATOM 3909 C C . PRO A 1 498 ? 65.396 8.311 -18.577 1.00 44.00 498 PRO A C 1
ATOM 3911 O O . PRO A 1 498 ? 64.752 8.250 -17.530 1.00 44.00 498 PRO A O 1
ATOM 3914 N N . CYS A 1 499 ? 64.844 8.724 -19.713 1.00 31.95 499 CYS A N 1
ATOM 3915 C CA . CYS A 1 499 ? 63.416 8.800 -19.934 1.00 31.95 499 CYS A CA 1
ATOM 3916 C C . CYS A 1 499 ? 62.899 7.372 -20.095 1.00 31.95 499 CYS A C 1
ATOM 3918 O O . CYS A 1 499 ? 63.141 6.692 -21.091 1.00 31.95 499 CYS A O 1
ATOM 3920 N N . LEU A 1 500 ? 62.200 6.912 -19.058 1.00 41.66 500 LEU A N 1
ATOM 3921 C CA . LEU A 1 500 ? 61.396 5.701 -19.067 1.00 41.66 500 LEU A CA 1
ATOM 3922 C C . LEU A 1 500 ? 60.444 5.737 -20.267 1.00 41.66 500 LEU A C 1
ATOM 3924 O O . LEU A 1 500 ? 59.429 6.431 -20.252 1.00 41.66 500 LEU A O 1
ATOM 3928 N N . ALA A 1 501 ? 60.776 4.970 -21.301 1.00 38.31 501 ALA A N 1
ATOM 3929 C CA . ALA A 1 501 ? 59.855 4.654 -22.373 1.00 38.31 501 ALA A CA 1
ATOM 3930 C C . ALA A 1 501 ? 58.648 3.905 -21.776 1.00 38.31 501 ALA A C 1
ATOM 3932 O O . ALA A 1 501 ? 58.843 2.856 -21.145 1.00 38.31 501 ALA A O 1
ATOM 3933 N N . PRO A 1 502 ? 57.399 4.369 -21.966 1.00 38.94 502 PRO A N 1
ATOM 3934 C CA . PRO A 1 502 ? 56.268 3.487 -21.786 1.00 38.94 502 PRO A CA 1
ATOM 3935 C C . PRO A 1 502 ? 56.362 2.452 -22.904 1.00 38.94 502 PRO A C 1
ATOM 3937 O O . PRO A 1 502 ? 56.262 2.773 -24.088 1.00 38.94 502 PRO A O 1
ATOM 3940 N N . LYS A 1 503 ? 56.612 1.201 -22.515 1.00 44.09 503 LYS A N 1
ATOM 3941 C CA . LYS A 1 503 ? 56.447 0.056 -23.404 1.00 44.09 503 LYS A CA 1
ATOM 3942 C C . LYS A 1 503 ? 55.063 0.167 -24.035 1.00 44.09 503 LYS A C 1
ATOM 3944 O O . LYS A 1 503 ? 54.067 0.265 -23.318 1.00 44.09 503 LYS A O 1
ATOM 3949 N N . SER A 1 504 ? 55.017 0.178 -25.361 1.00 45.97 504 SER A N 1
ATOM 3950 C CA . SER A 1 504 ? 53.786 -0.002 -26.119 1.00 45.97 504 SER A CA 1
ATOM 3951 C C . SER A 1 504 ? 53.043 -1.207 -25.533 1.00 45.97 504 SER A C 1
ATOM 3953 O O . SER A 1 504 ? 53.664 -2.269 -25.420 1.00 45.97 504 SER A O 1
ATOM 3955 N N . PRO A 1 505 ? 51.776 -1.063 -25.107 1.00 40.78 505 PRO A N 1
ATOM 3956 C CA . PRO A 1 505 ? 51.054 -2.163 -24.499 1.00 40.78 505 PRO A CA 1
ATOM 3957 C C . PRO A 1 505 ? 50.922 -3.263 -25.540 1.00 40.78 505 PRO A C 1
ATOM 3959 O O . PRO A 1 505 ? 50.449 -3.044 -26.659 1.00 40.78 505 PRO A O 1
ATOM 3962 N N . THR A 1 506 ? 51.367 -4.449 -25.161 1.00 56.47 506 THR A N 1
ATOM 3963 C CA . THR A 1 506 ? 51.092 -5.677 -25.893 1.00 56.47 506 THR A CA 1
ATOM 3964 C C . THR A 1 506 ? 49.572 -5.781 -26.052 1.00 56.47 506 THR A C 1
ATOM 3966 O O . THR A 1 506 ? 48.828 -5.345 -25.174 1.00 56.47 506 THR A O 1
ATOM 3969 N N . LEU A 1 507 ? 49.066 -6.353 -27.149 1.00 54.91 507 LEU A N 1
ATOM 3970 C CA . LEU A 1 507 ? 47.615 -6.499 -27.380 1.00 54.91 507 LEU A CA 1
ATOM 3971 C C . LEU A 1 507 ? 46.865 -7.155 -26.193 1.00 54.91 507 LEU A C 1
ATOM 3973 O O . LEU A 1 507 ? 45.676 -6.901 -26.024 1.00 54.91 507 LEU A O 1
ATOM 3977 N N . GLN A 1 508 ? 47.554 -7.916 -25.334 1.00 52.78 508 GLN A N 1
ATOM 3978 C CA . GLN A 1 508 ? 47.028 -8.426 -24.060 1.00 52.78 508 GLN A CA 1
ATOM 3979 C C . GLN A 1 508 ? 46.809 -7.342 -22.988 1.00 52.78 508 GLN A C 1
ATOM 3981 O O . GLN A 1 508 ? 45.740 -7.310 -22.385 1.00 52.78 508 GLN A O 1
ATOM 3986 N N . ASP A 1 509 ? 47.730 -6.390 -22.821 1.00 49.53 509 ASP A N 1
ATOM 3987 C CA . ASP A 1 509 ? 47.612 -5.299 -21.838 1.00 49.53 509 ASP A CA 1
ATOM 3988 C C . ASP A 1 509 ? 46.468 -4.331 -22.197 1.00 49.53 509 ASP A C 1
ATOM 3990 O O . ASP A 1 509 ? 45.838 -3.728 -21.329 1.00 49.53 509 ASP A O 1
ATOM 3994 N N . SER A 1 510 ? 46.149 -4.197 -23.491 1.00 55.84 510 SER A N 1
ATOM 3995 C CA . SER A 1 510 ? 45.014 -3.393 -23.967 1.00 55.84 510 SER A CA 1
ATOM 3996 C C . SER A 1 510 ? 43.660 -4.053 -23.671 1.00 55.84 510 SER A C 1
ATOM 3998 O O . SER A 1 510 ? 42.692 -3.361 -23.341 1.00 55.84 510 SER A O 1
ATOM 4000 N N . VAL A 1 511 ? 43.592 -5.387 -23.734 1.00 67.25 511 VAL A N 1
ATOM 4001 C CA . VAL A 1 511 ? 42.384 -6.155 -23.396 1.00 67.25 511 VAL A CA 1
ATOM 4002 C C . VAL A 1 511 ? 42.170 -6.178 -21.885 1.00 67.25 511 VAL A C 1
ATOM 4004 O O . VAL A 1 511 ? 41.055 -5.916 -21.438 1.00 67.25 511 VAL A O 1
ATOM 4007 N N . GLU A 1 512 ? 43.223 -6.378 -21.092 1.00 69.31 512 GLU A N 1
ATOM 4008 C CA . GLU A 1 512 ? 43.135 -6.317 -19.629 1.00 69.31 512 GLU A CA 1
ATOM 4009 C C . GLU A 1 512 ? 42.802 -4.904 -19.136 1.00 69.31 512 GLU A C 1
ATOM 4011 O O . GLU A 1 512 ? 41.938 -4.739 -18.279 1.00 69.31 512 GLU A O 1
ATOM 4016 N N . ALA A 1 513 ? 43.377 -3.854 -19.735 1.00 63.78 513 ALA A N 1
ATOM 4017 C CA . ALA A 1 513 ? 43.015 -2.474 -19.409 1.00 63.78 513 ALA A CA 1
ATOM 4018 C C . ALA A 1 513 ? 41.560 -2.140 -19.784 1.00 63.78 513 ALA A C 1
ATOM 4020 O O . ALA A 1 513 ? 40.912 -1.346 -19.096 1.00 63.78 513 ALA A O 1
ATOM 4021 N N . ARG A 1 514 ? 41.020 -2.739 -20.853 1.00 73.12 514 ARG A N 1
ATOM 4022 C CA . ARG A 1 514 ? 39.607 -2.595 -21.226 1.00 73.12 514 ARG A CA 1
ATOM 4023 C C . ARG A 1 514 ? 38.693 -3.350 -20.261 1.00 73.12 514 ARG A C 1
ATOM 4025 O O . ARG A 1 514 ? 37.726 -2.761 -19.788 1.00 73.12 514 ARG A O 1
ATOM 4032 N N . GLN A 1 515 ? 39.044 -4.582 -19.895 1.00 78.69 515 GLN A N 1
ATOM 4033 C CA . GLN A 1 515 ? 38.314 -5.375 -18.902 1.00 78.69 515 GLN A CA 1
ATOM 4034 C C . GLN A 1 515 ? 38.343 -4.724 -17.515 1.00 78.69 515 GLN A C 1
ATOM 4036 O O . GLN A 1 515 ? 37.324 -4.694 -16.830 1.00 78.69 515 GLN A O 1
ATOM 4041 N N . LEU A 1 516 ? 39.464 -4.118 -17.116 1.00 80.56 516 LEU A N 1
ATOM 4042 C CA . LEU A 1 516 ? 39.564 -3.380 -15.859 1.00 80.56 516 LEU A CA 1
ATOM 4043 C C . LEU A 1 516 ? 38.703 -2.108 -15.889 1.00 80.56 516 LEU A C 1
ATOM 4045 O O . LEU A 1 516 ? 38.042 -1.791 -14.906 1.00 80.56 516 LEU A O 1
ATOM 4049 N N . ARG A 1 517 ? 38.649 -1.389 -17.019 1.00 81.25 517 ARG A N 1
ATOM 4050 C CA . ARG A 1 517 ? 37.765 -0.219 -17.178 1.00 81.25 517 ARG A CA 1
ATOM 4051 C C . ARG A 1 517 ? 36.287 -0.605 -17.167 1.00 81.25 517 ARG A C 1
ATOM 4053 O O . ARG A 1 517 ? 35.500 0.102 -16.544 1.00 81.25 517 ARG A O 1
ATOM 4060 N N . GLU A 1 518 ? 35.920 -1.715 -17.803 1.00 85.44 518 GLU A N 1
ATOM 4061 C CA . GLU A 1 518 ? 34.554 -2.257 -17.776 1.00 85.44 518 GLU A CA 1
ATOM 4062 C C . GLU A 1 518 ? 34.171 -2.750 -16.371 1.00 85.44 518 GLU A C 1
ATOM 4064 O O . GLU A 1 518 ? 33.092 -2.415 -15.890 1.00 85.44 518 GLU A O 1
ATOM 4069 N N . SER A 1 519 ? 35.085 -3.414 -15.658 1.00 84.50 519 SER A N 1
ATOM 4070 C CA . SER A 1 519 ? 34.919 -3.821 -14.253 1.00 84.50 519 SER A CA 1
ATOM 4071 C C . SER A 1 519 ? 34.739 -2.621 -13.315 1.00 84.50 519 SER A C 1
ATOM 4073 O O . SER A 1 519 ? 33.805 -2.577 -12.515 1.00 84.50 519 SER A O 1
ATOM 4075 N N . VAL A 1 520 ? 35.565 -1.579 -13.458 1.00 88.31 520 VAL A N 1
ATOM 4076 C CA . VAL A 1 520 ? 35.440 -0.342 -12.671 1.00 88.31 520 VAL A CA 1
ATOM 4077 C C . VAL A 1 520 ? 34.143 0.402 -13.006 1.00 88.31 520 VAL A C 1
ATOM 4079 O O . VAL A 1 520 ? 33.517 0.978 -12.113 1.00 88.31 520 VAL A O 1
ATOM 4082 N N . ALA A 1 521 ? 33.708 0.389 -14.268 1.00 83.56 521 ALA A N 1
ATOM 4083 C CA . ALA A 1 521 ? 32.433 0.970 -14.675 1.00 83.56 521 ALA A CA 1
ATOM 4084 C C . ALA A 1 521 ? 31.240 0.189 -14.098 1.00 83.56 521 ALA A C 1
ATOM 4086 O O . ALA A 1 521 ? 30.324 0.812 -13.560 1.00 83.56 521 ALA A O 1
ATOM 4087 N N . GLN A 1 522 ? 31.278 -1.148 -14.123 1.00 86.75 522 GLN A N 1
ATOM 4088 C CA . GLN A 1 522 ? 30.265 -2.004 -13.499 1.00 86.75 522 GLN A CA 1
ATOM 4089 C C . GLN A 1 522 ? 30.204 -1.799 -11.984 1.00 86.75 522 GLN A C 1
ATOM 4091 O O . GLN A 1 522 ? 29.120 -1.565 -11.458 1.00 86.75 522 GLN A O 1
ATOM 4096 N N . ALA A 1 523 ? 31.344 -1.766 -11.290 1.00 87.50 523 ALA A N 1
ATOM 4097 C CA . ALA A 1 523 ? 31.391 -1.525 -9.848 1.00 87.50 523 ALA A CA 1
ATOM 4098 C C . ALA A 1 523 ? 30.823 -0.145 -9.464 1.00 87.50 523 ALA A C 1
ATOM 4100 O O . ALA A 1 523 ? 30.132 -0.004 -8.455 1.00 87.50 523 ALA A O 1
ATOM 4101 N N . ARG A 1 524 ? 31.067 0.888 -10.283 1.00 87.50 524 ARG A N 1
ATOM 4102 C CA . ARG A 1 524 ? 30.460 2.217 -10.094 1.00 87.50 524 ARG A CA 1
ATOM 4103 C C . ARG A 1 524 ? 28.953 2.199 -10.329 1.00 87.50 524 ARG A C 1
ATOM 4105 O O . ARG A 1 524 ? 28.228 2.858 -9.590 1.00 87.50 524 ARG A O 1
ATOM 4112 N N . LEU A 1 525 ? 28.482 1.466 -11.335 1.00 87.12 525 LEU A N 1
ATOM 4113 C CA . LEU A 1 525 ? 27.054 1.341 -11.626 1.00 87.12 525 LEU A CA 1
ATOM 4114 C C . LEU A 1 525 ? 26.322 0.604 -10.495 1.00 87.12 525 LEU A C 1
ATOM 4116 O O . LEU A 1 525 ? 25.265 1.045 -10.057 1.00 87.12 525 LEU A O 1
ATOM 4120 N N . GLN A 1 526 ? 26.935 -0.457 -9.973 1.00 89.88 526 GLN A N 1
ATOM 4121 C CA . GLN A 1 526 ? 26.411 -1.253 -8.869 1.00 89.88 526 GLN A CA 1
ATOM 4122 C C . GLN A 1 526 ? 26.337 -0.435 -7.575 1.00 89.88 526 GLN A C 1
ATOM 4124 O O . GLN A 1 526 ? 25.295 -0.402 -6.929 1.00 89.88 526 GLN A O 1
ATOM 4129 N N . ARG A 1 527 ? 27.377 0.351 -7.266 1.00 91.75 527 ARG A N 1
ATOM 4130 C CA . ARG A 1 527 ? 27.362 1.262 -6.112 1.00 91.75 527 ARG A CA 1
ATOM 4131 C C . ARG A 1 527 ? 26.282 2.351 -6.237 1.00 91.75 527 ARG A C 1
ATOM 4133 O O . ARG A 1 527 ? 25.642 2.679 -5.245 1.00 91.75 527 ARG A O 1
ATOM 4140 N N . ARG A 1 528 ? 26.027 2.870 -7.448 1.00 89.38 528 ARG A N 1
ATOM 4141 C CA . ARG A 1 528 ? 24.931 3.831 -7.697 1.00 89.38 528 ARG A CA 1
ATOM 4142 C C . ARG A 1 528 ? 23.545 3.200 -7.566 1.00 89.38 528 ARG A C 1
ATOM 4144 O O . ARG A 1 528 ? 22.633 3.879 -7.109 1.00 89.38 528 ARG A O 1
ATOM 4151 N N . LEU A 1 529 ? 23.385 1.937 -7.961 1.00 88.38 529 LEU A N 1
ATOM 4152 C CA . LEU A 1 529 ? 22.140 1.191 -7.760 1.00 88.38 529 LEU A CA 1
ATOM 4153 C C . LEU A 1 529 ? 21.878 0.949 -6.271 1.00 88.38 529 LEU A C 1
ATOM 4155 O O . LEU A 1 529 ? 20.786 1.250 -5.809 1.00 88.38 529 LEU A O 1
ATOM 4159 N N . GLU A 1 530 ? 22.886 0.522 -5.508 1.00 91.75 530 GLU A N 1
ATOM 4160 C CA . GLU A 1 530 ? 22.764 0.348 -4.052 1.00 91.75 530 GLU A CA 1
ATOM 4161 C C . GLU A 1 530 ? 22.468 1.668 -3.319 1.00 91.75 530 GLU A C 1
ATOM 4163 O O . GLU A 1 530 ? 21.705 1.693 -2.356 1.00 91.75 530 GLU A O 1
ATOM 4168 N N . GLU A 1 531 ? 23.069 2.782 -3.751 1.00 90.56 531 GLU A N 1
ATOM 4169 C CA . GLU A 1 531 ? 22.763 4.113 -3.211 1.00 90.56 531 GLU A CA 1
ATOM 4170 C C . GLU A 1 531 ? 21.340 4.562 -3.563 1.00 90.56 531 GLU A C 1
ATOM 4172 O O . GLU A 1 531 ? 20.652 5.125 -2.710 1.00 90.56 531 GLU A O 1
ATOM 4177 N N . ALA A 1 532 ? 20.875 4.290 -4.785 1.00 87.12 532 ALA A N 1
ATOM 4178 C CA . ALA A 1 532 ? 19.507 4.585 -5.200 1.00 87.12 532 ALA A CA 1
ATOM 4179 C C . ALA A 1 532 ? 18.482 3.733 -4.434 1.00 87.12 532 ALA A C 1
ATOM 4181 O O . ALA A 1 532 ? 17.461 4.262 -4.000 1.00 87.12 532 ALA A O 1
ATOM 4182 N N . GLU A 1 533 ? 18.773 2.452 -4.206 1.00 92.38 533 GLU A N 1
ATOM 4183 C CA . GLU A 1 533 ? 17.934 1.538 -3.429 1.00 92.38 533 GLU A CA 1
ATOM 4184 C C . GLU A 1 533 ? 17.856 1.974 -1.961 1.00 92.38 533 GLU A C 1
ATOM 4186 O O . GLU A 1 533 ? 16.760 2.184 -1.445 1.00 92.38 533 GLU A O 1
ATOM 4191 N N . ARG A 1 534 ? 18.997 2.277 -1.322 1.00 92.12 534 ARG A N 1
ATOM 4192 C CA . ARG A 1 534 ? 19.015 2.854 0.036 1.00 92.12 534 ARG A CA 1
ATOM 4193 C C . ARG A 1 534 ? 18.271 4.186 0.120 1.00 92.12 534 ARG A C 1
ATOM 4195 O O . ARG A 1 534 ? 17.591 4.453 1.110 1.00 92.12 534 ARG A O 1
ATOM 4202 N N . SER A 1 535 ? 18.383 5.036 -0.901 1.00 87.88 535 SER A N 1
ATOM 4203 C CA . SER A 1 535 ? 17.653 6.305 -0.945 1.00 87.88 535 SER A CA 1
ATOM 4204 C C . SER A 1 535 ? 16.143 6.093 -1.095 1.00 87.88 535 SER A C 1
ATOM 4206 O O . SER A 1 535 ? 15.373 6.822 -0.468 1.00 87.88 535 SER A O 1
ATOM 4208 N N . ALA A 1 536 ? 15.715 5.100 -1.878 1.00 86.38 536 ALA A N 1
ATOM 4209 C CA . ALA A 1 536 ? 14.312 4.728 -2.020 1.00 86.38 536 ALA A CA 1
ATOM 4210 C C . ALA A 1 536 ? 13.748 4.135 -0.717 1.00 86.38 536 ALA A C 1
ATOM 4212 O O . ALA A 1 536 ? 12.673 4.541 -0.277 1.00 86.38 536 ALA A O 1
ATOM 4213 N N . GLU A 1 537 ? 14.488 3.255 -0.038 1.00 91.06 537 GLU A N 1
ATOM 4214 C CA . GLU A 1 537 ? 14.106 2.709 1.272 1.00 91.06 537 GLU A CA 1
ATOM 4215 C C . GLU A 1 537 ? 13.982 3.799 2.346 1.00 91.06 537 GLU A C 1
ATOM 4217 O O . GLU A 1 537 ? 13.038 3.792 3.147 1.00 91.06 537 GLU A O 1
ATOM 4222 N N . ALA A 1 538 ? 14.896 4.775 2.341 1.00 88.44 538 ALA A N 1
ATOM 4223 C CA . ALA A 1 538 ? 14.830 5.934 3.225 1.00 88.44 538 ALA A CA 1
ATOM 4224 C C . ALA A 1 538 ? 13.593 6.800 2.935 1.00 88.44 538 ALA A C 1
ATOM 4226 O O . ALA A 1 538 ? 12.905 7.215 3.868 1.00 88.44 538 ALA A O 1
ATOM 4227 N N . ALA A 1 539 ? 13.259 7.023 1.660 1.00 84.12 539 ALA A N 1
ATOM 4228 C CA . ALA A 1 539 ? 12.063 7.764 1.262 1.00 84.12 539 ALA A CA 1
ATOM 4229 C C . ALA A 1 539 ? 10.766 7.040 1.668 1.00 84.12 539 ALA A C 1
ATOM 4231 O O . ALA A 1 539 ? 9.849 7.666 2.200 1.00 84.12 539 ALA A O 1
ATOM 4232 N N . VAL A 1 540 ? 10.704 5.715 1.500 1.00 87.00 540 VAL A N 1
ATOM 4233 C CA . VAL A 1 540 ? 9.565 4.889 1.940 1.00 87.00 540 VAL A CA 1
ATOM 4234 C C . VAL A 1 540 ? 9.429 4.909 3.465 1.00 87.00 540 VAL A C 1
ATOM 4236 O O . VAL A 1 540 ? 8.317 5.010 3.988 1.00 87.00 540 VAL A O 1
ATOM 4239 N N . SER A 1 541 ? 10.544 4.862 4.194 1.00 84.25 541 SER A N 1
ATOM 4240 C CA . SER A 1 541 ? 10.547 4.953 5.659 1.00 84.25 541 SER A CA 1
ATOM 4241 C C . SER A 1 541 ? 10.106 6.336 6.151 1.00 84.25 541 SER A C 1
ATOM 4243 O O . SER A 1 541 ? 9.312 6.429 7.0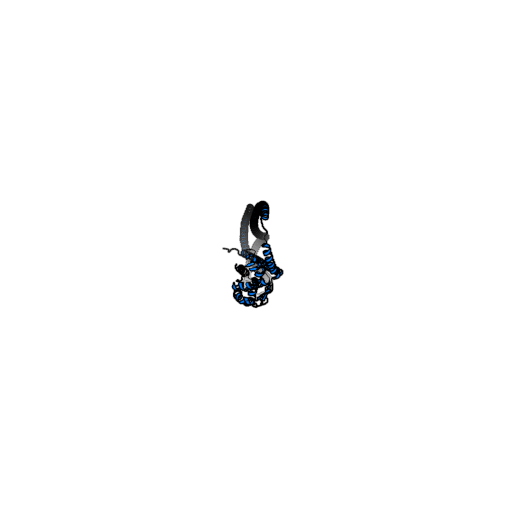87 1.00 84.25 541 SER A O 1
ATOM 4245 N N . ALA A 1 542 ? 10.540 7.410 5.485 1.00 81.50 542 ALA A N 1
ATOM 4246 C CA . ALA A 1 542 ? 10.109 8.774 5.784 1.00 81.50 542 ALA A CA 1
ATOM 4247 C C . ALA A 1 542 ? 8.609 8.981 5.507 1.00 81.50 542 ALA A C 1
ATOM 4249 O O . ALA A 1 542 ? 7.906 9.564 6.333 1.00 81.50 542 ALA A O 1
ATOM 4250 N N . ALA A 1 543 ? 8.093 8.440 4.399 1.00 75.44 543 ALA A N 1
ATOM 4251 C CA . ALA A 1 543 ? 6.669 8.490 4.072 1.00 75.44 543 ALA A CA 1
ATOM 4252 C C . ALA A 1 543 ? 5.811 7.730 5.101 1.00 75.44 543 ALA A C 1
ATOM 4254 O O . ALA A 1 543 ? 4.760 8.219 5.516 1.00 75.44 543 ALA A O 1
ATOM 4255 N N . LYS A 1 544 ? 6.286 6.572 5.582 1.00 79.62 544 LYS A N 1
ATOM 4256 C CA . LYS A 1 544 ? 5.631 5.831 6.673 1.00 79.62 544 LYS A CA 1
ATOM 4257 C C . LYS A 1 544 ? 5.657 6.589 8.004 1.00 79.62 544 LYS A C 1
ATOM 4259 O O . LYS A 1 544 ? 4.688 6.505 8.750 1.00 79.62 544 LYS A O 1
ATOM 4264 N N . GLY A 1 545 ? 6.721 7.341 8.291 1.00 70.75 545 GLY A N 1
ATOM 4265 C CA . GLY A 1 545 ? 6.813 8.185 9.489 1.00 70.75 545 GLY A CA 1
ATOM 4266 C C . GLY A 1 545 ? 5.875 9.397 9.454 1.00 70.75 545 GLY A C 1
ATOM 4267 O O . GLY A 1 545 ? 5.240 9.714 10.458 1.00 70.75 545 GLY A O 1
ATOM 4268 N N . ALA A 1 546 ? 5.726 10.040 8.293 1.00 62.62 546 ALA A N 1
ATOM 4269 C CA . ALA A 1 546 ? 4.847 11.200 8.126 1.00 62.62 546 ALA A CA 1
ATOM 4270 C C . ALA A 1 546 ? 3.352 10.851 8.260 1.00 62.62 546 ALA A C 1
ATOM 4272 O O . ALA A 1 546 ? 2.572 11.675 8.727 1.00 62.62 546 ALA A O 1
ATOM 4273 N N . ALA A 1 547 ? 2.952 9.619 7.928 1.00 58.59 547 ALA A N 1
ATOM 4274 C CA . ALA A 1 547 ? 1.569 9.155 8.063 1.00 58.59 547 ALA A CA 1
ATOM 4275 C C . ALA A 1 547 ? 1.102 8.955 9.524 1.00 58.59 547 ALA A C 1
ATOM 4277 O O . ALA A 1 547 ? -0.089 8.769 9.762 1.00 58.59 547 ALA A O 1
ATOM 4278 N N . VAL A 1 548 ? 2.015 8.992 10.505 1.00 62.88 548 VAL A N 1
ATOM 4279 C CA . VAL A 1 548 ? 1.698 8.804 11.936 1.00 62.88 548 VAL A CA 1
ATOM 4280 C C . VAL A 1 548 ? 1.421 10.136 12.651 1.00 62.88 548 VAL A C 1
ATOM 4282 O O . VAL A 1 548 ? 0.829 10.146 13.729 1.00 62.88 548 VAL A O 1
ATOM 4285 N N . ILE A 1 549 ? 1.771 11.276 12.050 1.00 51.84 549 ILE A N 1
ATOM 4286 C CA . ILE A 1 549 ? 1.479 12.597 12.618 1.00 51.84 549 ILE A CA 1
ATOM 4287 C C . ILE A 1 549 ? 0.132 13.065 12.059 1.00 51.84 549 ILE A C 1
ATOM 4289 O O . ILE A 1 549 ? 0.051 13.673 10.994 1.00 51.84 549 ILE A O 1
ATOM 4293 N N . GLY A 1 550 ? -0.943 12.716 12.770 1.00 55.41 550 GLY A N 1
ATOM 4294 C CA . GLY A 1 550 ? -2.294 13.190 12.472 1.00 55.41 550 GLY A CA 1
ATOM 4295 C C . GLY A 1 550 ? -2.391 14.724 12.511 1.00 55.41 550 GLY A C 1
ATOM 4296 O O . GLY A 1 550 ? -1.592 15.374 13.191 1.00 55.41 550 GLY A O 1
ATOM 4297 N N . PRO A 1 551 ? -3.349 15.318 11.775 1.00 51.50 551 PRO A N 1
ATOM 4298 C CA . PRO A 1 551 ? -3.474 16.766 11.674 1.00 51.50 551 PRO A CA 1
ATOM 4299 C C . PRO A 1 551 ? -3.724 17.397 13.054 1.00 51.50 551 PRO A C 1
ATOM 4301 O O . PRO A 1 551 ? -4.402 16.788 13.888 1.00 51.50 551 PRO A O 1
ATOM 4304 N N . PRO A 1 552 ? -3.197 18.611 13.309 1.00 54.16 552 PRO A N 1
ATOM 4305 C CA . PRO A 1 552 ? -3.438 19.311 14.560 1.00 54.16 552 PRO A CA 1
ATOM 4306 C C . PRO A 1 552 ? -4.935 19.586 14.698 1.00 54.16 552 PRO A C 1
ATOM 4308 O O . PRO A 1 552 ? -5.552 20.196 13.824 1.00 54.16 552 PRO A O 1
ATOM 4311 N N . VAL A 1 553 ? -5.501 19.094 15.797 1.00 51.34 553 VAL A N 1
ATOM 4312 C CA . VAL A 1 553 ? -6.878 19.364 16.207 1.00 51.34 553 VAL A CA 1
ATOM 4313 C C . VAL A 1 553 ? -6.967 20.854 16.540 1.00 51.34 553 VAL A C 1
ATOM 4315 O O . VAL A 1 553 ? -6.341 21.303 17.501 1.00 51.34 553 VAL A O 1
ATOM 4318 N N . TYR A 1 554 ? -7.699 21.599 15.711 1.00 49.50 554 TYR A N 1
ATOM 4319 C CA . TYR A 1 554 ? -8.118 22.981 15.950 1.00 49.50 554 TYR A CA 1
ATOM 4320 C C . TYR A 1 554 ? -9.615 23.029 16.218 1.00 49.50 554 TYR A C 1
ATOM 4322 O O . TYR A 1 554 ? -10.352 22.297 15.514 1.00 49.50 554 TYR A O 1
#